Protein 9FIK (pdb70)

Organism: Homo sapiens (NCBI:txid9606)

Solvent-accessible surface area: 26782 Å² total; per-residue (Å²): 265,64,71,8,43,53,59,59,58,175,21,68,122,42,76,67,14,61,1,26,37,42,81,146,5,49,6,47,47,92,29,131,130,44,153,72,82,93,114,14,101,13,119,15,20,95,20,118,81,36,130,29,54,177,74,0,3,77,77,39,71,84,176,98,78,80,13,57,5,111,53,33,100,54,83,42,92,0,26,0,2,50,137,129,150,65,77,6,82,5,68,0,82,8,32,57,42,18,69,34,33,94,60,151,183,167,34,89,13,84,16,59,36,30,28,82,28,108,61,55,26,61,30,118,0,31,0,54,7,52,52,54,87,3,44,102,14,5,0,0,0,0,14,24,34,95,83,140,22,12,70,5,1,0,24,12,30,2,168,120,45,51,31,73,49,53,34,4,44,70,1,131,80,36,5,72,5,41,42,45,49,107,141,51,14,0,34,0,43,0,58,62,3,97,71,128,1,26,2,43,0,12,0,0,5,13,11,24,45,146,169,22,48,58,64,180,58,40,13,84,14,15,38,4,47,105,24,1,120,22,17,80,0,39,5,19,80,18,69,79,80,16,11,48,9,23,18,5,32,10,114,158,73,42,70,15,27,1,0,0,2,0,20,22,0,6,25,74,84,15,70,24,39,1,32,100,41,96,35,108,93,41,49,57,52,5,60,22,8,99,37,112,76,18,31,37,4,10,0,0,13,0,69,6,76,48,111,24,39,78,122,82,86,13,60,0,28,3,34,0,154,56,34,113,40,146,33,104,47,135,4,87,58,170,138,133,32,112,6,85,15,48,107,77,31,78,13,44,65,45,111,52,1,147,0,64,1,13,40,26,0,5,4,61,17,2,0,2,0,0,27,16,24,94,91,95,4,3,65,10,2,1,52,17,6,66,66,97,27,121,78,27,63,139,47,6,55,8,31,10,15,1,46,53,0,25,0,27,0,38,180,3,92,95,58,6,35,1,48,0,7,0,0,0,46,0,45,98,23,97,18,4,13,22,2,60,12,0,70,0,29,2,68,42,59,115,137,22,69,8,62,8,46,18,4,38,10,19,82,75,1,32,168,54,116,107,2,6,0,0,0,4,0,16,55,0,15,15,26,62,28,96,33,44,4,48,11,52,99,62,102,34,193,76,38,47,44,62,17,108,47,33,121,30,126,77,79,58,31,1,1,0,0,9,0,60,20,67,26,126,82,6,121,77,53,194,21,4,7,0,37,0,42,5,104,76,66,77,42,91,89,67,23,65,82

GO terms:
  GO:0042981 regulation of apoptotic process (P, IGI)
  GO:0005102 signaling receptor binding (F, TAS)
  GO:0007165 signal transduction (P, TAS)
  GO:0007267 cell-cell signaling (P, TAS)
  GO:0007399 nervous system development (P, TAS)
  GO:0005576 extracellular region (C, TAS)
  GO:0005515 protein binding (F, IPI)
  GO:0002092 positive regulation of receptor internalization (P, IDA)
  GO:0008083 growth factor activity (F, IDA)
  GO:0043410 positive regulation of MAPK cascade (P, IDA)
  GO:0042056 chemoattractant activity (F, IDA)
  GO:0030335 positive regulation of cell migration (P, IDA)
  GO:0050930 induction of positive chemotaxis (P, IDA)
  GO:0051897 positive regulation of phosphatidylinositol 3-kinase/protein kinase B signal transduction (P, IDA)
  GO:0007169 cell surface receptor protein tyrosine kinase signaling pathway (P, IDA)
  GO:0008284 positive regulation of cell population proliferation (P, IDA)

Structure (mmCIF, N/CA/C/O backbone):
data_9FIK
#
_entry.id   9FIK
#
_cell.length_a   69.746
_cell.length_b   108.549
_cell.length_c   208.217
_cell.angle_alpha   90.000
_cell.angle_beta   90.000
_cell.angle_gamma   90.000
#
_symmetry.space_group_name_H-M   'C 2 2 21'
#
loop_
_entity.id
_entity.type
_entity.pdbx_description
1 polymer Neurotrophin-3
2 polymer 'NTF30037 Heavy Chain'
3 polymer 'NTF30037 Light Chain'
4 non-polymer GLYCEROL
5 non-polymer DI(HYDROXYETHYL)ETHER
6 non-polymer 'SODIUM ION'
7 water water
#
loop_
_atom_site.group_PDB
_atom_site.id
_atom_site.type_symbol
_atom_site.label_atom_id
_atom_site.label_alt_id
_atom_site.label_comp_id
_atom_site.label_asym_id
_atom_site.label_entity_id
_atom_site.label_seq_id
_atom_site.pdbx_PDB_ins_code
_atom_site.Cartn_x
_atom_site.Cartn_y
_atom_site.Cartn_z
_atom_site.occupancy
_atom_site.B_iso_or_equiv
_atom_site.auth_seq_id
_atom_site.auth_comp_id
_atom_site.auth_asym_id
_atom_site.auth_atom_id
_atom_site.pdbx_PDB_model_num
ATOM 1 N N . TYR A 1 11 ? -59.58457 -65.56724 -2.02439 1.000 63.26967 11 TYR A N 1
ATOM 2 C CA . TYR A 1 11 ? -59.72983 -64.38040 -2.86358 1.000 59.01682 11 TYR A CA 1
ATOM 3 C C . TYR A 1 11 ? -59.22265 -63.10107 -2.18233 1.000 58.75635 11 TYR A C 1
ATOM 4 O O . TYR A 1 11 ? -59.03305 -63.05595 -0.96457 1.000 56.52672 11 TYR A O 1
ATOM 13 N N . SER A 1 12 ? -59.00343 -62.06093 -2.98410 1.000 51.69318 12 SER A N 1
ATOM 14 C CA . SER A 1 12 ? -58.61196 -60.75379 -2.48307 1.000 42.95393 12 SER A CA 1
ATOM 15 C C . SER A 1 12 ? -59.52781 -59.71535 -3.09373 1.000 39.02919 12 SER A C 1
ATOM 16 O O . SER A 1 12 ? -60.20460 -59.96745 -4.09407 1.000 40.16482 12 SER A O 1
ATOM 19 N N . VAL A 1 13 ? -59.52786 -58.52869 -2.49072 1.000 35.74234 13 VAL A N 1
ATOM 20 C CA . VAL A 1 13 ? -60.25395 -57.43537 -3.11544 1.000 38.68768 13 VAL A CA 1
ATOM 21 C C . VAL A 1 13 ? -59.52285 -56.97602 -4.36900 1.000 36.74969 13 VAL A C 1
ATOM 22 O O . VAL A 1 13 ? -60.15661 -56.56953 -5.34676 1.000 35.48003 13 VAL A O 1
ATOM 26 N N . CYS A 1 14 ? -58.19224 -57.08411 -4.38618 1.000 34.76450 14 CYS A N 1
ATOM 27 C CA . CYS A 1 14 ? -57.37790 -56.72337 -5.53952 1.000 36.58979 14 CYS A CA 1
ATOM 28 C C . CYS A 1 14 ? -56.43703 -57.86212 -5.90958 1.000 36.43639 14 CYS A C 1
ATOM 29 O O . CYS A 1 14 ? -55.91531 -58.56821 -5.03835 1.000 40.25856 14 CYS A O 1
ATOM 32 N N . ASP A 1 15 ? -56.21390 -58.02074 -7.20787 1.000 36.77591 15 ASP A N 1
ATOM 33 C CA . ASP A 1 15 ? -55.33991 -59.05531 -7.75002 1.000 38.33804 15 ASP A CA 1
ATOM 34 C C . ASP A 1 15 ? -53.97286 -58.45658 -8.05914 1.000 34.72252 15 ASP A C 1
ATOM 35 O O . ASP A 1 15 ? -53.87101 -57.47470 -8.80182 1.000 35.85955 15 ASP A O 1
ATOM 40 N N . SER A 1 16 ? -52.92942 -59.05007 -7.50867 1.000 31.14977 16 SER A N 1
ATOM 41 C CA . SER A 1 16 ? -51.58662 -58.54238 -7.70949 1.000 33.92850 16 SER A CA 1
ATOM 42 C C . SER A 1 16 ? -50.74473 -59.55479 -8.47902 1.000 32.82044 16 SER A C 1
ATOM 43 O O . SER A 1 16 ? -51.09718 -60.73001 -8.59913 1.000 33.08702 16 SER A O 1
ATOM 46 N N . GLU A 1 17 ? -49.62852 -59.07953 -9.02461 1.000 28.72890 17 GLU A N 1
ATOM 47 C CA . GLU A 1 17 ? -48.67992 -59.96019 -9.69024 1.000 30.52677 17 GLU A CA 1
ATOM 48 C C . GLU A 1 17 ? -47.25646 -59.51911 -9.36586 1.000 25.41534 17 GLU A C 1
ATOM 49 O O . GLU A 1 17 ? -46.98053 -58.32848 -9.18605 1.000 24.50904 17 GLU A O 1
ATOM 55 N N . SER A 1 18 ? -46.35976 -60.49697 -9.28047 1.000 22.60814 18 SER A N 1
ATOM 56 C CA . SER A 1 18 ? -44.98887 -60.27637 -8.85640 1.000 21.55963 18 SER A CA 1
ATOM 57 C C . SER A 1 18 ? -44.01306 -60.54308 -9.99431 1.000 22.66504 18 SER A C 1
ATOM 58 O O . SER A 1 18 ? -44.28273 -61.34000 -10.89881 1.000 23.71957 18 SER A O 1
ATOM 61 N N . LEU A 1 19 ? -42.86001 -59.88381 -9.92789 1.000 20.17168 19 LEU A N 1
ATOM 62 C CA . LEU A 1 19 ? -41.83679 -60.06184 -10.94816 1.000 21.40494 19 LEU A CA 1
ATOM 63 C C . LEU A 1 19 ? -40.48204 -59.63740 -10.39333 1.000 20.36797 19 LEU A C 1
ATOM 64 O O . LEU A 1 19 ? -40.39329 -58.81207 -9.47875 1.000 18.76394 19 LEU A O 1
ATOM 69 N N . TRP A 1 20 ? -39.43204 -60.21703 -10.96466 1.000 19.14756 20 TRP A N 1
ATOM 70 C CA . TRP A 1 20 ? -38.05990 -59.84493 -10.65718 1.000 18.33053 20 TRP A CA 1
ATOM 71 C C . TRP A 1 20 ? -37.63644 -58.75783 -11.64043 1.000 19.98662 20 TRP A C 1
ATOM 72 O O . TRP A 1 20 ? -37.60161 -58.99546 -12.85326 1.000 20.67485 20 TRP A O 1
ATOM 83 N N . VAL A 1 21 ? -37.34688 -57.56666 -11.13570 1.000 17.22516 21 VAL A N 1
ATOM 84 C CA . VAL A 1 21 ? -37.00407 -56.44110 -11.99028 1.000 19.73077 21 VAL A CA 1
ATOM 85 C C . VAL A 1 21 ? -35.49042 -56.33914 -12.08573 1.000 22.52920 21 VAL A C 1
ATOM 86 O O . VAL A 1 21 ? -34.80805 -56.11011 -11.07946 1.000 18.07730 21 VAL A O 1
ATOM 90 N N . THR A 1 22 ? -34.97062 -56.47190 -13.30359 1.000 19.30645 22 THR A N 1
ATOM 91 C CA . THR A 1 22 ? -33.54112 -56.57949 -13.53365 1.000 23.07687 22 THR A CA 1
ATOM 92 C C . THR A 1 22 ? -32.95347 -55.39324 -14.28674 1.000 26.77260 22 THR A C 1
ATOM 93 O O . THR A 1 22 ? -31.73224 -55.33563 -14.47014 1.000 26.92653 22 THR A O 1
ATOM 97 N N . ASP A 1 23 ? -33.77945 -54.44390 -14.72512 1.000 25.92504 23 ASP A N 1
ATOM 98 C CA . ASP A 1 23 ? -33.31738 -53.33917 -15.55375 1.000 25.57638 23 ASP A CA 1
ATOM 99 C C . ASP A 1 23 ? -33.69641 -51.99013 -14.96116 1.000 24.10811 23 ASP A C 1
ATOM 100 O O . ASP A 1 23 ? -33.86667 -51.01817 -15.70073 1.000 23.63467 23 ASP A O 1
ATOM 105 N N . LYS A 1 24 ? -33.85774 -51.91294 -13.63850 1.000 21.11138 24 LYS A N 1
ATOM 106 C CA . LYS A 1 24 ? -34.16224 -50.63130 -13.01127 1.000 22.27802 24 LYS A CA 1
ATOM 107 C C . LYS A 1 24 ? -32.94873 -49.72416 -13.10940 1.000 24.54041 24 LYS A C 1
ATOM 108 O O . LYS A 1 24 ? -31.87322 -50.06484 -12.60768 1.000 25.75357 24 LYS A O 1
ATOM 114 N N . SER A 1 25 ? -33.11491 -48.57359 -13.75539 1.000 22.79291 25 SER A N 1
ATOM 115 C CA . SER A 1 25 ? -32.03056 -47.61422 -13.89151 1.000 26.47775 25 SER A CA 1
ATOM 116 C C . SER A 1 25 ? -32.29669 -46.30799 -13.17053 1.000 24.79339 25 SER A C 1
ATOM 117 O O . SER A 1 25 ? -31.35694 -45.52443 -12.97909 1.000 22.12245 25 SER A O 1
ATOM 120 N N . SER A 1 26 ? -33.53725 -46.05454 -12.75952 1.000 23.19255 26 SER A N 1
ATOM 121 C CA . SER A 1 26 ? -33.89023 -44.80401 -12.11604 1.000 21.08193 26 SER A CA 1
ATOM 122 C C . SER A 1 26 ? -34.95968 -45.08421 -11.07215 1.000 21.28118 26 SER A C 1
ATOM 123 O O . SER A 1 26 ? -35.67033 -46.09323 -11.14616 1.000 18.56932 26 SER A O 1
ATOM 126 N N . ALA A 1 27 ? -35.06149 -44.19231 -10.08752 1.000 16.11121 27 ALA A N 1
ATOM 127 C CA . ALA A 1 27 ? -36.07230 -44.33989 -9.04042 1.000 18.09666 27 ALA A CA 1
ATOM 128 C C . ALA A 1 27 ? -36.18321 -43.03522 -8.27282 1.000 17.38451 27 ALA A C 1
ATOM 129 O O . ALA A 1 27 ? -35.29566 -42.18364 -8.34116 1.000 17.24905 27 ALA A O 1
ATOM 131 N N . ILE A 1 28 ? -37.30227 -42.88359 -7.56141 1.000 15.66380 28 ILE A N 1
ATOM 132 C CA . ILE A 1 28 ? -37.50844 -41.76855 -6.64362 1.000 16.36689 28 ILE A CA 1
ATOM 133 C C . ILE A 1 28 ? -37.03838 -42.23302 -5.27431 1.000 14.65940 28 ILE A C 1
ATOM 134 O O . ILE A 1 28 ? -37.42359 -43.31220 -4.81797 1.000 12.43543 28 ILE A O 1
ATOM 139 N N . ASP A 1 29 ? -36.21284 -41.43451 -4.61363 1.000 12.85715 29 ASP A N 1
ATOM 140 C CA . ASP A 1 29 ? -35.75789 -41.81488 -3.29272 1.000 12.14478 29 ASP A CA 1
ATOM 141 C C . ASP A 1 29 ? -36.60104 -41.15454 -2.19045 1.000 15.05510 29 ASP A C 1
ATOM 142 O O . ASP A 1 29 ? -37.55567 -40.40485 -2.44361 1.000 13.35439 29 ASP A O 1
ATOM 147 N N . ILE A 1 30 ? -36.22680 -41.45138 -0.94139 1.000 12.36999 30 ILE A N 1
ATOM 148 C CA . ILE A 1 30 ? -36.94528 -40.99493 0.24120 1.000 13.16502 30 ILE A CA 1
ATOM 149 C C . ILE A 1 30 ? -36.98483 -39.48367 0.32898 1.000 14.29977 30 ILE A C 1
ATOM 150 O O . ILE A 1 30 ? -37.83265 -38.92483 1.03767 1.000 14.13132 30 ILE A O 1
ATOM 155 N N . ARG A 1 31 ? -36.06747 -38.80156 -0.34329 1.000 12.36037 31 ARG A N 1
ATOM 156 C CA . ARG A 1 31 ? -36.11656 -37.35020 -0.38174 1.000 12.93202 31 ARG A CA 1
ATOM 157 C C . ARG A 1 31 ? -37.15981 -36.84415 -1.36227 1.000 14.14057 31 ARG A C 1
ATOM 158 O O . ARG A 1 31 ? -37.47385 -35.65200 -1.34155 1.000 14.07436 31 ARG A O 1
ATOM 166 N N . GLY A 1 32 ? -37.71657 -37.72423 -2.20000 1.000 13.94430 32 GLY A N 1
ATOM 167 C CA . GLY A 1 32 ? -38.54801 -37.31340 -3.30457 1.000 13.55948 32 GLY A CA 1
ATOM 168 C C . GLY A 1 32 ? -37.76739 -36.90650 -4.53097 1.000 14.14772 32 GLY A C 1
ATOM 169 O O . GLY A 1 32 ? -38.35020 -36.32135 -5.44796 1.000 15.30093 32 GLY A O 1
ATOM 170 N N . HIS A 1 33 ? -36.46684 -37.18105 -4.57440 1.000 14.02819 33 HIS A N 1
ATOM 171 C CA . HIS A 1 33 ? -35.61646 -36.85371 -5.70841 1.000 14.81453 33 HIS A CA 1
ATOM 172 C C . HIS A 1 33 ? -35.44443 -38.05153 -6.63406 1.000 15.07100 33 HIS A C 1
ATOM 173 O O . HIS A 1 33 ? -35.54091 -39.20654 -6.20729 1.000 14.10111 33 HIS A O 1
ATOM 180 N N . GLN A 1 34 ? -35.18489 -37.76307 -7.91077 1.000 15.96757 34 GLN A N 1
ATOM 181 C CA . GLN A 1 34 ? -34.85794 -38.79729 -8.89827 1.000 20.12786 34 GLN A CA 1
ATOM 182 C C . GLN A 1 34 ? -33.38657 -39.14737 -8.79548 1.000 17.12856 34 GLN A C 1
ATOM 183 O O . GLN A 1 34 ? -32.53779 -38.26560 -8.90430 1.000 17.15370 34 GLN A O 1
ATOM 189 N N . VAL A 1 35 ? -33.08050 -40.42852 -8.59818 1.000 15.89414 35 VAL A N 1
ATOM 190 C CA . VAL A 1 35 ? -31.69600 -40.88419 -8.56242 1.000 19.76291 35 VAL A CA 1
ATOM 191 C C . VAL A 1 35 ? -31.51588 -42.02536 -9.56185 1.000 24.63259 35 VAL A C 1
ATOM 192 O O . VAL A 1 35 ? -32.47883 -42.66258 -10.00376 1.000 19.16327 35 VAL A O 1
ATOM 196 N N . THR A 1 36 ? -30.25130 -42.27066 -9.91996 1.000 22.60844 36 THR A N 1
ATOM 197 C CA . THR A 1 36 ? -29.86051 -43.40529 -10.74882 1.000 21.29587 36 THR A CA 1
ATOM 198 C C . THR A 1 36 ? -29.65306 -44.63468 -9.88278 1.000 19.84945 36 THR A C 1
ATOM 199 O O . THR A 1 36 ? -29.06091 -44.56054 -8.80725 1.000 18.83816 36 THR A O 1
ATOM 203 N N . VAL A 1 37 ? -30.14790 -45.76798 -10.34808 1.000 21.36037 37 VAL A N 1
ATOM 204 C CA . VAL A 1 37 ? -29.95716 -47.03820 -9.65987 1.000 21.19919 37 VAL A CA 1
ATOM 205 C C . VAL A 1 37 ? -28.83504 -47.79008 -10.36943 1.000 24.42645 37 VAL A C 1
ATOM 206 O O . VAL A 1 37 ? -28.87777 -47.99089 -11.59084 1.000 26.07281 37 VAL A O 1
ATOM 210 N N . LEU A 1 38 ? -27.80721 -48.17693 -9.62455 1.000 24.77472 38 LEU A N 1
ATOM 211 C CA . LEU A 1 38 ? -26.67621 -48.83376 -10.25851 1.000 27.09075 38 LEU A CA 1
ATOM 212 C C . LEU A 1 38 ? -27.00563 -50.28334 -10.63517 1.000 28.79909 38 LEU A C 1
ATOM 213 O O . LEU A 1 38 ? -27.87820 -50.93385 -10.05273 1.000 27.73981 38 LEU A O 1
ATOM 218 N N . GLY A 1 39 ? -26.25200 -50.79389 -11.61282 1.000 33.84486 39 GLY A N 1
ATOM 219 C CA . GLY A 1 39 ? -26.48923 -52.13009 -12.11886 1.000 31.62182 39 GLY A CA 1
ATOM 220 C C . GLY A 1 39 ? -26.04775 -53.25765 -11.21248 1.000 34.46164 39 GLY A C 1
ATOM 221 O O . GLY A 1 39 ? -26.62911 -54.34802 -11.27288 1.000 39.29731 39 GLY A O 1
ATOM 222 N N . GLU A 1 40 ? -25.01795 -53.04737 -10.38271 1.000 34.01166 40 GLU A N 1
ATOM 223 C CA . GLU A 1 40 ? -24.49585 -54.15238 -9.57658 1.000 37.78491 40 GLU A CA 1
ATOM 224 C C . GLU A 1 40 ? -23.87538 -53.63416 -8.28322 1.000 41.29891 40 GLU A C 1
ATOM 225 O O . GLU A 1 40 ? -23.63235 -52.43661 -8.12230 1.000 42.70855 40 GLU A O 1
ATOM 231 N N . ILE A 1 41 ? -23.54455 -54.57840 -7.39352 1.000 39.71371 41 ILE A N 1
ATOM 232 C CA . ILE A 1 41 ? -23.09262 -54.32940 -6.02843 1.000 43.28397 41 ILE A CA 1
ATOM 233 C C . ILE A 1 41 ? -21.84489 -55.17907 -5.77631 1.000 53.39091 41 ILE A C 1
ATOM 234 O O . ILE A 1 41 ? -21.60997 -56.17513 -6.46058 1.000 58.71439 41 ILE A O 1
ATOM 239 N N . LYS A 1 42 ? -21.03654 -54.79694 -4.77939 1.000 57.97154 42 LYS A N 1
ATOM 240 C CA . LYS A 1 42 ? -19.94023 -55.67355 -4.34525 1.000 63.82426 42 LYS A CA 1
ATOM 241 C C . LYS A 1 42 ? -19.67043 -55.54008 -2.84838 1.000 69.35339 42 LYS A C 1
ATOM 242 O O . LYS A 1 42 ? -19.12691 -54.52143 -2.39649 1.000 63.67987 42 LYS A O 1
ATOM 248 N N A THR A 1 43 ? -20.04002 -56.57576 -2.08975 0.519 69.36867 43 THR A N 1
ATOM 249 N N B THR A 1 43 ? -20.01584 -56.58218 -2.08802 0.481 69.30600 43 THR A N 1
ATOM 250 C CA A THR A 1 43 ? -19.65992 -56.71987 -0.68600 0.519 68.21497 43 THR A CA 1
ATOM 251 C CA B THR A 1 43 ? -19.65201 -56.70925 -0.67689 0.481 68.17820 43 THR A CA 1
ATOM 252 C C A THR A 1 43 ? -18.55667 -57.74356 -0.48415 0.519 66.67145 43 THR A C 1
ATOM 253 C C B THR A 1 43 ? -18.58499 -57.76709 -0.44085 0.481 66.66425 43 THR A C 1
ATOM 254 O O A THR A 1 43 ? -17.61845 -57.49618 0.27780 0.519 65.80628 43 THR A O 1
ATOM 255 O O B THR A 1 43 ? -17.68204 -57.55866 0.37366 0.481 65.78869 43 THR A O 1
ATOM 262 N N . GLY A 1 44 ? -18.64652 -58.88045 -1.15686 1.000 69.08695 44 GLY A N 1
ATOM 263 C CA . GLY A 1 44 ? -17.68764 -59.96535 -1.03055 1.000 68.21000 44 GLY A CA 1
ATOM 264 C C . GLY A 1 44 ? -16.70019 -60.00712 -2.17953 1.000 69.83778 44 GLY A C 1
ATOM 265 O O . GLY A 1 44 ? -16.28498 -58.96681 -2.70637 1.000 72.46283 44 GLY A O 1
ATOM 266 N N . ASN A 1 45 ? -16.35070 -61.23272 -2.59168 1.000 67.58404 45 ASN A N 1
ATOM 267 C CA . ASN A 1 45 ? -15.26900 -61.46892 -3.54675 1.000 65.64745 45 ASN A CA 1
ATOM 268 C C . ASN A 1 45 ? -15.59690 -60.96819 -4.95167 1.000 65.45995 45 ASN A C 1
ATOM 269 O O . ASN A 1 45 ? -14.69119 -60.51616 -5.66898 1.000 64.69006 45 ASN A O 1
ATOM 274 N N . SER A 1 46 ? -16.86008 -61.04346 -5.36244 1.000 67.70953 46 SER A N 1
ATOM 275 C CA . SER A 1 46 ? -17.28238 -60.74609 -6.72378 1.000 65.70651 46 SER A CA 1
ATOM 276 C C . SER A 1 46 ? -18.58115 -59.95466 -6.69367 1.000 64.15130 46 SER A C 1
ATOM 277 O O . SER A 1 46 ? -19.28930 -59.96431 -5.68401 1.000 59.91103 46 SER A O 1
ATOM 280 N N . PRO A 1 47 ? -18.92287 -59.25759 -7.77450 1.000 69.15070 47 PRO A N 1
ATOM 281 C CA . PRO A 1 47 ? -20.12285 -58.41596 -7.74971 1.000 65.94086 47 PRO A CA 1
ATOM 282 C C . PRO A 1 47 ? -21.41503 -59.19207 -7.95688 1.000 60.21145 47 PRO A C 1
ATOM 283 O O . PRO A 1 47 ? -21.45176 -60.27750 -8.54005 1.000 60.44672 47 PRO A O 1
ATOM 287 N N . VAL A 1 48 ? -22.48217 -58.61612 -7.42037 1.000 51.50791 48 VAL A N 1
ATOM 288 C CA . VAL A 1 48 ? -23.82192 -59.18642 -7.44245 1.000 45.84044 48 VAL A CA 1
ATOM 289 C C . VAL A 1 48 ? -24.71052 -58.18736 -8.18787 1.000 48.44747 48 VAL A C 1
ATOM 290 O O . VAL A 1 48 ? -24.74860 -57.00415 -7.82850 1.000 44.14285 48 VAL A O 1
ATOM 294 N N . LYS A 1 49 ? -25.40129 -58.63705 -9.23593 1.000 43.22863 49 LYS A N 1
ATOM 295 C CA . LYS A 1 49 ? -26.24874 -57.69568 -9.95992 1.000 40.11498 49 LYS A CA 1
ATOM 296 C C . LYS A 1 49 ? -27.43463 -57.26281 -9.09818 1.000 35.05764 49 LYS A C 1
ATOM 297 O O . LYS A 1 49 ? -27.96715 -58.03905 -8.30216 1.000 35.16160 49 LYS A O 1
ATOM 303 N N . GLN A 1 50 ? -27.81647 -55.98521 -9.22919 1.000 33.16237 50 GLN A N 1
ATOM 304 C CA . GLN A 1 50 ? -28.80646 -55.38078 -8.34268 1.000 31.12323 50 GLN A CA 1
ATOM 305 C C . GLN A 1 50 ? -30.19552 -55.59625 -8.91569 1.000 30.05259 50 GLN A C 1
ATOM 306 O O . GLN A 1 50 ? -30.56050 -54.97656 -9.91421 1.000 29.24191 50 GLN A O 1
ATOM 312 N N . TYR A 1 51 ? -30.96244 -56.47735 -8.28441 1.000 30.18571 51 TYR A N 1
ATOM 313 C CA . TYR A 1 51 ? -32.30193 -56.83069 -8.71983 1.000 29.46415 51 TYR A CA 1
ATOM 314 C C . TYR A 1 51 ? -33.29068 -56.44783 -7.63286 1.000 27.96151 51 TYR A C 1
ATOM 315 O O . TYR A 1 51 ? -32.93343 -56.26717 -6.47092 1.000 27.89428 51 TYR A O 1
ATOM 324 N N . PHE A 1 52 ? -34.55013 -56.36624 -8.01218 1.000 15.76278 52 PHE A N 1
ATOM 325 C CA . PHE A 1 52 ? -35.59247 -56.00922 -7.06860 1.000 17.57693 52 PHE A CA 1
ATOM 326 C C . PHE A 1 52 ? -36.76739 -56.95749 -7.22522 1.000 17.77246 52 PHE A C 1
ATOM 327 O O . PHE A 1 52 ? -37.06057 -57.41655 -8.33072 1.000 15.82742 52 PHE A O 1
ATOM 335 N N . TYR A 1 53 ? -37.44252 -57.23996 -6.11397 1.000 14.13230 53 TYR A N 1
ATOM 336 C CA . TYR A 1 53 ? -38.66465 -58.02752 -6.14332 1.000 15.67234 53 TYR A CA 1
ATOM 337 C C . TYR A 1 53 ? -39.83600 -57.06181 -6.04648 1.000 16.82789 53 TYR A C 1
ATOM 338 O O . TYR A 1 53 ? -40.01301 -56.39896 -5.02571 1.000 15.54312 53 TYR A O 1
ATOM 347 N N . GLU A 1 54 ? -40.63223 -56.98186 -7.10719 1.000 16.95683 54 GLU A N 1
ATOM 348 C CA . GLU A 1 54 ? -41.77008 -56.07737 -7.17049 1.000 17.55705 54 GLU A CA 1
ATOM 349 C C . GLU A 1 54 ? -43.11310 -56.78089 -7.31422 1.000 20.86868 54 GLU A C 1
ATOM 350 O O . GLU A 1 54 ? -43.23572 -57.88961 -7.85596 1.000 20.00183 54 GLU A O 1
ATOM 356 N N . THR A 1 55 ? -44.11446 -56.12682 -6.74519 1.000 20.65246 55 THR A N 1
ATOM 357 C CA . THR A 1 55 ? -45.48942 -56.59141 -6.77875 1.000 23.44382 55 THR A CA 1
ATOM 358 C C . THR A 1 55 ? -46.35920 -55.39710 -7.13330 1.000 21.60782 55 THR A C 1
ATOM 359 O O . THR A 1 55 ? -46.18513 -54.30955 -6.56930 1.000 17.75864 55 THR A O 1
ATOM 363 N N . ARG A 1 56 ? -47.26772 -55.59586 -8.08797 1.000 21.63801 56 ARG A N 1
ATOM 364 C CA . ARG A 1 56 ? -48.10094 -54.52051 -8.59814 1.000 23.47849 56 ARG A CA 1
ATOM 365 C C . ARG A 1 56 ? -49.49191 -55.07600 -8.86640 1.000 25.15947 56 ARG A C 1
ATOM 366 O O . ARG A 1 56 ? -49.69995 -56.28963 -8.86479 1.000 23.11639 56 ARG A O 1
ATOM 374 N N . CYS A 1 57 ? -50.44382 -54.17511 -9.12098 1.000 24.67919 57 CYS A N 1
ATOM 375 C CA . CYS A 1 57 ? -51.80046 -54.58119 -9.48028 1.000 30.89191 57 CYS A CA 1
ATOM 376 C C . CYS A 1 57 ? -51.84703 -55.20149 -10.87458 1.000 32.68103 57 CYS A C 1
ATOM 377 O O . CYS A 1 57 ? -51.16960 -54.74296 -11.80002 1.000 31.39847 57 CYS A O 1
ATOM 380 N N . LYS A 1 58 ? -52.68309 -56.23174 -11.03505 1.000 35.83994 58 LYS A N 1
ATOM 381 C CA . LYS A 1 58 ? -52.98649 -56.72334 -12.37986 1.000 39.64485 58 LYS A CA 1
ATOM 382 C C . LYS A 1 58 ? -53.81885 -55.71654 -13.16627 1.000 41.91239 58 LYS A C 1
ATOM 383 O O . LYS A 1 58 ? -53.57848 -55.50445 -14.36016 1.000 43.12633 58 LYS A O 1
ATOM 389 N N . GLU A 1 59 ? -54.80744 -55.09699 -12.52172 1.000 49.26790 59 GLU A N 1
ATOM 390 C CA . GLU A 1 59 ? -55.59860 -54.04354 -13.14932 1.000 51.44985 59 GLU A CA 1
ATOM 391 C C . GLU A 1 59 ? -56.30436 -53.24948 -12.06036 1.000 50.89196 59 GLU A C 1
ATOM 392 O O . GLU A 1 59 ? -56.40340 -53.68561 -10.91034 1.000 48.42662 59 GLU A O 1
ATOM 398 N N . ALA A 1 60 ? -56.82226 -52.08272 -12.45236 1.000 48.09730 60 ALA A N 1
ATOM 399 C CA . ALA A 1 60 ? -57.45175 -51.18523 -11.49081 1.000 46.45415 60 ALA A CA 1
ATOM 400 C C . ALA A 1 60 ? -58.85337 -51.62956 -11.08519 1.000 46.61764 60 ALA A C 1
ATOM 401 O O . ALA A 1 60 ? -59.27876 -51.33455 -9.96325 1.000 42.70260 60 ALA A O 1
ATOM 403 N N . ARG A 1 61 ? -59.59147 -52.30940 -11.97013 1.000 46.81115 61 ARG A N 1
ATOM 404 C CA . ARG A 1 61 ? -60.96358 -52.75175 -11.69153 1.000 51.28223 61 ARG A CA 1
ATOM 405 C C . ARG A 1 61 ? -61.11260 -54.24203 -11.96645 1.000 52.00929 61 ARG A C 1
ATOM 406 O O . ARG A 1 61 ? -61.59198 -54.64582 -13.03762 1.000 51.32819 61 ARG A O 1
ATOM 414 N N . PRO A 1 62 ? -60.73460 -55.08933 -11.00113 1.000 50.02822 62 PRO A N 1
ATOM 415 C CA . PRO A 1 62 ? -60.92882 -56.53744 -11.16992 1.000 51.84974 62 PRO A CA 1
ATOM 416 C C . PRO A 1 62 ? -62.37959 -56.92051 -11.37939 1.000 50.64637 62 PRO A C 1
ATOM 417 O O . PRO A 1 62 ? -62.65910 -57.95639 -11.99146 1.000 54.22260 62 PRO A O 1
ATOM 421 N N . VAL A 1 63 ? -63.31472 -56.12243 -10.87732 1.000 50.23168 63 VAL A N 1
ATOM 422 C CA . VAL A 1 63 ? -64.71913 -56.23995 -11.23055 1.000 52.97007 63 VAL A CA 1
ATOM 423 C C . VAL A 1 63 ? -65.16672 -54.91315 -11.84463 1.000 53.60506 63 VAL A C 1
ATOM 424 O O . VAL A 1 63 ? -64.40884 -53.94186 -11.90180 1.000 52.14967 63 VAL A O 1
ATOM 428 N N . LYS A 1 64 ? -66.42001 -54.88788 -12.30937 1.000 53.34874 64 LYS A N 1
ATOM 429 C CA . LYS A 1 64 ? -66.90322 -53.75562 -13.09671 1.000 53.59240 64 LYS A CA 1
ATOM 430 C C . LYS A 1 64 ? -66.75205 -52.44297 -12.33612 1.000 57.92735 64 LYS A C 1
ATOM 431 O O . LYS A 1 64 ? -66.21760 -51.46224 -12.86726 1.000 59.14073 64 LYS A O 1
ATOM 437 N N . ASN A 1 65 ? -67.16439 -52.41848 -11.07202 1.000 58.17246 65 ASN A N 1
ATOM 438 C CA . ASN A 1 65 ? -67.19846 -51.18365 -10.29982 1.000 59.50863 65 ASN A CA 1
ATOM 439 C C . ASN A 1 65 ? -65.96223 -50.96493 -9.43030 1.000 58.44284 65 ASN A C 1
ATOM 440 O O . ASN A 1 65 ? -65.99366 -50.10627 -8.53982 1.000 59.31845 65 ASN A O 1
ATOM 445 N N . GLY A 1 66 ? -64.87605 -51.70095 -9.66730 1.000 53.40994 66 GLY A N 1
ATOM 446 C CA . GLY A 1 66 ? -63.65397 -51.47173 -8.92088 1.000 47.51385 66 GLY A CA 1
ATOM 447 C C . GLY A 1 66 ? -63.12194 -52.71910 -8.25407 1.000 43.19288 66 GLY A C 1
ATOM 448 O O . GLY A 1 66 ? -63.01171 -53.76611 -8.89729 1.000 44.95044 66 GLY A O 1
ATOM 449 N N . CYS A 1 67 ? -62.78934 -52.62593 -6.96849 1.000 39.68960 67 CYS A N 1
ATOM 450 C CA . CYS A 1 67 ? -62.28694 -53.78842 -6.24920 1.000 39.19765 67 CYS A CA 1
ATOM 451 C C . CYS A 1 67 ? -63.39406 -54.82080 -6.03907 1.000 39.99081 67 CYS A C 1
ATOM 452 O O . CYS A 1 67 ? -64.59031 -54.52253 -6.09018 1.000 42.15439 67 CYS A O 1
ATOM 455 N N . ARG A 1 68 ? -62.97699 -56.05141 -5.79501 1.000 39.40656 68 ARG A N 1
ATOM 456 C CA . ARG A 1 68 ? -63.91635 -57.13569 -5.56619 1.000 41.76487 68 ARG A CA 1
ATOM 457 C C . ARG A 1 68 ? -64.38874 -57.11425 -4.11728 1.000 41.93318 68 ARG A C 1
ATOM 458 O O . ARG A 1 68 ? -63.61689 -56.81432 -3.20400 1.000 39.73254 68 ARG A O 1
ATOM 466 N N . GLY A 1 69 ? -65.66881 -57.40120 -3.90826 1.000 44.73376 69 GLY A N 1
ATOM 467 C CA . GLY A 1 69 ? -66.20621 -57.44005 -2.56639 1.000 45.28329 69 GLY A CA 1
ATOM 468 C C . GLY A 1 69 ? -66.65576 -56.11126 -1.98983 1.000 45.28434 69 GLY A C 1
ATOM 469 O O . GLY A 1 69 ? -67.10503 -56.07941 -0.83769 1.000 45.81415 69 GLY A O 1
ATOM 470 N N . ILE A 1 70 ? -66.56180 -55.01940 -2.74588 1.000 44.85056 70 ILE A N 1
ATOM 471 C CA . ILE A 1 70 ? -66.92704 -53.70004 -2.24172 1.000 44.81587 70 ILE A CA 1
ATOM 472 C C . ILE A 1 70 ? -68.43412 -53.50851 -2.31060 1.000 50.34656 70 ILE A C 1
ATOM 473 O O . ILE A 1 70 ? -69.09574 -53.93541 -3.26550 1.000 51.94899 70 ILE A O 1
ATOM 478 N N . ASP A 1 71 ? -68.98061 -52.87605 -1.27140 1.000 50.21136 71 ASP A N 1
ATOM 479 C CA . ASP A 1 71 ? -70.36770 -52.44155 -1.23729 1.000 51.96057 71 ASP A CA 1
ATOM 480 C C . ASP A 1 71 ? -70.56718 -51.28933 -2.21327 1.000 53.10236 71 ASP A C 1
ATOM 481 O O . ASP A 1 71 ? -70.29466 -50.12548 -1.89965 1.000 51.18728 71 ASP A O 1
ATOM 486 N N . ASP A 1 72 ? -71.02986 -51.64484 -3.41483 1.000 62.03849 72 ASP A N 1
ATOM 487 C CA . ASP A 1 72 ? -71.20045 -50.70293 -4.51934 1.000 63.34832 72 ASP A CA 1
ATOM 488 C C . ASP A 1 72 ? -72.02545 -49.48713 -4.12645 1.000 64.00443 72 ASP A C 1
ATOM 489 O O . ASP A 1 72 ? -71.71758 -48.36041 -4.53244 1.000 64.36306 72 ASP A O 1
ATOM 494 N N . LYS A 1 73 ? -73.10214 -49.69994 -3.36407 1.000 66.07097 73 LYS A N 1
ATOM 495 C CA . LYS A 1 73 ? -74.04625 -48.61579 -3.12148 1.000 64.86262 73 LYS A CA 1
ATOM 496 C C . LYS A 1 73 ? -73.42981 -47.47452 -2.31920 1.000 64.30891 73 LYS A C 1
ATOM 497 O O . LYS A 1 73 ? -73.76022 -46.31052 -2.55533 1.000 69.92548 73 LYS A O 1
ATOM 503 N N . HIS A 1 74 ? -72.52182 -47.76301 -1.39388 1.000 61.10878 74 HIS A N 1
ATOM 504 C CA . HIS A 1 74 ? -71.99962 -46.71455 -0.53074 1.000 54.87039 74 HIS A CA 1
ATOM 505 C C . HIS A 1 74 ? -70.58071 -46.29411 -0.87230 1.000 53.46696 74 HIS A C 1
ATOM 506 O O . HIS A 1 74 ? -70.11948 -45.27684 -0.34737 1.000 54.79968 74 HIS A O 1
ATOM 513 N N . TRP A 1 75 ? -69.87187 -47.04372 -1.71877 1.000 55.56080 75 TRP A N 1
ATOM 514 C CA . TRP A 1 75 ? -68.45040 -46.80121 -1.92072 1.000 52.32795 75 TRP A CA 1
ATOM 515 C C . TRP A 1 75 ? -68.04191 -46.87199 -3.38142 1.000 50.84915 75 TRP A C 1
ATOM 516 O O . TRP A 1 75 ? -68.46299 -47.76444 -4.12166 1.000 53.46347 75 TRP A O 1
ATOM 527 N N . ASN A 1 76 ? -67.18180 -45.93824 -3.76306 1.000 47.38445 76 ASN A N 1
ATOM 528 C CA . ASN A 1 76 ? -66.35256 -46.04940 -4.94983 1.000 48.48805 76 ASN A CA 1
ATOM 529 C C . ASN A 1 76 ? -65.03790 -46.70881 -4.56200 1.000 45.95880 76 ASN A C 1
ATOM 530 O O . ASN A 1 76 ? -64.52510 -46.50249 -3.45777 1.000 44.97714 76 ASN A O 1
ATOM 535 N N . SER A 1 77 ? -64.48020 -47.49146 -5.48174 1.000 45.69565 77 SER A N 1
ATOM 536 C CA . SER A 1 77 ? -63.24842 -48.20033 -5.16860 1.000 40.71288 77 SER A CA 1
ATOM 537 C C . SER A 1 77 ? -62.38685 -48.33830 -6.40948 1.000 39.71546 77 SER A C 1
ATOM 538 O O . SER A 1 77 ? -62.84909 -48.18578 -7.54193 1.000 42.41183 77 SER A O 1
ATOM 541 N N . GLN A 1 78 ? -61.12271 -48.66342 -6.16908 1.000 39.43503 78 GLN A N 1
ATOM 542 C CA . GLN A 1 78 ? -60.14280 -48.81280 -7.23030 1.000 39.06639 78 GLN A CA 1
ATOM 543 C C . GLN A 1 78 ? -58.90758 -49.48809 -6.65542 1.000 32.84245 78 GLN A C 1
ATOM 544 O O . GLN A 1 78 ? -58.47092 -49.15160 -5.55556 1.000 32.89536 78 GLN A O 1
ATOM 550 N N . CYS A 1 79 ? -58.35493 -50.43843 -7.39835 1.000 36.51967 79 CYS A N 1
ATOM 551 C CA . CYS A 1 79 ? -57.11608 -51.09181 -6.99971 1.000 30.98476 79 CYS A CA 1
ATOM 552 C C . CYS A 1 79 ? -55.94506 -50.22037 -7.42358 1.000 31.49272 79 CYS A C 1
ATOM 553 O O . CYS A 1 79 ? -55.91399 -49.72575 -8.55550 1.000 34.16672 79 CYS A O 1
ATOM 556 N N . LYS A 1 80 ? -54.99284 -50.01259 -6.51834 1.000 25.91756 80 LYS A N 1
ATOM 557 C CA . LYS A 1 80 ? -53.83319 -49.17599 -6.80096 1.000 27.49673 80 LYS A CA 1
ATOM 558 C C . LYS A 1 80 ? -52.56313 -49.86742 -6.33465 1.000 24.59991 80 LYS A C 1
ATOM 559 O O . LYS A 1 80 ? -52.55332 -50.54479 -5.30126 1.000 23.94258 80 LYS A O 1
ATOM 565 N N . THR A 1 81 ? -51.50011 -49.69566 -7.11686 1.000 24.29845 81 THR A N 1
ATOM 566 C CA . THR A 1 81 ? -50.18916 -50.21363 -6.75634 1.000 22.05425 81 THR A CA 1
ATOM 567 C C . THR A 1 81 ? -49.59987 -49.33740 -5.66681 1.000 20.70108 81 THR A C 1
ATOM 568 O O . THR A 1 81 ? -49.53140 -48.12335 -5.83593 1.000 23.40414 81 THR A O 1
ATOM 572 N N . SER A 1 82 ? -49.21248 -49.92398 -4.53846 1.000 20.69576 82 SER A N 1
ATOM 573 C CA . SER A 1 82 ? -48.53744 -49.15190 -3.50698 1.000 21.92882 82 SER A CA 1
ATOM 574 C C . SER A 1 82 ? -47.04700 -49.48581 -3.49361 1.000 22.73983 82 SER A C 1
ATOM 575 O O . SER A 1 82 ? -46.61048 -50.56109 -3.92763 1.000 19.63118 82 SER A O 1
ATOM 578 N N . GLN A 1 83 ? -46.26984 -48.54545 -2.96465 1.000 22.62579 83 GLN A N 1
ATOM 579 C CA . GLN A 1 83 ? -44.81939 -48.60854 -2.98056 1.000 21.87146 83 GLN A CA 1
ATOM 580 C C . GLN A 1 83 ? -44.27628 -48.64760 -1.55911 1.000 25.25640 83 GLN A C 1
ATOM 581 O O . GLN A 1 83 ? -44.94485 -48.24451 -0.60360 1.000 26.66907 83 GLN A O 1
ATOM 587 N N . THR A 1 84 ? -43.07743 -49.19864 -1.42839 1.000 23.65918 84 THR A N 1
ATOM 588 C CA . THR A 1 84 ? -42.36236 -49.27001 -0.16882 1.000 23.75594 84 THR A CA 1
ATOM 589 C C . THR A 1 84 ? -40.92734 -48.82560 -0.42473 1.000 20.42792 84 THR A C 1
ATOM 590 O O . THR A 1 84 ? -40.50172 -48.65631 -1.57360 1.000 18.08833 84 THR A O 1
ATOM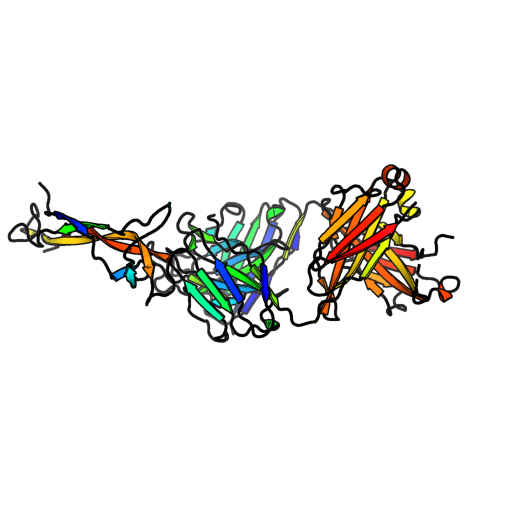 594 N N . TYR A 1 85 ? -40.17804 -48.64687 0.66188 1.000 20.52293 85 TYR A N 1
ATOM 595 C CA . TYR A 1 85 ? -38.76923 -48.29692 0.58451 1.000 18.64428 85 TYR A CA 1
ATOM 596 C C . TYR A 1 85 ? -37.90927 -49.53684 0.68845 1.000 15.95042 85 TYR A C 1
ATOM 597 O O . TYR A 1 85 ? -38.11563 -50.37274 1.56742 1.000 19.59057 85 TYR A O 1
ATOM 606 N N . VAL A 1 86 ? -36.91404 -49.63631 -0.18118 1.000 14.97115 86 VAL A N 1
ATOM 607 C CA . VAL A 1 86 ? -35.85119 -50.62124 -0.02054 1.000 16.30184 86 VAL A CA 1
ATOM 608 C C . VAL A 1 86 ? -34.53248 -49.91068 -0.25447 1.000 17.70221 86 VAL A C 1
ATOM 609 O O . VAL A 1 86 ? -34.47756 -48.90324 -0.96139 1.000 15.52886 86 VAL A O 1
ATOM 613 N N . ARG A 1 87 ? -33.46402 -50.41501 0.34799 1.000 18.37535 87 ARG A N 1
ATOM 614 C CA . ARG A 1 87 ? -32.18879 -49.73607 0.17678 1.000 18.92038 87 ARG A CA 1
ATOM 615 C C . ARG A 1 87 ? -31.53738 -50.17518 -1.12415 1.000 19.98095 87 ARG A C 1
ATOM 616 O O . ARG A 1 87 ? -31.56790 -51.35200 -1.48742 1.000 24.08620 87 ARG A O 1
ATOM 624 N N . ALA A 1 88 ? -30.96108 -49.22690 -1.84648 1.000 17.18872 88 ALA A N 1
ATOM 625 C CA . ALA A 1 88 ? -30.39311 -49.54747 -3.14886 1.000 19.09097 88 ALA A CA 1
ATOM 626 C C . ALA A 1 88 ? -29.12320 -48.73765 -3.36646 1.000 21.33262 88 ALA A C 1
ATOM 627 O O . ALA A 1 88 ? -29.00201 -47.60799 -2.89367 1.000 19.35799 88 ALA A O 1
ATOM 629 N N . LEU A 1 89 ? -28.17530 -49.32748 -4.08595 1.000 19.86140 89 LEU A N 1
ATOM 630 C CA . LEU A 1 89 ? -26.96754 -48.61496 -4.45343 1.000 22.78281 89 LEU A CA 1
ATOM 631 C C . LEU A 1 89 ? -27.28714 -47.69228 -5.61826 1.000 20.59223 89 LEU A C 1
ATOM 632 O 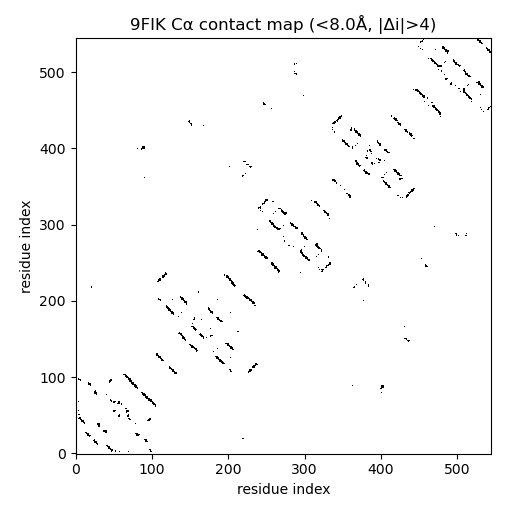O . LEU A 1 89 ? -27.78753 -48.14199 -6.65694 1.000 19.62912 89 LEU A O 1
ATOM 637 N N . THR A 1 90 ? -26.98208 -46.40476 -5.45515 1.000 20.80898 90 THR A N 1
ATOM 638 C CA . THR A 1 90 ? -27.54959 -45.36121 -6.29514 1.000 19.51314 90 THR A CA 1
ATOM 639 C C . THR A 1 90 ? -26.51794 -44.26442 -6.53489 1.000 20.53054 90 THR A C 1
ATOM 640 O O . THR A 1 90 ? -25.50366 -44.16889 -5.84132 1.000 21.26974 90 THR A O 1
ATOM 644 N N . SER A 1 91 ? -26.79890 -43.40379 -7.50664 1.000 20.70806 91 SER A N 1
ATOM 645 C CA . SER A 1 91 ? -25.94033 -42.25222 -7.75502 1.000 23.23816 91 SER A CA 1
ATOM 646 C C . SER A 1 91 ? -26.79037 -41.08153 -8.21772 1.000 21.61127 91 SER A C 1
ATOM 647 O O . SER A 1 91 ? -27.99847 -41.20529 -8.44140 1.000 20.75211 91 SER A O 1
ATOM 650 N N . GLU A 1 92 ? -26.13318 -39.93813 -8.38816 1.000 23.94047 92 GLU A N 1
ATOM 651 C CA . GLU A 1 92 ? -26.78855 -38.71921 -8.83822 1.000 24.54814 92 GLU A CA 1
ATOM 652 C C . GLU A 1 92 ? -25.90494 -38.21048 -9.96367 1.000 29.59888 92 GLU A C 1
ATOM 653 O O . GLU A 1 92 ? -24.82677 -37.67214 -9.70530 1.000 28.29537 92 GLU A O 1
ATOM 659 N N . ASN A 1 93 ? -26.35198 -38.40774 -11.20083 1.000 38.34480 93 ASN A N 1
ATOM 660 C CA . ASN A 1 93 ? -25.57203 -38.06299 -12.38793 1.000 36.14236 93 ASN A CA 1
ATOM 661 C C . ASN A 1 93 ? -24.14553 -38.60500 -12.26350 1.000 35.59108 93 ASN A C 1
ATOM 662 O O . ASN A 1 93 ? -23.15673 -37.90568 -12.49998 1.000 38.81007 93 ASN A O 1
ATOM 667 N N . ASN A 1 94 ? -24.06246 -39.86989 -11.83960 1.000 36.46330 94 ASN A N 1
ATOM 668 C CA . ASN A 1 94 ? -22.85443 -40.68653 -11.66592 1.000 36.62130 94 ASN A CA 1
ATOM 669 C C . ASN A 1 94 ? -21.91540 -40.17216 -10.58145 1.000 34.88023 94 ASN A C 1
ATOM 670 O O . ASN A 1 94 ? -20.75942 -40.60231 -10.53443 1.000 34.91129 94 ASN A O 1
ATOM 675 N N . LYS A 1 95 ? -22.38330 -39.29868 -9.68840 1.000 31.11879 95 LYS A N 1
ATOM 676 C CA . LYS A 1 95 ? -21.61905 -38.86156 -8.52949 1.000 31.88332 95 LYS A CA 1
ATOM 677 C C . LYS A 1 95 ? -22.39198 -39.21616 -7.25949 1.000 30.78466 95 LYS A C 1
ATOM 678 O O . LYS A 1 95 ? -23.55926 -39.61590 -7.31229 1.000 28.91853 95 LYS A O 1
ATOM 684 N N . LEU A 1 96 ? -21.72849 -39.08102 -6.10814 1.000 30.43391 96 LEU A N 1
ATOM 685 C CA . LEU A 1 96 ? -22.34267 -39.32820 -4.79461 1.000 28.39283 96 LEU A CA 1
ATOM 686 C C . LEU A 1 96 ? -22.97621 -40.71940 -4.71218 1.000 27.84065 96 LEU A C 1
ATOM 687 O O . LEU A 1 96 ? -24.13063 -40.89688 -4.29489 1.000 23.90350 96 LEU A O 1
ATOM 692 N N . VAL A 1 97 ? -22.18459 -41.72000 -5.09348 1.000 26.80742 97 VAL A N 1
ATOM 693 C CA . VAL A 1 97 ? -22.62966 -43.10464 -5.06290 1.000 24.15850 97 VAL A CA 1
ATOM 694 C C . VAL A 1 97 ? -22.80828 -43.54538 -3.61871 1.000 23.92302 97 VAL A C 1
ATOM 695 O O . VAL A 1 97 ? -21.96261 -43.26675 -2.75813 1.000 25.02227 97 VAL A O 1
ATOM 699 N N . GLY A 1 98 ? -23.90206 -44.24053 -3.34285 1.000 22.66611 98 GLY A N 1
ATOM 700 C CA . GLY A 1 98 ? -24.17649 -44.65558 -1.97973 1.000 22.46506 98 GLY A CA 1
ATOM 701 C C . GLY A 1 98 ? -25.50564 -45.37144 -1.90622 1.000 21.10227 98 GLY A C 1
ATOM 702 O O . GLY A 1 98 ? -26.26578 -45.42883 -2.88045 1.000 20.36292 98 GLY A O 1
ATOM 703 N N . TRP A 1 99 ? -25.78065 -45.91804 -0.72597 1.000 20.93398 99 TRP A N 1
ATOM 704 C CA . TRP A 1 99 ? -27.02768 -46.62915 -0.47950 1.000 22.88538 99 TRP A CA 1
ATOM 705 C C . TRP A 1 99 ? -28.11112 -45.64746 -0.07436 1.000 19.70261 99 TRP A C 1
ATOM 706 O O . TRP A 1 99 ? -27.96267 -44.92784 0.91482 1.000 19.84916 99 TRP A O 1
ATOM 717 N N . ARG A 1 100 ? -29.19422 -45.62010 -0.85131 1.000 18.86857 100 ARG A N 1
ATOM 718 C CA . ARG A 1 100 ? -30.33610 -44.74407 -0.61502 1.000 17.97921 100 ARG A CA 1
ATOM 719 C C . ARG A 1 100 ? -31.61020 -45.57328 -0.52493 1.000 17.10871 100 ARG A C 1
ATOM 720 O O . ARG A 1 100 ? -31.74043 -46.60258 -1.18587 1.000 16.80273 100 ARG A O 1
ATOM 728 N N . TRP A 1 101 ? -32.55418 -45.10279 0.28503 1.000 16.84274 101 TRP A N 1
ATOM 729 C CA . TRP A 1 101 ? -33.89020 -45.69055 0.34610 1.000 16.15583 101 TRP A CA 1
ATOM 730 C C . TRP A 1 101 ? -34.69005 -45.20038 -0.86173 1.000 15.74490 101 TRP A C 1
ATOM 731 O O . TRP A 1 101 ? -34.86790 -43.98466 -1.03873 1.000 15.86122 101 TRP A O 1
ATOM 742 N N . ILE A 1 102 ? -35.14174 -46.13550 -1.70550 1.000 15.40069 102 ILE A N 1
ATOM 743 C CA . ILE A 1 102 ? -35.87972 -45.82763 -2.92229 1.000 15.16553 102 ILE A CA 1
ATOM 744 C C . ILE A 1 102 ? -37.24462 -46.50531 -2.88189 1.000 14.76820 102 ILE A C 1
ATOM 745 O O . ILE A 1 102 ? -37.44885 -47.53388 -2.23160 1.000 14.69215 102 ILE A O 1
ATOM 750 N N . ARG A 1 103 ? -38.16797 -45.92909 -3.64546 1.000 14.64940 103 ARG A N 1
ATOM 751 C CA . ARG A 1 103 ? -39.54785 -46.37374 -3.72338 1.000 14.44719 103 ARG A CA 1
ATOM 752 C C . ARG A 1 103 ? -39.68180 -47.42032 -4.82556 1.000 15.74928 103 ARG A C 1
ATOM 753 O O . ARG A 1 103 ? -39.31823 -47.16359 -5.97575 1.000 14.70794 103 ARG A O 1
ATOM 761 N N . ILE A 1 104 ? -40.19180 -48.59605 -4.48197 1.000 17.15014 104 ILE A N 1
ATOM 762 C CA . ILE A 1 104 ? -40.46441 -49.62951 -5.47251 1.000 16.43237 104 ILE A CA 1
ATOM 763 C C . ILE A 1 104 ? -41.85140 -50.20038 -5.20725 1.000 18.98839 104 ILE A C 1
ATOM 764 O O . ILE A 1 104 ? -42.36841 -50.12470 -4.08859 1.000 17.29593 104 ILE A O 1
ATOM 769 N N . ASP A 1 105 ? -42.46964 -50.72776 -6.27001 1.000 18.24507 105 ASP A N 1
ATOM 770 C CA . ASP A 1 105 ? -43.78581 -51.35687 -6.20287 1.000 17.63364 105 ASP A CA 1
ATOM 771 C C . ASP A 1 105 ? -43.77890 -52.56701 -5.28808 1.000 19.60010 105 ASP A C 1
ATOM 772 O O . ASP A 1 105 ? -43.01893 -53.51935 -5.49882 1.000 18.48835 105 ASP A O 1
ATOM 777 N N . THR A 1 106 ? -44.68463 -52.57790 -4.32186 1.000 19.56967 106 THR A N 1
ATOM 778 C CA . THR A 1 106 ? -44.66057 -53.63538 -3.33082 1.000 22.45506 106 THR A CA 1
ATOM 779 C C . THR A 1 106 ? -45.97305 -54.36639 -3.10724 1.000 21.79154 106 THR A C 1
ATOM 780 O O . THR A 1 106 ? -45.93555 -55.46410 -2.54718 1.000 22.47687 106 THR A O 1
ATOM 784 N N A SER A 1 107 ? -47.11233 -53.82341 -3.52806 0.401 21.35542 107 SER A N 1
ATOM 785 N N B SER A 1 107 ? -47.11438 -53.82088 -3.51273 0.599 21.27144 107 SER A N 1
ATOM 786 C CA A SER A 1 107 ? -48.40280 -54.42084 -3.19942 0.401 24.10267 107 SER A CA 1
ATOM 787 C CA B SER A 1 107 ? -48.40221 -54.43688 -3.19621 0.599 24.15402 107 SER A CA 1
ATOM 788 C C A SER A 1 107 ? -49.49539 -53.77269 -4.03842 0.401 23.25695 107 SER A C 1
ATOM 789 C C B SER A 1 107 ? -49.49034 -53.79085 -4.04661 0.599 23.28588 107 SER A C 1
ATOM 790 O O A SER A 1 107 ? -49.26270 -52.80486 -4.76562 0.401 23.54876 107 SER A O 1
ATOM 791 O O B SER A 1 107 ? -49.24891 -52.83854 -4.79255 0.599 23.61778 107 SER A O 1
ATOM 796 N N . CYS A 1 108 ? -50.70125 -54.31658 -3.90820 1.000 24.02675 108 CYS A N 1
ATOM 797 C CA . CYS A 1 108 ? -51.88826 -53.78646 -4.55693 1.000 25.13820 108 CYS A CA 1
ATOM 798 C C . CYS A 1 108 ? -52.94128 -53.57903 -3.47633 1.000 27.20540 108 CYS A C 1
ATOM 799 O O . CYS A 1 108 ? -53.32088 -54.53283 -2.78923 1.000 28.83684 108 CYS A O 1
ATOM 802 N N . VAL A 1 109 ? -53.41109 -52.34434 -3.32617 1.000 25.69426 109 VAL A N 1
ATOM 803 C CA . VAL A 1 109 ? -54.32853 -51.97528 -2.25406 1.000 29.71919 109 VAL A CA 1
ATOM 804 C C . VAL A 1 109 ? -55.59529 -51.35623 -2.83930 1.000 30.64114 109 VAL A C 1
ATOM 805 O O . VAL A 1 109 ? -55.56396 -50.67665 -3.87198 1.000 25.97608 109 VAL A O 1
ATOM 809 N N . CYS A 1 110 ? -56.72145 -51.58893 -2.16619 1.000 28.41369 110 CYS A N 1
ATOM 810 C CA . CYS A 1 110 ? -58.00177 -51.06198 -2.62331 1.000 31.97746 110 CYS A CA 1
ATOM 811 C C . CYS A 1 110 ? -58.26418 -49.69002 -2.00926 1.000 32.65670 110 CYS A C 1
ATOM 812 O O . CYS A 1 110 ? -58.31747 -49.55142 -0.78129 1.000 33.71588 110 CYS A O 1
ATOM 815 N N . ALA A 1 111 ? -58.43807 -48.68527 -2.86541 1.000 33.40612 111 ALA A N 1
ATOM 816 C CA . ALA A 1 111 ? -58.68827 -47.31819 -2.43309 1.000 34.90364 111 ALA A CA 1
ATOM 817 C C . ALA A 1 111 ? -60.18442 -47.05838 -2.41207 1.000 39.53778 111 ALA A C 1
ATOM 818 O O . ALA A 1 111 ? -60.90270 -47.45724 -3.32857 1.000 38.91259 111 ALA A O 1
ATOM 820 N N . LEU A 1 112 ? -60.64921 -46.39882 -1.35447 1.000 42.36713 112 LEU A N 1
ATOM 821 C CA . LEU A 1 112 ? -62.06904 -46.21441 -1.08961 1.000 44.30634 112 LEU A CA 1
ATOM 822 C C . LEU A 1 112 ? -62.44682 -44.73566 -1.06817 1.000 47.75983 112 LEU A C 1
ATOM 823 O O . LEU A 1 112 ? -61.64308 -43.87814 -0.69462 1.000 46.47383 112 LEU A O 1
ATOM 828 N N . SER A 1 113 ? -63.69361 -44.45037 -1.45127 1.000 50.37644 113 SER A N 1
ATOM 829 C CA . SER A 1 113 ? -64.29307 -43.12967 -1.26864 1.000 53.99572 113 SER A CA 1
ATOM 830 C C . SER A 1 113 ? -65.80868 -43.28185 -1.24686 1.000 52.53244 113 SER A C 1
ATOM 831 O O . SER A 1 113 ? -66.36046 -44.00392 -2.08297 1.000 53.51867 113 SER A O 1
ATOM 834 N N . ARG A 1 114 ? -66.47265 -42.60101 -0.30256 1.000 61.60355 114 ARG A N 1
ATOM 835 C CA . ARG A 1 114 ? -67.93055 -42.66435 -0.16940 1.000 60.48377 114 ARG A CA 1
ATOM 836 C C . ARG A 1 114 ? -68.64286 -42.14677 -1.41894 1.000 61.48245 114 ARG A C 1
ATOM 837 O O . ARG A 1 114 ? -68.08964 -41.38634 -2.22019 1.000 64.40128 114 ARG A O 1
ATOM 845 N N . LYS A 1 115 ? -69.90486 -42.56615 -1.54392 1.000 65.34310 115 LYS A N 1
ATOM 846 C CA . LYS A 1 115 ? -70.79806 -42.35347 -2.69316 1.000 71.25196 115 LYS A CA 1
ATOM 847 C C . LYS A 1 115 ? -70.48307 -43.34559 -3.81580 1.000 65.25491 115 LYS A C 1
ATOM 848 O O . LYS A 1 115 ? -71.27983 -44.24073 -4.12356 1.000 61.96284 115 LYS A O 1
ATOM 854 N N . GLU B 2 1 ? -31.73611 -7.61687 14.53097 1.000 46.76357 -1 GLU B N 1
ATOM 855 C CA . GLU B 2 1 ? -31.19266 -8.96896 14.42789 1.000 48.96551 -1 GLU B CA 1
ATOM 856 C C . GLU B 2 1 ? -31.56161 -9.86263 15.63358 1.000 42.04423 -1 GLU B C 1
ATOM 857 O O . GLU B 2 1 ? -31.86807 -9.37401 16.72683 1.000 35.98962 -1 GLU B O 1
ATOM 863 N N . VAL B 2 2 ? -31.56341 -11.17692 15.39403 1.000 40.06091 0 VAL B N 1
ATOM 864 C CA . VAL B 2 2 ? -31.94151 -12.14534 16.42005 1.000 38.51790 0 VAL B CA 1
ATOM 865 C C . VAL B 2 2 ? -30.90047 -12.16116 17.52732 1.000 35.61100 0 VAL B C 1
ATOM 866 O O . VAL B 2 2 ? -29.69468 -12.22828 17.26404 1.000 39.13496 0 VAL B O 1
ATOM 870 N N . GLN B 2 3 ? -31.36256 -12.12691 18.77105 1.000 30.98243 1 GLN B N 1
ATOM 871 C CA . GLN B 2 3 ? -30.48790 -12.25001 19.92094 1.000 32.18051 1 GLN B CA 1
ATOM 872 C C . GLN B 2 3 ? -31.05701 -13.26283 20.89896 1.000 29.59830 1 GLN B C 1
ATOM 873 O O . GLN B 2 3 ? -32.26608 -13.30490 21.13651 1.000 32.33805 1 GLN B O 1
ATOM 879 N N . LEU B 2 4 ? -30.17724 -14.08470 21.45794 1.000 29.02430 2 LEU B N 1
ATOM 880 C CA . LEU B 2 4 ? -30.53769 -15.05106 22.48853 1.000 29.31221 2 LEU B CA 1
ATOM 881 C C . LEU B 2 4 ? -29.49848 -14.88900 23.58824 1.000 30.35507 2 LEU B C 1
ATOM 882 O O . LEU B 2 4 ? -28.29932 -15.01007 23.32388 1.000 30.83517 2 LEU B O 1
ATOM 887 N N . VAL B 2 5 ? -29.92941 -14.55691 24.79917 1.000 34.94239 3 VAL B N 1
ATOM 888 C CA . VAL B 2 5 ? -29.00229 -14.28132 25.89878 1.000 31.94718 3 VAL B CA 1
ATOM 889 C C . VAL B 2 5 ? -29.34932 -15.19705 27.06398 1.000 32.23930 3 VAL B C 1
ATOM 890 O O . VAL B 2 5 ? -30.38207 -15.01110 27.72677 1.000 30.66324 3 VAL B O 1
ATOM 894 N N . GLU B 2 6 ? -28.47900 -16.17032 27.32531 1.000 29.13435 4 GLU B N 1
ATOM 895 C CA . GLU B 2 6 ? -28.67196 -17.07254 28.44704 1.000 31.57531 4 GLU B CA 1
ATOM 896 C C . GLU B 2 6 ? -28.10942 -16.47596 29.73069 1.000 33.00720 4 GLU B C 1
ATOM 897 O O . GLU B 2 6 ? -27.11642 -15.74393 29.72118 1.000 32.09779 4 GLU B O 1
ATOM 903 N N . SER B 2 7 ? -28.75025 -16.80891 30.84672 1.000 32.33493 5 SER B N 1
ATOM 904 C CA . SER B 2 7 ? -28.25403 -16.40518 32.15307 1.000 34.89856 5 SER B CA 1
ATOM 905 C C . SER B 2 7 ? -28.61505 -17.49755 33.14990 1.000 37.81946 5 SER B C 1
ATOM 906 O O . SER B 2 7 ? -29.34693 -18.43863 32.82947 1.000 35.57444 5 SER B O 1
ATOM 909 N N . GLY B 2 8 ? -28.07319 -17.38050 34.36411 1.000 36.19027 6 GLY B N 1
ATOM 910 C CA . GLY B 2 8 ? -28.42502 -18.28130 35.44066 1.000 37.65686 6 GLY B CA 1
ATOM 911 C C . GLY B 2 8 ? -27.44337 -19.40451 35.70414 1.000 36.43064 6 GLY B C 1
ATOM 912 O O . GLY B 2 8 ? -27.64923 -20.16853 36.65459 1.000 36.31359 6 GLY B O 1
ATOM 913 N N . GLY B 2 9 ? -26.39658 -19.53971 34.89723 1.000 35.39466 7 GLY B N 1
ATOM 914 C CA . GLY B 2 9 ? -25.38227 -20.53665 35.17851 1.000 35.28008 7 GLY B CA 1
ATOM 915 C C . GLY B 2 9 ? -24.64695 -20.24270 36.47127 1.000 39.21191 7 GLY B C 1
ATOM 916 O O . GLY B 2 9 ? -24.65466 -19.11920 36.98350 1.000 39.82254 7 GLY B O 1
ATOM 917 N N . GLY B 2 10 ? -24.01422 -21.28064 37.01037 1.000 42.02711 8 GLY B N 1
ATOM 918 C CA . GLY B 2 10 ? -23.23343 -21.13875 38.22423 1.000 38.38071 8 GLY B CA 1
ATOM 919 C C . GLY B 2 10 ? -22.74833 -22.48349 38.72211 1.000 38.31572 8 GLY B C 1
ATOM 920 O O . GLY B 2 10 ? -22.99806 -23.52974 38.11853 1.000 38.71853 8 GLY B O 1
ATOM 921 N N . LEU B 2 11 ? -22.05292 -22.43285 39.85151 1.000 40.17518 9 LEU B N 1
ATOM 922 C CA . LEU B 2 11 ? -21.41875 -23.60075 40.44561 1.000 41.86026 9 LEU B CA 1
ATOM 923 C C . LEU B 2 11 ? -22.29639 -24.13697 41.56903 1.000 41.65080 9 LEU B C 1
ATOM 924 O O . LEU B 2 11 ? -22.70930 -23.37939 42.45131 1.000 43.80179 9 LEU B O 1
ATOM 929 N N . VAL B 2 12 ? -22.58464 -25.43881 41.53780 1.000 41.02642 10 VAL B N 1
ATOM 930 C CA . VAL B 2 12 ? -23.38092 -26.06800 42.58310 1.000 43.98723 10 VAL B CA 1
ATOM 931 C C . VAL B 2 12 ? -22.78556 -27.43305 42.89585 1.000 42.66873 10 VAL B C 1
ATOM 932 O O . VAL B 2 12 ? -22.02568 -28.00288 42.11116 1.000 41.59958 10 VAL B O 1
ATOM 936 N N . LYS B 2 13 ? -23.15879 -27.95786 44.03659 1.000 44.41877 11 LYS B N 1
ATOM 937 C CA . LYS B 2 13 ? -22.77132 -29.29848 44.43771 1.000 45.17536 11 LYS B CA 1
ATOM 938 C C . LYS B 2 13 ? -23.77936 -30.30659 43.91094 1.000 44.35816 11 LYS B C 1
ATOM 939 O O . LYS B 2 13 ? -24.93207 -29.95364 43.63414 1.000 43.77443 11 LYS B O 1
ATOM 945 N N . PRO B 2 14 ? -23.37227 -31.56967 43.74528 1.000 44.47946 12 PRO B N 1
ATOM 946 C CA . PRO B 2 14 ? -24.32120 -32.59759 43.28792 1.000 44.08201 12 PRO B CA 1
ATOM 947 C C . PRO B 2 14 ? -25.59031 -32.59305 44.13002 1.000 45.52473 12 PRO B C 1
ATOM 948 O O . PRO B 2 14 ? -25.54855 -32.40893 45.34984 1.000 47.60037 12 PRO B O 1
ATOM 952 N N . GLY B 2 15 ? -26.73175 -32.76619 43.46523 1.000 44.56427 13 GLY B N 1
ATOM 953 C CA . GLY B 2 15 ? -28.01731 -32.69788 44.12295 1.000 45.94228 13 GLY B CA 1
ATOM 954 C C . GLY B 2 15 ? -28.60264 -31.30398 44.26144 1.000 46.34602 13 GLY B C 1
ATOM 955 O O . GLY B 2 15 ? -29.76848 -31.17602 44.67336 1.000 46.86209 13 GLY B O 1
ATOM 956 N N . GLY B 2 16 ? -27.84090 -30.26048 43.94102 1.000 44.66589 14 GLY B N 1
ATOM 957 C CA . GLY B 2 16 ? -28.36385 -28.91023 43.92750 1.000 44.52718 14 GLY B CA 1
ATOM 958 C C . GLY B 2 16 ? -29.29106 -28.67315 42.73682 1.000 43.78678 14 GLY B C 1
ATOM 959 O O . GLY B 2 16 ? -29.65070 -29.57866 41.98145 1.000 43.18987 14 GLY B O 1
ATOM 960 N N . SER B 2 17 ? -29.68582 -27.40913 42.57899 1.000 44.06776 15 SER B N 1
ATOM 961 C CA . SER B 2 17 ? -30.57736 -27.01504 41.49793 1.000 44.12623 15 SER B CA 1
ATOM 962 C C . SER B 2 17 ? -30.20804 -25.61703 41.01723 1.000 42.49631 15 SER B C 1
ATOM 963 O O . SER B 2 17 ? -29.61790 -24.81737 41.74946 1.000 41.76342 15 SER B O 1
ATOM 966 N N . LEU B 2 18 ? -30.54884 -25.34958 39.75574 1.000 41.36226 16 LEU B N 1
ATOM 967 C CA . LEU B 2 18 ? -30.28510 -24.08613 39.08367 1.000 37.69533 16 LEU B CA 1
ATOM 968 C C . LEU B 2 18 ? -31.43895 -23.83075 38.13421 1.000 38.84549 16 LEU B C 1
ATOM 969 O O . LEU B 2 18 ? -32.11436 -24.76714 37.70788 1.000 42.66977 16 LEU B O 1
ATOM 974 N N . ARG B 2 19 ? -31.64324 -22.56884 37.77322 1.000 37.63653 17 ARG B N 1
ATOM 975 C CA . ARG B 2 19 ? -32.69123 -22.19134 36.82608 1.000 37.28726 17 ARG B CA 1
ATOM 976 C C . ARG B 2 19 ? -32.08048 -21.28499 35.77333 1.000 36.59974 17 ARG B C 1
ATOM 977 O O . ARG B 2 19 ? -31.69088 -20.15314 36.07967 1.000 35.36797 17 ARG B O 1
ATOM 985 N N . LEU B 2 20 ? -32.00446 -21.77085 34.53849 1.000 34.77612 18 LEU B N 1
ATOM 986 C CA . LEU B 2 20 ? -31.47278 -20.97182 33.44905 1.000 33.36565 18 LEU B CA 1
ATOM 987 C C . LEU B 2 20 ? -32.59718 -20.20874 32.75785 1.000 34.40228 18 LEU B C 1
ATOM 988 O O . LEU B 2 20 ? -33.70755 -20.72083 32.59491 1.000 31.70976 18 LEU B O 1
ATOM 993 N N . SER B 2 21 ? -32.29762 -18.97565 32.35946 1.000 35.76838 19 SER B N 1
ATOM 994 C CA . SER B 2 21 ? -33.16782 -18.16616 31.52531 1.000 31.31661 19 SER B CA 1
ATOM 995 C C . SER B 2 21 ? -32.48621 -17.89342 30.19608 1.000 33.99673 19 SER B C 1
ATOM 996 O O . SER B 2 21 ? -31.26108 -17.95321 30.06908 1.000 34.08049 19 SER B O 1
ATOM 999 N N . CYS B 2 22 ? -33.30240 -17.58310 29.20323 1.000 33.11717 20 CYS B N 1
ATOM 1000 C CA . CYS B 2 22 ? -32.80733 -17.20304 27.89150 1.000 30.23767 20 CYS B CA 1
ATOM 1001 C C . CYS B 2 22 ? -33.73541 -16.12192 27.35918 1.000 32.71223 20 CYS B C 1
ATOM 1002 O O . CYS B 2 22 ? -34.89130 -16.40153 27.03063 1.000 32.98055 20 CYS B O 1
ATOM 1005 N N . ALA B 2 23 ? -33.24671 -14.88618 27.31158 1.000 33.27296 21 ALA B N 1
ATOM 1006 C CA . ALA B 2 23 ? -34.03763 -13.75737 26.83381 1.000 34.25383 21 ALA B CA 1
ATOM 1007 C C . ALA B 2 23 ? -33.83083 -13.60402 25.32974 1.000 36.06824 21 ALA B C 1
ATOM 1008 O O . ALA B 2 23 ? -32.69699 -13.40333 24.86635 1.000 35.86408 21 ALA B O 1
ATOM 1010 N N . ALA B 2 24 ? -34.92339 -13.69309 24.57534 1.000 35.85045 22 ALA B N 1
ATOM 1011 C CA . ALA B 2 24 ? -34.91271 -13.66062 23.12251 1.000 31.59873 22 ALA B CA 1
ATOM 1012 C C . ALA B 2 24 ? -35.40466 -12.31250 22.61829 1.000 34.32723 22 ALA B C 1
ATOM 1013 O O . ALA B 2 24 ? -36.21296 -11.64696 23.26934 1.000 36.29224 22 ALA B O 1
ATOM 1015 N N . SER B 2 25 ? -34.90544 -11.91012 21.45215 1.000 32.28191 23 SER B N 1
ATOM 1016 C CA . SER B 2 25 ? -35.37666 -10.68442 20.82411 1.000 32.85409 23 SER B CA 1
ATOM 1017 C C . SER B 2 25 ? -35.01799 -10.71093 19.34943 1.000 33.58469 23 SER B C 1
ATOM 1018 O O . SER B 2 25 ? -34.13785 -11.45926 18.91717 1.000 33.31461 23 SER B O 1
ATOM 1021 N N . GLY B 2 26 ? -35.72283 -9.88739 18.58187 1.000 34.03107 24 GLY B N 1
ATOM 1022 C CA . GLY B 2 26 ? -35.44122 -9.75924 17.16799 1.000 33.99716 24 GLY B CA 1
ATOM 1023 C C . GLY B 2 26 ? -36.16555 -10.74357 16.29239 1.000 33.33807 24 GLY B C 1
ATOM 1024 O O . GLY B 2 26 ? -35.75618 -10.94207 15.13991 1.000 38.80152 24 GLY B O 1
ATOM 1025 N N . PHE B 2 27 ? -37.21875 -11.37469 16.80531 1.000 35.16118 25 PHE B N 1
ATOM 1026 C CA . PHE B 2 27 ? -38.04548 -12.31811 16.06344 1.000 36.69441 25 PHE B CA 1
ATOM 1027 C C . PHE B 2 27 ? -39.26835 -12.65546 16.90009 1.000 34.45839 25 PHE B C 1
ATOM 1028 O O . PHE B 2 27 ? -39.27889 -12.45465 18.11677 1.000 32.02803 25 PHE B O 1
ATOM 1036 N N . THR B 2 28 ? -40.30044 -13.17080 16.22615 1.000 33.61015 26 THR B N 1
ATOM 1037 C CA . THR B 2 28 ? -41.52315 -13.58125 16.90677 1.000 34.15696 26 THR B CA 1
ATOM 1038 C C . THR B 2 28 ? -41.28642 -14.82345 17.75003 1.000 32.95066 26 THR B C 1
ATOM 1039 O O . THR B 2 28 ? -41.46909 -15.95182 17.27622 1.000 34.20309 26 THR B O 1
ATOM 1043 N N . PHE B 2 29 ? -40.89122 -14.61320 19.00527 1.000 33.51338 27 PHE B N 1
ATOM 1044 C CA . PHE B 2 29 ? -40.55176 -15.72301 19.88734 1.000 33.66521 27 PHE B CA 1
ATOM 1045 C C . PHE B 2 29 ? -41.70651 -16.71291 20.01872 1.000 30.98824 27 PHE B C 1
ATOM 1046 O O . PHE B 2 29 ? -41.49160 -17.92774 20.08152 1.000 29.18415 27 PHE B O 1
ATOM 1054 N N . SER B 2 30 ? -42.94028 -16.22038 20.03587 1.000 32.54687 28 SER B N 1
ATOM 1055 C CA . SER B 2 30 ? -44.05723 -17.12883 20.24690 1.000 33.40729 28 SER B CA 1
ATOM 1056 C C . SER B 2 30 ? -44.23381 -18.11855 19.10749 1.000 31.97891 28 SER B C 1
ATOM 1057 O O . SER B 2 30 ? -44.95172 -19.11029 19.28262 1.000 31.93969 28 SER B O 1
ATOM 1060 N N . ASN B 2 31 ? -43.61302 -17.89341 17.95154 1.000 28.52231 29 ASN B N 1
ATOM 1061 C CA . ASN B 2 31 ? -43.80344 -18.83062 16.85368 1.000 32.26254 29 ASN B CA 1
ATOM 1062 C C . ASN B 2 31 ? -42.70361 -19.87013 16.77177 1.000 28.60116 29 ASN B C 1
ATOM 1063 O O . ASN B 2 31 ? -42.81836 -20.81788 15.98489 1.000 27.34438 29 ASN B O 1
ATOM 1068 N N . ALA B 2 32 ? -41.66068 -19.73189 17.57370 1.000 28.57850 30 ALA B N 1
ATOM 1069 C CA . ALA B 2 32 ? -40.46865 -20.55110 17.42993 1.000 27.75269 30 ALA B CA 1
ATOM 1070 C C . ALA B 2 32 ? -40.52048 -21.73671 18.38038 1.000 26.91197 30 ALA B C 1
ATOM 1071 O O . ALA B 2 32 ? -40.98527 -21.61617 19.51977 1.000 24.26533 30 ALA B O 1
ATOM 1073 N N . TRP B 2 33 ? -40.06817 -22.88769 17.88910 1.000 23.45651 31 TRP B N 1
ATOM 1074 C CA . TRP B 2 33 ? -39.69523 -23.97103 18.77834 1.000 21.07881 31 TRP B CA 1
ATOM 1075 C C . TRP B 2 33 ? -38.34057 -23.62229 19.36520 1.000 21.74769 31 TRP B C 1
ATOM 1076 O O . TRP B 2 33 ? -37.47440 -23.10488 18.66233 1.000 19.88985 31 TRP B O 1
ATOM 1087 N N . MET B 2 34 ? -38.17137 -23.87093 20.66654 1.000 23.03649 32 MET B N 1
ATOM 1088 C CA . MET B 2 34 ? -36.94993 -23.54346 21.39723 1.000 21.17191 32 MET B CA 1
ATOM 1089 C C . MET B 2 34 ? -36.31161 -24.80868 21.94543 1.000 22.92542 32 MET B C 1
ATOM 1090 O O . MET B 2 34 ? -37.00989 -25.74609 22.34682 1.000 21.53904 32 MET B O 1
ATOM 1095 N N . ASN B 2 35 ? -34.97387 -24.81901 21.98110 1.000 20.30815 33 ASN B N 1
ATOM 1096 C CA . ASN B 2 35 ? -34.20988 -25.94854 22.49773 1.000 19.50570 33 ASN B CA 1
ATOM 1097 C C . ASN B 2 35 ? -33.19354 -25.46709 23.51478 1.000 21.47968 33 ASN B C 1
ATOM 1098 O O . ASN B 2 35 ? -32.79767 -24.30265 23.51426 1.000 21.61500 33 ASN B O 1
ATOM 1103 N N . TRP B 2 36 ? -32.74826 -26.38930 24.36349 1.000 19.56240 34 TRP B N 1
ATOM 1104 C CA . TRP B 2 36 ? -31.52286 -26.22270 25.12596 1.000 19.76924 34 TRP B CA 1
ATOM 1105 C C . TRP B 2 36 ? -30.54955 -27.27828 24.62336 1.000 22.51044 34 TRP B C 1
ATOM 1106 O O . TRP B 2 36 ? -30.92036 -28.44943 24.49784 1.000 20.94529 34 TRP B O 1
ATOM 1117 N N . VAL B 2 37 ? -29.32552 -26.86529 24.30676 1.000 20.09956 35 VAL B N 1
ATOM 1118 C CA . VAL B 2 37 ? -28.26303 -27.77935 23.90907 1.000 19.70119 35 VAL B CA 1
ATOM 1119 C C . VAL B 2 37 ? -27.06886 -27.50478 24.80749 1.000 22.22705 35 VAL B C 1
ATOM 1120 O O . VAL B 2 37 ? -26.77039 -26.34220 25.10417 1.000 24.34073 35 VAL B O 1
ATOM 1124 N N . ARG B 2 38 ? -26.38791 -28.56094 25.25670 1.000 21.91718 36 ARG B N 1
ATOM 1125 C CA . ARG B 2 38 ? -25.25929 -28.38344 26.16597 1.000 23.02598 36 ARG B CA 1
ATOM 1126 C C . ARG B 2 38 ? -23.97393 -28.99300 25.61246 1.000 22.78535 36 ARG B C 1
ATOM 1127 O O . ARG B 2 38 ? -23.98085 -29.81443 24.68843 1.000 18.24057 36 ARG B O 1
ATOM 1135 N N . GLN B 2 39 ? -22.85706 -28.57565 26.20156 1.000 21.60318 37 GLN B N 1
ATOM 1136 C CA . GLN B 2 39 ? -21.53915 -29.00793 25.75285 1.000 22.53733 37 GLN B CA 1
ATOM 1137 C C . GLN B 2 39 ? -20.65522 -29.12260 26.98208 1.000 21.91678 37 GLN B C 1
ATOM 1138 O O . GLN B 2 39 ? -20.28911 -28.10836 27.58051 1.000 22.28373 37 GLN B O 1
ATOM 1144 N N . ALA B 2 40 ? -20.34834 -30.35061 27.37914 1.000 26.33480 38 ALA B N 1
ATOM 1145 C CA . ALA B 2 40 ? -19.42608 -30.56237 28.47981 1.000 25.82971 38 ALA B CA 1
ATOM 1146 C C . ALA B 2 40 ? -18.05401 -30.02392 28.08547 1.000 26.62041 38 ALA B C 1
ATOM 1147 O O . ALA B 2 40 ? -17.72073 -29.97498 26.89777 1.000 27.02021 38 ALA B O 1
ATOM 1149 N N . PRO B 2 41 ? -17.24275 -29.60090 29.05337 1.000 31.23260 39 PRO B N 1
ATOM 1150 C CA . PRO B 2 41 ? -15.93337 -29.01501 28.71383 1.000 29.86786 39 PRO B CA 1
ATOM 1151 C C . PRO B 2 41 ? -15.08438 -29.97559 27.88807 1.000 28.75746 39 PRO B C 1
ATOM 1152 O O . PRO B 2 41 ? -14.80649 -31.10540 28.29878 1.000 31.37180 39 PRO B O 1
ATOM 1156 N N . GLY B 2 42 ? -14.70668 -29.52843 26.69420 1.000 31.72593 40 GLY B N 1
ATOM 1157 C CA . GLY B 2 42 ? -13.85167 -30.30493 25.82195 1.000 27.73105 40 GLY B CA 1
ATOM 1158 C C . GLY B 2 42 ? -14.52973 -31.41256 25.05317 1.000 32.57322 40 GLY B C 1
ATOM 1159 O O . GLY B 2 42 ? -13.83046 -32.21032 24.41974 1.000 33.78155 40 GLY B O 1
ATOM 1160 N N . LYS B 2 43 ? -15.86240 -31.50384 25.09487 1.000 30.58437 41 LYS B N 1
ATOM 1161 C CA . LYS B 2 43 ? -16.61287 -32.55930 24.40871 1.000 32.61687 41 LYS B CA 1
ATOM 1162 C C . LYS B 2 43 ? -17.54088 -31.94511 23.35266 1.000 29.12866 41 LYS B C 1
ATOM 1163 O O . LYS B 2 43 ? -17.47001 -30.74939 23.05202 1.000 28.37231 41 LYS B O 1
ATOM 1169 N N . GLY B 2 44 ? -18.43488 -32.77513 22.80091 1.000 27.07777 42 GLY B N 1
ATOM 1170 C CA . GLY B 2 44 ? -19.31546 -32.35297 21.73592 1.000 21.10910 42 GLY B CA 1
ATOM 1171 C C . GLY B 2 44 ? -20.65912 -31.82692 22.22591 1.000 23.93354 42 GLY B C 1
ATOM 1172 O O . GLY B 2 44 ? -20.94124 -31.72401 23.41726 1.000 22.66624 42 GLY B O 1
ATOM 1173 N N . LEU B 2 45 ? -21.50476 -31.50052 21.25782 1.000 22.94517 43 LEU B N 1
ATOM 1174 C CA . LEU B 2 45 ? -22.82673 -30.94314 21.50676 1.000 19.72906 43 LEU B CA 1
ATOM 1175 C C . LEU B 2 45 ? -23.82186 -32.04090 21.88121 1.000 21.82242 43 LEU B C 1
ATOM 1176 O O . LEU B 2 45 ? -23.81950 -33.12940 21.29552 1.000 20.03169 43 LEU B O 1
ATOM 1181 N N . GLU B 2 46 ? -24.70161 -31.74616 22.83652 1.000 20.86105 44 GLU B N 1
ATOM 1182 C CA . GLU B 2 46 ? -25.69911 -32.72105 23.26494 1.000 21.87527 44 GLU B CA 1
ATOM 1183 C C . GLU B 2 46 ? -27.02548 -32.02255 23.49388 1.000 22.48000 44 GLU B C 1
ATOM 1184 O O . GLU B 2 46 ? -27.12817 -31.15849 24.36744 1.000 21.94913 44 GLU B O 1
ATOM 1190 N N . TRP B 2 47 ? -28.03401 -32.41083 22.71675 1.000 19.99718 45 TRP B N 1
ATOM 1191 C CA . TRP B 2 47 ? -29.36899 -31.85667 22.87808 1.000 22.43901 45 TRP B CA 1
ATOM 1192 C C . TRP B 2 47 ? -29.92307 -32.18222 24.26086 1.000 22.11715 45 TRP B C 1
ATOM 1193 O O . TRP B 2 47 ? -29.81927 -33.31610 24.73228 1.000 21.31240 45 TRP B O 1
ATOM 1204 N N . VAL B 2 48 ? -30.51291 -31.18406 24.91310 1.000 20.62710 46 VAL B N 1
ATOM 1205 C CA . VAL B 2 48 ? -31.06610 -31.34854 26.26480 1.000 22.48420 46 VAL B CA 1
ATOM 1206 C C . VAL B 2 48 ? -32.57935 -31.50700 26.23597 1.000 24.27403 46 VAL B C 1
ATOM 1207 O O . VAL B 2 48 ? -33.13442 -32.40406 26.87462 1.000 24.60767 46 VAL B O 1
ATOM 1211 N N . GLY B 2 49 ? -33.26515 -30.64679 25.49483 1.000 24.97733 47 GLY B N 1
ATOM 1212 C CA . GLY B 2 49 ? -34.70851 -30.76790 25.35362 1.000 24.45479 47 GLY B CA 1
ATOM 1213 C C . GLY B 2 49 ? -35.24265 -29.65022 24.48506 1.000 24.79149 47 GLY B C 1
ATOM 1214 O O . GLY B 2 49 ? -34.51060 -28.73421 24.09129 1.000 24.30923 47 GLY B O 1
ATOM 1215 N N . ARG B 2 50 ? -36.54726 -29.73056 24.20285 1.000 23.68499 48 ARG B N 1
ATOM 1216 C CA . ARG B 2 50 ? -37.22423 -28.76734 23.34610 1.000 22.51048 48 ARG B CA 1
ATOM 1217 C C . ARG B 2 50 ? -38.58193 -28.43102 23.93007 1.000 24.68369 48 ARG B C 1
ATOM 1218 O O . ARG B 2 50 ? -39.15916 -29.21386 24.68826 1.000 26.28176 48 ARG B O 1
ATOM 1226 N N . ILE B 2 51 ? -39.10449 -27.26299 23.55912 1.000 21.87390 49 ILE B N 1
ATOM 1227 C CA . ILE B 2 51 ? -40.49820 -26.92753 23.83479 1.000 24.44275 49 ILE B CA 1
ATOM 1228 C C . ILE B 2 51 ? -41.12151 -26.37388 22.55698 1.000 25.71626 49 ILE B C 1
ATOM 1229 O O . ILE B 2 51 ? -40.58102 -25.44637 21.94340 1.000 26.31104 49 ILE B O 1
ATOM 1234 N N . LYS B 2 52 ? -42.24790 -26.95413 22.14501 1.000 24.32241 50 LYS B N 1
ATOM 1235 C CA . LYS B 2 52 ? -42.87350 -26.50410 20.91154 1.000 26.57982 50 LYS B CA 1
ATOM 1236 C C . LYS B 2 52 ? -43.49173 -25.12226 21.10289 1.000 25.31900 50 LYS B C 1
ATOM 1237 O O . LYS B 2 52 ? -43.65732 -24.62749 22.22371 1.000 23.56621 50 LYS B O 1
ATOM 1243 N N . SER B 2 53 ? -43.84746 -24.50048 19.98184 1.000 25.91150 51 SER B N 1
ATOM 1244 C CA . SER B 2 53 ? -44.64644 -23.29051 20.05242 1.000 25.74606 51 SER B CA 1
ATOM 1245 C C . SER B 2 53 ? -46.04175 -23.62924 20.56032 1.000 27.32056 51 SER B C 1
ATOM 1246 O O . SER B 2 53 ? -46.51496 -24.76201 20.44709 1.000 26.60586 51 SER B O 1
ATOM 1249 N N . LYS B 2 54 ? -46.71610 -22.62666 21.11538 1.000 28.48397 52 LYS B N 1
ATOM 1250 C CA . LYS B 2 54 ? -48.06962 -22.86211 21.59456 1.000 28.43976 52 LYS B CA 1
ATOM 1251 C C . LYS B 2 54 ? -48.98612 -23.30153 20.45217 1.000 30.04384 52 LYS B C 1
ATOM 1252 O O . LYS B 2 54 ? -49.82620 -24.18840 20.63298 1.000 28.98778 52 LYS B O 1
ATOM 1258 N N . THR B 2 55 ? -48.80913 -22.72580 19.25985 1.000 27.63114 53 THR B N 1
ATOM 1259 C CA . THR B 2 55 ? -49.58945 -23.15228 18.10107 1.000 30.26120 53 THR B CA 1
ATOM 1260 C C . THR B 2 55 ? -49.48053 -24.64936 17.86948 1.000 31.40579 53 THR B C 1
ATOM 1261 O O . THR B 2 55 ? -50.47625 -25.30716 17.55078 1.000 35.13825 53 THR B O 1
ATOM 1265 N N . ASP B 2 56 ? -48.27372 -25.20188 17.98096 1.000 30.20350 54 ASP B N 1
ATOM 1266 C CA . ASP B 2 56 ? -48.04815 -26.61870 17.72043 1.000 29.33034 54 ASP B CA 1
ATOM 1267 C C . ASP B 2 56 ? -48.22391 -27.48047 18.96768 1.000 32.46032 54 ASP B C 1
ATOM 1268 O O . ASP B 2 56 ? -47.81537 -28.64959 18.97132 1.000 32.15008 54 ASP B O 1
ATOM 1273 N N . GLY B 2 57 ? -48.84716 -26.93698 20.01357 1.000 29.54463 55 GLY B N 1
ATOM 1274 C CA . GLY B 2 57 ? -49.19098 -27.70096 21.19508 1.000 29.56068 55 GLY B CA 1
ATOM 1275 C C . GLY B 2 57 ? -48.41652 -27.33044 22.43760 1.000 29.52059 55 GLY B C 1
ATOM 1276 O O . GLY B 2 57 ? -48.83049 -27.72976 23.53163 1.000 32.26798 55 GLY B O 1
ATOM 1277 N N . GLY B 2 58 ? -47.30882 -26.59303 22.31112 1.000 28.98557 56 GLY B N 1
ATOM 1278 C CA . GLY B 2 58 ? -46.56350 -26.12668 23.47211 1.000 27.00250 56 GLY B CA 1
ATOM 1279 C C . GLY B 2 58 ? -46.02408 -27.21588 24.37823 1.000 29.21803 56 GLY B C 1
ATOM 1280 O O . GLY B 2 58 ? -45.78042 -26.96527 25.56601 1.000 31.13559 56 GLY B O 1
ATOM 1281 N N . THR B 2 59 ? -45.79541 -28.41235 23.84857 1.000 30.40631 57 THR B N 1
ATOM 1282 C CA . THR B 2 59 ? -45.31921 -29.53426 24.64747 1.000 28.59864 57 THR B CA 1
ATOM 1283 C C . THR B 2 59 ? -43.78664 -29.61387 24.65579 1.000 29.25536 57 THR B C 1
ATOM 1284 O O . THR B 2 59 ? -43.09316 -28.98820 23.84609 1.000 23.76002 57 THR B O 1
ATOM 1288 N N . THR B 2 60 ? -43.26478 -30.40148 25.59425 1.000 29.88464 58 THR B N 1
ATOM 1289 C CA . THR B 2 60 ? -41.83019 -30.54704 25.80517 1.000 31.62690 58 THR B CA 1
ATOM 1290 C C . THR B 2 60 ? -41.38044 -31.97903 25.52364 1.000 32.80484 58 THR B C 1
ATOM 1291 O O . THR B 2 60 ? -42.17016 -32.92221 25.63502 1.000 33.63926 58 THR B O 1
ATOM 1295 N N . ASP B 2 61 ? -40.10435 -32.13591 25.14960 1.000 28.28939 59 ASP B N 1
ATOM 1296 C CA . ASP B 2 61 ? -39.46691 -33.44490 25.07104 1.000 28.44985 59 ASP B CA 1
ATOM 1297 C C . ASP B 2 61 ? -38.06883 -33.28175 25.64110 1.000 30.01789 59 ASP B C 1
ATOM 1298 O O . ASP B 2 61 ? -37.46910 -32.21257 25.50530 1.000 28.64337 59 ASP B O 1
ATOM 1303 N N . TYR B 2 62 ? -37.53185 -34.34831 26.23544 1.000 29.36261 60 TYR B N 1
ATOM 1304 C CA . TYR B 2 62 ? -36.23994 -34.30067 26.91060 1.000 29.52532 60 TYR B CA 1
ATOM 1305 C C . TYR B 2 62 ? -35.33110 -35.43630 26.46499 1.000 33.04240 60 TYR B C 1
ATOM 1306 O O . TYR B 2 62 ? -35.79322 -36.52618 26.11575 1.000 36.78674 60 TYR B O 1
ATOM 1315 N N . ALA B 2 63 ? -34.02240 -35.17543 26.50391 1.000 30.88596 61 ALA B N 1
ATOM 1316 C CA . ALA B 2 63 ? -33.04243 -36.23250 26.28511 1.000 30.90976 61 ALA B CA 1
ATOM 1317 C C . ALA B 2 63 ? -33.10429 -37.25135 27.41674 1.000 35.99450 61 ALA B C 1
ATOM 1318 O O . ALA B 2 63 ? -33.46965 -36.92816 28.55073 1.000 35.73889 61 ALA B O 1
ATOM 1320 N N . ALA B 2 64 ? -32.71987 -38.49124 27.10148 1.000 36.24062 62 ALA B N 1
ATOM 1321 C CA . ALA B 2 64 ? -32.75997 -39.58227 28.08001 1.000 38.70634 62 ALA B CA 1
ATOM 1322 C C . ALA B 2 64 ? -32.06984 -39.26681 29.41096 1.000 38.77620 62 ALA B C 1
ATOM 1323 O O . ALA B 2 64 ? -32.72704 -39.40160 30.45873 1.000 39.93605 62 ALA B O 1
ATOM 1325 N N . PRO B 2 65 ? -30.79327 -38.83779 29.45914 1.000 35.47366 63 PRO B N 1
ATOM 1326 C CA . PRO B 2 65 ? -30.12020 -38.68130 30.76635 1.000 38.06177 63 PRO B CA 1
ATOM 1327 C C . PRO B 2 65 ? -30.66915 -37.54476 31.60826 1.000 40.50470 63 PRO B C 1
ATOM 1328 O O . PRO B 2 65 ? -30.25949 -37.39209 32.76486 1.000 44.80226 63 PRO B O 1
ATOM 1332 N N . VAL B 2 66 ? -31.59378 -36.75998 31.07406 1.000 40.12918 64 VAL B N 1
ATOM 1333 C CA . VAL B 2 66 ? -32.09315 -35.56841 31.73916 1.000 36.18587 64 VAL B CA 1
ATOM 1334 C C . VAL B 2 66 ? -33.56553 -35.69541 32.10071 1.000 40.51358 64 VAL B C 1
ATOM 1335 O O . VAL B 2 66 ? -34.04079 -34.95616 32.98010 1.000 40.11864 64 VAL B O 1
ATOM 1339 N N . LYS B 2 67 ? -34.27220 -36.66746 31.51871 1.000 40.45431 65 LYS B N 1
ATOM 1340 C CA . LYS B 2 67 ? -35.70030 -36.86132 31.75170 1.000 41.14931 65 LYS B CA 1
ATOM 1341 C C . LYS B 2 67 ? -36.00795 -37.06451 33.22459 1.000 40.50028 65 LYS B C 1
ATOM 1342 O O . LYS B 2 67 ? -35.36517 -37.87193 33.90342 1.000 43.61558 65 LYS B O 1
ATOM 1348 N N . GLY B 2 68 ? -36.99771 -36.32259 33.71669 1.000 41.83063 66 GLY B N 1
ATOM 13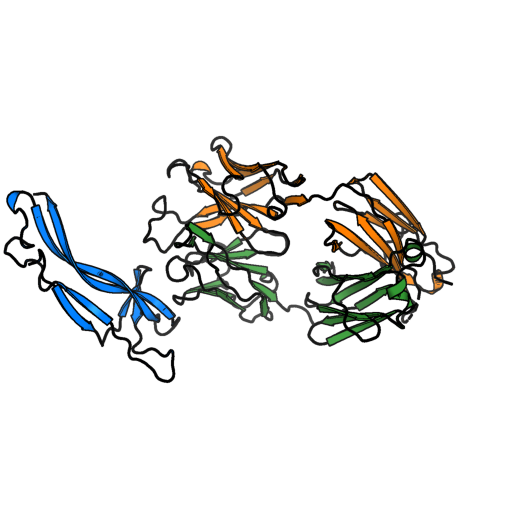49 C CA . GLY B 2 68 ? -37.40850 -36.40411 35.10044 1.000 41.55537 66 GLY B CA 1
ATOM 1350 C C . GLY B 2 68 ? -36.66207 -35.48948 36.04953 1.000 43.89889 66 GLY B C 1
ATOM 1351 O O . GLY B 2 68 ? -37.09178 -35.33111 37.19746 1.000 44.64679 66 GLY B O 1
ATOM 1352 N N . ARG B 2 69 ? -35.55789 -34.88631 35.62006 1.000 40.35519 67 ARG B N 1
ATOM 1353 C CA . ARG B 2 69 ? -34.82946 -33.95845 36.46301 1.000 40.88716 67 ARG B CA 1
ATOM 1354 C C . ARG B 2 69 ? -34.88197 -32.52037 35.97101 1.000 41.05644 67 ARG B C 1
ATOM 1355 O O . ARG B 2 69 ? -34.85007 -31.60706 36.79657 1.000 42.15615 67 ARG B O 1
ATOM 1363 N N . PHE B 2 70 ? -34.95618 -32.29731 34.65415 1.000 37.20315 68 PHE B N 1
ATOM 1364 C CA . PHE B 2 70 ? -35.00487 -30.96268 34.06187 1.000 37.61603 68 PHE B CA 1
ATOM 1365 C C . PHE B 2 70 ? -36.41258 -30.66611 33.53903 1.000 37.41937 68 PHE B C 1
ATOM 1366 O O . PHE B 2 70 ? -37.10598 -31.55932 33.03936 1.000 35.43071 68 PHE B O 1
ATOM 1374 N N . THR B 2 71 ? -36.82182 -29.39312 33.63376 1.000 37.43531 69 THR B N 1
ATOM 1375 C CA . THR B 2 71 ? -38.11012 -28.91950 33.11466 1.000 37.15143 69 THR B CA 1
ATOM 1376 C C . THR B 2 71 ? -37.89108 -27.69910 32.23319 1.000 36.51425 69 THR B C 1
ATOM 1377 O O . THR B 2 71 ? -37.32274 -26.69933 32.68735 1.000 36.32612 69 THR B O 1
ATOM 1381 N N . ILE B 2 72 ? -38.37040 -27.75987 31.00213 1.000 32.51721 70 ILE B N 1
ATOM 1382 C CA . ILE B 2 72 ? -38.35340 -26.60898 30.11048 1.000 31.36830 70 ILE B CA 1
ATOM 1383 C C . ILE B 2 72 ? -39.69275 -25.90400 30.17580 1.000 32.28624 70 ILE B C 1
ATOM 1384 O O . ILE B 2 72 ? -40.74618 -26.54781 30.23322 1.000 32.92275 70 ILE B O 1
ATOM 1389 N N . SER B 2 73 ? -39.65950 -24.57886 30.16574 1.000 32.56647 71 SER B N 1
ATOM 1390 C CA . SER B 2 73 ? -40.88527 -23.80685 30.06419 1.000 33.42844 71 SER B CA 1
ATOM 1391 C C . SER B 2 73 ? -40.58880 -22.51695 29.32155 1.000 33.29491 71 SER B C 1
ATOM 1392 O O . SER B 2 73 ? -39.43528 -22.15765 29.07787 1.000 32.00033 71 SER B O 1
ATOM 1395 N N . ARG B 2 74 ? -41.65210 -21.81604 28.96544 1.000 33.35349 72 ARG B N 1
ATOM 1396 C CA . ARG B 2 74 ? -41.50486 -20.56025 28.26248 1.000 35.04020 72 ARG B CA 1
ATOM 1397 C C . ARG B 2 74 ? -42.56674 -19.57687 28.72246 1.000 39.14653 72 ARG B C 1
ATOM 1398 O O . ARG B 2 74 ? -43.66231 -19.95691 29.15017 1.000 40.68473 72 ARG B O 1
ATOM 1406 N N . ASP B 2 75 ? -42.21953 -18.30065 28.62077 1.000 38.53485 73 ASP B N 1
ATOM 1407 C CA . ASP B 2 75 ? -43.12215 -17.19917 28.92786 1.000 43.79631 73 ASP B CA 1
ATOM 1408 C C . ASP B 2 75 ? -43.14095 -16.31254 27.68398 1.000 43.92293 73 ASP B C 1
ATOM 1409 O O . ASP B 2 75 ? -42.26116 -15.46110 27.51209 1.000 40.66030 73 ASP B O 1
ATOM 1414 N N . ASP B 2 76 ? -44.13698 -16.52345 26.81494 1.000 45.41109 74 ASP B N 1
ATOM 1415 C CA . ASP B 2 76 ? -44.24050 -15.72684 25.59295 1.000 43.49553 74 ASP B CA 1
ATOM 1416 C C . ASP B 2 76 ? -44.41501 -14.23846 25.86072 1.000 43.70616 74 ASP B C 1
ATOM 1417 O O . ASP B 2 76 ? -43.99225 -13.41551 25.04383 1.000 45.21916 74 ASP B O 1
ATOM 1422 N N . SER B 2 77 ? -45.01888 -13.86246 26.98198 1.000 47.06028 75 SER B N 1
ATOM 1423 C CA . SER B 2 77 ? -45.17639 -12.44089 27.24292 1.000 44.58645 75 SER B CA 1
ATOM 1424 C C . SER B 2 77 ? -43.87136 -11.76413 27.65316 1.000 43.28678 75 SER B C 1
ATOM 1425 O O . SER B 2 77 ? -43.81678 -10.53389 27.67618 1.000 45.84177 75 SER B O 1
ATOM 1428 N N . LYS B 2 78 ? -42.82259 -12.51778 27.97053 1.000 44.01169 76 LYS B N 1
ATOM 1429 C CA . LYS B 2 78 ? -41.51304 -11.93383 28.23066 1.000 43.34398 76 LYS B CA 1
ATOM 1430 C C . LYS B 2 78 ? -40.45334 -12.38643 27.23347 1.000 44.73587 76 LYS B C 1
ATOM 1431 O O . LYS B 2 78 ? -39.27963 -12.02803 27.39065 1.000 40.44899 76 LYS B O 1
ATOM 1437 N N . ASN B 2 79 ? -40.83259 -13.15792 26.21478 1.000 41.09530 77 ASN B N 1
ATOM 1438 C CA . ASN B 2 79 ? -39.88945 -13.71345 25.24853 1.000 38.92282 77 ASN B CA 1
ATOM 1439 C C . ASN B 2 79 ? -38.74933 -14.44449 25.95424 1.000 38.20341 77 ASN B C 1
ATOM 1440 O O . ASN B 2 79 ? -37.57298 -14.25763 25.64031 1.000 37.30395 77 ASN B O 1
ATOM 1445 N N . THR B 2 80 ? -39.09344 -15.28910 26.92234 1.000 35.99304 78 THR B N 1
ATOM 1446 C CA . THR B 2 80 ? -38.05785 -15.96964 27.68488 1.000 36.45769 78 THR B CA 1
ATOM 1447 C C . THR B 2 80 ? -38.27145 -17.47677 27.70068 1.000 33.23986 78 THR B C 1
ATOM 1448 O O . THR B 2 80 ? -39.39110 -17.96724 27.87093 1.000 33.48405 78 THR B O 1
ATOM 1452 N N . LEU B 2 81 ? -37.17897 -18.19710 27.50890 1.000 31.93359 79 LEU B N 1
ATOM 1453 C CA . LEU B 2 81 ? -37.12571 -19.63760 27.66663 1.000 30.89402 79 LEU B CA 1
ATOM 1454 C C . LEU B 2 81 ? -36.48680 -19.95401 29.00877 1.000 32.02697 79 LEU B C 1
ATOM 1455 O O . LEU B 2 81 ? -35.57330 -19.24971 29.44182 1.000 33.36602 79 LEU B O 1
ATOM 1460 N N . TYR B 2 82 ? -36.96877 -21.00419 29.66984 1.000 32.30328 80 TYR B N 1
ATOM 1461 C CA . TYR B 2 82 ? -36.44799 -21.40014 30.97147 1.000 33.57538 80 TYR B CA 1
ATOM 1462 C C . TYR B 2 82 ? -35.99316 -22.85318 30.97423 1.000 32.94305 80 TYR B C 1
ATOM 1463 O O . TYR B 2 82 ? -36.55006 -23.70035 30.26867 1.000 31.94707 80 TYR B O 1
ATOM 1472 N N . LEU B 2 83 ? -34.96707 -23.12691 31.78188 1.000 33.25433 81 LEU B N 1
ATOM 1473 C CA . LEU B 2 83 ? -34.52580 -24.48680 32.08080 1.000 33.09753 81 LEU B CA 1
ATOM 1474 C C . LEU B 2 83 ? -34.37830 -24.62669 33.59430 1.000 37.27556 81 LEU B C 1
ATOM 1475 O O . LEU B 2 83 ? -33.46263 -24.04808 34.19389 1.000 35.94691 81 LEU B O 1
ATOM 1480 N N . GLN B 2 84 ? -35.28643 -25.38714 34.20726 1.000 36.14322 82 GLN B N 1
ATOM 1481 C CA . GLN B 2 84 ? -35.21677 -25.70091 35.62710 1.000 39.34821 82 GLN B CA 1
ATOM 1482 C C . GLN B 2 84 ? -34.45808 -27.01821 35.77522 1.000 40.70933 82 GLN B C 1
ATOM 1483 O O . GLN B 2 84 ? -34.92195 -28.06189 35.29741 1.000 37.99093 82 GLN B O 1
ATOM 1489 N N . MET B 2 85 ? -33.28924 -26.96536 36.41771 1.000 38.73342 83 MET B N 1
ATOM 1490 C CA 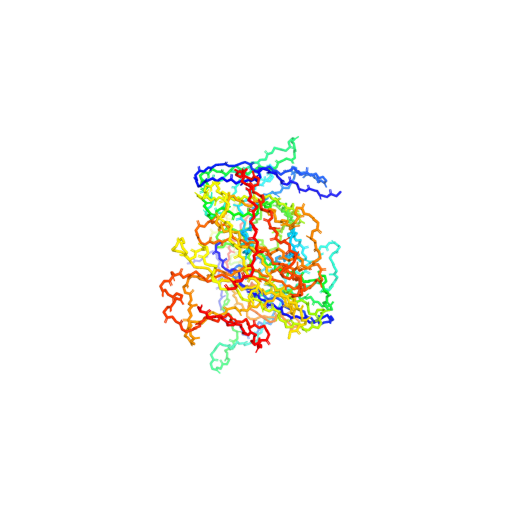. MET B 2 85 ? -32.41151 -28.12130 36.59849 1.000 39.10388 83 MET B CA 1
ATOM 1491 C C . MET B 2 85 ? -32.39204 -28.50062 38.07489 1.000 42.73624 83 MET B C 1
ATOM 1492 O O . MET B 2 85 ? -31.82477 -27.77451 38.89502 1.000 42.56877 83 MET B O 1
ATOM 1497 N N . ASN B 2 86 ? -32.99416 -29.63539 38.41084 1.000 40.73561 84 ASN B N 1
ATOM 1498 C CA . ASN B 2 86 ? -33.01694 -30.13165 39.77640 1.000 43.89388 84 ASN B CA 1
ATOM 1499 C C . ASN B 2 86 ? -32.19692 -31.41371 39.84833 1.000 44.64741 84 ASN B C 1
ATOM 1500 O O . ASN B 2 86 ? -31.93425 -32.05763 38.82662 1.000 40.70618 84 ASN B O 1
ATOM 1505 N N . SER B 2 87 ? -31.77902 -31.77153 41.06586 1.000 45.54795 85 SER B N 1
ATOM 1506 C CA . SER B 2 87 ? -31.05367 -33.01732 41.30982 1.000 42.26369 85 SER B CA 1
ATOM 1507 C C . SER B 2 87 ? -29.85524 -33.14222 40.37487 1.000 40.52122 85 SER B C 1
ATOM 1508 O O . SER B 2 87 ? -29.66054 -34.15563 39.70002 1.000 43.09662 85 SER B O 1
ATOM 1511 N N . LEU B 2 88 ? -29.06187 -32.07710 40.31998 1.000 39.56234 86 LEU B N 1
ATOM 1512 C CA . LEU B 2 88 ? -27.95550 -32.00364 39.37492 1.000 38.76607 86 LEU B CA 1
ATOM 1513 C C . LEU B 2 88 ? -26.89842 -33.07025 39.65767 1.000 39.38062 86 LEU B C 1
ATOM 1514 O O . LEU B 2 88 ? -26.66587 -33.47018 40.80224 1.000 42.86202 86 LEU B O 1
ATOM 1519 N N . LYS B 2 89 ? -26.25157 -33.51959 38.58819 1.000 37.29180 87 LYS B N 1
ATOM 1520 C CA . LYS B 2 89 ? -25.20159 -34.52309 38.61121 1.000 37.78944 87 LYS B CA 1
ATOM 1521 C C . LYS B 2 89 ? -23.93312 -33.89562 38.04655 1.000 40.50451 87 LYS B C 1
ATOM 1522 O O . LYS B 2 89 ? -23.99584 -32.92605 37.28421 1.000 36.99106 87 LYS B O 1
ATOM 1528 N N . THR B 2 90 ? -22.77361 -34.46028 38.40619 1.000 37.21251 88 THR B N 1
ATOM 1529 C CA . THR B 2 90 ? -21.52159 -33.93845 37.86244 1.000 38.77925 88 THR B CA 1
ATOM 1530 C C . THR B 2 90 ? -21.49682 -34.02657 36.33445 1.000 36.64269 88 THR B C 1
ATOM 1531 O O . THR B 2 90 ? -20.95065 -33.14012 35.66948 1.000 37.12442 88 THR B O 1
ATOM 1535 N N . GLU B 2 91 ? -22.12108 -35.06164 35.76288 1.000 37.96947 89 GLU B N 1
ATOM 1536 C CA . GLU B 2 91 ? -22.25446 -35.20049 34.31224 1.000 37.81018 89 GLU B CA 1
ATOM 1537 C C . GLU B 2 91 ? -23.03713 -34.05737 33.67178 1.000 33.76473 89 GLU B C 1
ATOM 1538 O O . GLU B 2 91 ? -23.00873 -33.91707 32.44686 1.000 31.64293 89 GLU B O 1
ATOM 1544 N N . ASP B 2 92 ? -23.77602 -33.27804 34.45474 1.000 33.28541 90 ASP B N 1
ATOM 1545 C CA . ASP B 2 92 ? -24.51668 -32.13528 33.93809 1.000 32.74017 90 ASP B CA 1
ATOM 1546 C C . ASP B 2 92 ? -23.64323 -30.89426 33.77796 1.000 30.62391 90 ASP B C 1
ATOM 1547 O O . ASP B 2 92 ? -24.13878 -29.86645 33.30256 1.000 30.35530 90 ASP B O 1
ATOM 1552 N N . THR B 2 93 ? -22.37434 -30.95865 34.17609 1.000 30.81934 91 THR B N 1
ATOM 1553 C CA . THR B 2 93 ? -21.45555 -29.84220 33.97984 1.000 30.25797 91 THR B CA 1
ATOM 1554 C C . THR B 2 93 ? -21.28947 -29.57406 32.48535 1.000 29.28382 91 THR B C 1
ATOM 1555 O O . THR B 2 93 ? -20.92040 -30.47733 31.72856 1.000 28.18542 91 THR B O 1
ATOM 1559 N N . ALA B 2 94 ? -21.56078 -28.33997 32.05946 1.000 26.88206 92 ALA B N 1
ATOM 1560 C CA . ALA B 2 94 ? -21.53424 -28.00253 30.64091 1.000 25.32711 92 ALA B CA 1
ATOM 1561 C C . ALA B 2 94 ? -21.80606 -26.51539 30.45738 1.000 25.20712 92 ALA B C 1
ATOM 1562 O O . ALA B 2 94 ? -22.30018 -25.83460 31.36115 1.000 25.54989 92 ALA B O 1
ATOM 1564 N N . VAL B 2 95 ? -21.48582 -26.02303 29.26907 1.000 23.52665 93 VAL B N 1
ATOM 1565 C CA . VAL B 2 95 ? -22.07550 -24.77772 28.80641 1.000 24.82301 93 VAL B CA 1
ATOM 1566 C C . VAL B 2 95 ? -23.43681 -25.11524 28.21493 1.000 24.56411 93 VAL B C 1
ATOM 1567 O O . VAL B 2 95 ? -23.57798 -26.08969 27.46747 1.000 21.87057 93 VAL B O 1
ATOM 1571 N N . TYR B 2 96 ? -24.44703 -24.33396 28.57322 1.000 25.23023 94 TYR B N 1
ATOM 1572 C CA . TYR B 2 96 ? -25.81219 -24.56128 28.13493 1.000 23.23791 94 TYR B CA 1
ATOM 1573 C C . TYR B 2 96 ? -26.21450 -23.47475 27.14772 1.000 23.28628 94 TYR B C 1
ATOM 1574 O O . TYR B 2 96 ? -26.19470 -22.28427 27.47815 1.000 26.39749 94 TYR B O 1
ATOM 1583 N N . TYR B 2 97 ? -26.58973 -23.89468 25.94388 1.000 22.80675 95 TYR B N 1
ATOM 1584 C CA . TYR B 2 97 ? -26.99089 -23.00293 24.86598 1.000 22.78620 95 TYR B CA 1
ATOM 1585 C C . TYR B 2 97 ? -28.49649 -23.03830 24.64322 1.000 25.45515 95 TYR B C 1
ATOM 1586 O O . TYR B 2 97 ? -29.11899 -24.10720 24.61240 1.000 21.27783 95 TYR B O 1
ATOM 1595 N N . CYS B 2 98 ? -29.05145 -21.85778 24.44494 1.000 23.76106 96 CYS B N 1
ATOM 1596 C CA . CYS B 2 98 ? -30.41356 -21.66479 23.98903 1.000 23.72690 96 CYS B CA 1
ATOM 1597 C C . CYS B 2 98 ? -30.43419 -21.60063 22.46258 1.000 21.58761 96 CYS B C 1
ATOM 1598 O O . CYS B 2 98 ? -29.54422 -21.01886 21.84554 1.000 22.21043 96 CYS B O 1
ATOM 1601 N N . THR B 2 99 ? -31.45972 -22.19104 21.85859 1.000 19.49227 97 THR B N 1
ATOM 1602 C CA . THR B 2 99 ? -31.49253 -22.45749 20.42760 1.000 19.96283 97 THR B CA 1
ATOM 1603 C C . THR B 2 99 ? -32.91205 -22.34697 19.86814 1.000 21.47436 97 THR B C 1
ATOM 1604 O O . THR B 2 99 ? -33.86103 -22.83295 20.48926 1.000 19.26374 97 THR B O 1
ATOM 1608 N N . THR B 2 100 ? -33.05545 -21.73005 18.68806 1.000 20.50307 98 THR B N 1
ATOM 1609 C CA . THR B 2 100 ? -34.30369 -21.78638 17.92908 1.000 20.43123 98 THR B CA 1
ATOM 1610 C C . THR B 2 100 ? -34.22778 -22.89684 16.89295 1.000 20.73413 98 THR B C 1
ATOM 1611 O O . THR B 2 100 ? -33.16073 -23.16444 16.33716 1.000 21.06173 98 THR B O 1
ATOM 1615 N N . SER B 2 101 ? -35.37087 -23.52897 16.61981 1.000 19.77433 99 SER B N 1
ATOM 1616 C CA . SER B 2 101 ? -35.49525 -24.47029 15.51244 1.000 18.95461 99 SER B CA 1
ATOM 1617 C C . SER B 2 101 ? -36.08814 -23.74625 14.30823 1.000 22.42957 99 SER B C 1
ATOM 1618 O O . SER B 2 101 ? -36.99085 -22.91825 14.45951 1.000 26.25874 99 SER B O 1
ATOM 1621 N N . GLY B 2 102 ? -35.57671 -24.05312 13.11446 1.000 18.20004 100 GLY B N 1
ATOM 1622 C CA . GLY B 2 102 ? -36.11679 -23.54294 11.87627 1.000 17.19403 100 GLY B CA 1
ATOM 1623 C C . GLY B 2 102 ? -36.51504 -24.67326 10.93950 1.000 18.94031 100 GLY B C 1
ATOM 1624 O O . GLY B 2 102 ? -36.31057 -25.85514 11.22083 1.000 15.58915 100 GLY B O 1
ATOM 1625 N N . GLY B 2 103 ? -37.09014 -24.28474 9.80891 1.000 20.94883 101 GLY B N 1
ATOM 1626 C CA . GLY B 2 103 ? -37.49362 -25.28261 8.83169 1.000 19.29110 101 GLY B CA 1
ATOM 1627 C C . GLY B 2 103 ? -38.63439 -26.18381 9.25276 1.000 19.52168 101 GLY B C 1
ATOM 1628 O O . GLY B 2 103 ? -38.60694 -27.38944 8.96943 1.000 19.45736 101 GLY B O 1
ATOM 1629 N N . LEU B 2 104 ? -39.64539 -25.63290 9.90302 1.000 19.41790 102 LEU B N 1
ATOM 1630 C CA . LEU B 2 104 ? -40.86643 -26.36518 10.21410 1.000 19.90027 102 LEU B CA 1
ATOM 1631 C C . LEU B 2 104 ? -41.97072 -25.73408 9.36970 1.000 22.87756 102 LEU B C 1
ATOM 1632 O O . LEU B 2 104 ? -42.53568 -24.70855 9.74022 1.000 25.95733 102 LEU B O 1
ATOM 1637 N N . LEU B 2 105 ? -42.25932 -26.33729 8.21472 1.000 22.45672 103 LEU B N 1
ATOM 1638 C CA . LEU B 2 105 ? -43.30899 -25.83460 7.33219 1.000 20.23401 103 LEU B CA 1
ATOM 1639 C C . LEU B 2 105 ? -44.68923 -26.35500 7.69094 1.000 23.00525 103 LEU B C 1
ATOM 1640 O O . LEU B 2 105 ? -45.68439 -25.75034 7.28154 1.000 24.86921 103 LEU B O 1
ATOM 1645 N N . TYR B 2 106 ? -44.77689 -27.47685 8.40366 1.000 20.05626 104 TYR B N 1
ATOM 1646 C CA . TYR B 2 106 ? -46.02975 -28.21018 8.52771 1.000 20.45193 104 TYR B CA 1
ATOM 1647 C C . TYR B 2 106 ? -46.34888 -28.45536 9.99381 1.000 21.37937 104 TYR B C 1
ATOM 1648 O O . TYR B 2 106 ? -47.01089 -29.43697 10.33721 1.000 21.93504 104 TYR B O 1
ATOM 1657 N N . GLY B 2 107 ? -45.88704 -27.56341 10.86560 1.000 21.78325 105 GLY B N 1
ATOM 1658 C CA . GLY B 2 107 ? -46.00550 -27.80568 12.30050 1.000 25.39913 105 GLY B CA 1
ATOM 1659 C C . GLY B 2 107 ? -45.06092 -28.91509 12.73508 1.000 23.50331 105 GLY B C 1
ATOM 1660 O O . GLY B 2 107 ? -43.89431 -28.95522 12.33908 1.000 22.61467 105 GLY B O 1
ATOM 1661 N N . SER B 2 108 ? -45.56858 -29.84181 13.53690 1.000 23.41239 106 SER B N 1
ATOM 1662 C CA . SER B 2 108 ? -44.74635 -30.95071 14.01326 1.000 24.47152 106 SER B CA 1
ATOM 1663 C C . SER B 2 108 ? -44.34875 -31.84944 12.84796 1.000 23.35956 106 SER B C 1
ATOM 1664 O O . SER B 2 108 ? -45.22674 -32.31718 12.12543 1.000 21.79975 106 SER B O 1
ATOM 1667 N N . PRO B 2 109 ? -43.05508 -32.13314 12.64648 1.000 25.24143 107 PRO B N 1
ATOM 1668 C CA . PRO B 2 109 ? -42.65477 -33.01236 11.53282 1.000 26.86684 107 PRO B CA 1
ATOM 1669 C C . PRO B 2 109 ? -43.37455 -34.34785 11.57612 1.000 24.49535 107 PRO B C 1
ATOM 1670 O O . PRO B 2 109 ? -43.64181 -34.90303 12.64726 1.000 24.07053 107 PRO B O 1
ATOM 1674 N N . SER B 2 110 ? -43.71853 -34.84169 10.39130 1.000 23.94951 108 SER B N 1
ATOM 1675 C CA . SER B 2 110 ? -44.34589 -36.14307 10.26145 1.000 23.43823 108 SER B CA 1
ATOM 1676 C C . SER B 2 110 ? -43.28615 -37.24764 10.13721 1.000 23.36654 108 SER B C 1
ATOM 1677 O O . SER B 2 110 ? -42.08935 -36.99734 9.93842 1.000 21.15510 108 SER B O 1
ATOM 1680 N N . PHE B 2 111 ? -43.75831 -38.49160 10.26287 1.000 22.86865 109 PHE B N 1
ATOM 1681 C CA . PHE B 2 111 ? -42.88550 -39.65890 10.18153 1.000 24.10763 109 PHE B CA 1
ATOM 1682 C C . PHE B 2 111 ? -42.08625 -39.66215 8.88333 1.000 23.23676 109 PHE B C 1
ATOM 1683 O O . PHE B 2 111 ? -40.87297 -39.91343 8.89533 1.000 21.84755 109 PHE B O 1
ATOM 1691 N N . GLY B 2 112 ? -42.74192 -39.36841 7.76231 1.000 19.45999 110 GLY B N 1
ATOM 1692 C CA . GLY B 2 112 ? -42.11822 -39.44349 6.45939 1.000 22.70892 110 GLY B CA 1
ATOM 1693 C C . GLY B 2 112 ? -41.35591 -38.21658 6.00314 1.000 23.15592 110 GLY B C 1
ATOM 1694 O O . GLY B 2 112 ? -40.82801 -38.20161 4.88436 1.000 21.50240 110 GLY B O 1
ATOM 1695 N N . ASP B 2 113 ? -41.31069 -37.17069 6.81423 1.000 18.81517 111 ASP B N 1
ATOM 1696 C CA . ASP B 2 113 ? -40.61045 -35.95162 6.42636 1.000 20.01174 111 ASP B CA 1
ATOM 1697 C C . ASP B 2 113 ? -39.10673 -36.20319 6.41302 1.000 20.26742 111 ASP B C 1
ATOM 1698 O O . ASP B 2 113 ? -38.55574 -36.73806 7.37713 1.000 20.48513 111 ASP B O 1
ATOM 1703 N N . TYR B 2 114 ? -38.43918 -35.84067 5.31990 1.000 14.06904 112 TYR B N 1
ATOM 1704 C CA . TYR B 2 114 ? -36.98737 -35.96261 5.26505 1.000 12.92062 112 TYR B CA 1
ATOM 1705 C C . TYR B 2 114 ? -36.29252 -34.65737 5.63583 1.000 11.30574 112 TYR B C 1
ATOM 1706 O O . TYR B 2 114 ? -35.39482 -34.64680 6.48442 1.000 11.73604 112 TYR B O 1
ATOM 1715 N N . TYR B 2 115 ? -36.70770 -33.54956 5.03880 1.000 11.97689 113 TYR B N 1
ATOM 1716 C CA . TYR B 2 115 ? -36.08996 -32.25157 5.25424 1.000 12.73219 113 TYR B CA 1
ATOM 1717 C C . TYR B 2 115 ? -36.71603 -31.51519 6.43991 1.000 15.89118 113 TYR B C 1
ATOM 1718 O O . TYR B 2 115 ? -37.81245 -31.84238 6.90806 1.000 15.56795 113 TYR B O 1
ATOM 1727 N N . GLY B 2 116 ? -35.99126 -30.50560 6.91644 1.000 16.30147 114 GLY B N 1
ATOM 1728 C CA . GLY B 2 116 ? -36.46215 -29.55136 7.90494 1.000 15.48785 114 GLY B CA 1
ATOM 1729 C C . GLY B 2 116 ? -35.74353 -29.71690 9.23632 1.000 16.55831 114 GLY B C 1
ATOM 1730 O O . GLY B 2 116 ? -34.89519 -30.59666 9.42361 1.000 13.43314 114 GLY B O 1
ATOM 1731 N N . TYR B 2 117 ? -36.10408 -28.82166 10.16283 1.000 15.28079 115 TYR B N 1
ATOM 1732 C CA . TYR B 2 117 ? -35.78549 -28.98274 11.57661 1.000 16.40853 115 TYR B CA 1
ATOM 1733 C C . TYR B 2 117 ? -34.30222 -28.82919 11.88439 1.000 17.27768 115 TYR B C 1
ATOM 1734 O O . TYR B 2 117 ? -33.65006 -29.76989 12.35913 1.000 14.63807 115 TYR B O 1
ATOM 1743 N N . TRP B 2 118 ? -33.77903 -27.63495 11.64167 1.000 15.79459 116 TRP B N 1
ATOM 1744 C CA . TRP B 2 118 ? -32.41338 -27.28207 11.96358 1.000 14.98630 116 TRP B CA 1
ATOM 1745 C C . TRP B 2 118 ? -32.43511 -26.23516 13.07118 1.000 18.72426 116 TRP B C 1
ATOM 1746 O O . TRP B 2 118 ? -33.49003 -25.73352 13.47029 1.000 17.27625 116 TRP B O 1
ATOM 1757 N N . MET B 2 119 ? -31.24939 -25.90557 13.57283 1.000 16.37564 117 MET B N 1
ATOM 1758 C CA . MET B 2 119 ? -31.07355 -24.91547 14.63446 1.000 16.25618 117 MET B CA 1
ATOM 1759 C C . MET B 2 119 ? -30.44483 -23.66925 14.04061 1.000 18.04293 117 MET B C 1
ATOM 1760 O O . MET B 2 119 ? -29.23445 -23.62334 13.82212 1.000 16.75635 117 MET B O 1
ATOM 1765 N N . ASP B 2 120 ? -31.26974 -22.65648 13.75045 1.000 20.01877 118 ASP B N 1
ATOM 1766 C CA . ASP B 2 120 ? -30.73636 -21.54748 12.97393 1.000 23.12292 118 ASP B CA 1
ATOM 1767 C C . ASP B 2 120 ? -30.15051 -20.43143 13.83443 1.000 21.71280 118 ASP B C 1
ATOM 1768 O O . ASP B 2 120 ? -29.30480 -19.68455 13.32801 1.000 22.45610 118 ASP B O 1
ATOM 1773 N N . TYR B 2 121 ? -30.51527 -20.32122 15.11758 1.000 19.16113 119 TYR B N 1
ATOM 1774 C CA . TYR B 2 121 ? -29.88411 -19.32689 15.99035 1.000 24.17167 119 TYR B CA 1
ATOM 1775 C C . TYR B 2 121 ? -29.51187 -19.93879 17.32672 1.000 21.68114 119 TYR B C 1
ATOM 1776 O O . TYR B 2 121 ? -30.28947 -20.69669 17.90953 1.000 21.15599 119 TYR B O 1
ATOM 1785 N N . TRP B 2 122 ? -28.32331 -19.58108 17.80908 1.000 18.20551 120 TRP B N 1
ATOM 1786 C CA . TRP B 2 122 ? -27.78613 -20.05707 19.06900 1.000 19.74926 120 TRP B CA 1
ATOM 1787 C C . TRP B 2 122 ? -27.37730 -18.85167 19.90538 1.000 24.88346 120 TRP B C 1
ATOM 1788 O O . TRP B 2 122 ? -26.80289 -17.89690 19.37202 1.000 26.90179 120 TRP B O 1
ATOM 1799 N N . GLY B 2 123 ? -27.64754 -18.89323 21.21198 1.000 22.65034 121 GLY B N 1
ATOM 1800 C CA . GLY B 2 123 ? -27.10818 -17.90526 22.12672 1.000 24.56860 121 GLY B CA 1
ATOM 1801 C C . GLY B 2 123 ? -25.67493 -18.24446 22.48069 1.000 28.36707 121 GLY B C 1
ATOM 1802 O O . GLY B 2 123 ? -25.15495 -19.29136 22.10237 1.000 29.43193 121 GLY B O 1
ATOM 1803 N N . GLN B 2 124 ? -25.02134 -17.35989 23.24525 1.000 28.89056 122 GLN B N 1
ATOM 1804 C CA . GLN B 2 124 ? -23.61626 -17.61642 23.53809 1.000 32.39652 122 GLN B CA 1
ATOM 1805 C C . GLN B 2 124 ? -23.39061 -18.48127 24.76976 1.000 27.13171 122 GLN B C 1
ATOM 1806 O O . GLN B 2 124 ? -22.23939 -18.86427 25.02053 1.000 27.71045 122 GLN B O 1
ATOM 1812 N N . GLY B 2 125 ? -24.43822 -18.82731 25.50769 1.000 25.67408 123 GLY B N 1
ATOM 1813 C CA . GLY B 2 125 ? -24.36379 -19.89602 26.48105 1.000 27.12968 123 GLY B CA 1
ATOM 1814 C C . GLY B 2 125 ? -24.15836 -19.40683 27.90980 1.000 30.54811 123 GLY B C 1
ATOM 1815 O O . GLY B 2 125 ? -23.70717 -18.29132 28.16517 1.000 32.10544 123 GLY B O 1
ATOM 1816 N N A THR B 2 126 ? -24.49677 -20.27246 28.86541 0.737 28.05421 124 THR B N 1
ATOM 1817 N N B THR B 2 126 ? -24.52499 -20.27133 28.84906 0.263 28.14455 124 THR B N 1
ATOM 1818 C CA A THR B 2 126 ? -24.19429 -20.02334 30.26746 0.737 30.54707 124 THR B CA 1
ATOM 1819 C CA B THR B 2 126 ? -24.23811 -20.09953 30.26178 0.263 30.72992 124 THR B CA 1
ATOM 1820 C C A THR B 2 126 ? -23.60111 -21.28719 30.88576 0.737 29.72874 124 THR B C 1
ATOM 1821 C C B THR B 2 126 ? -23.46689 -21.31101 30.75552 0.263 29.64354 124 THR B C 1
ATOM 1822 O O A THR B 2 126 ? -24.02941 -22.40407 30.58553 0.737 28.28822 124 THR B O 1
ATOM 1823 O O B THR B 2 126 ? -23.65655 -22.42433 30.26231 0.263 28.45867 124 THR B O 1
ATOM 1830 N N . THR B 2 127 ? -22.59647 -21.09976 31.73403 1.000 30.59449 125 THR B N 1
ATOM 1831 C CA . THR B 2 127 ? -21.78089 -22.18712 32.24773 1.000 30.56925 125 THR B CA 1
ATOM 1832 C C . THR B 2 127 ? -22.34006 -22.73418 33.55096 1.000 30.47461 125 THR B C 1
ATOM 1833 O O . THR B 2 127 ? -22.63697 -21.98247 34.48125 1.000 31.39775 125 THR B O 1
ATOM 1837 N N . VAL B 2 128 ? -22.47711 -24.05136 33.60098 1.000 30.62074 126 VAL B N 1
ATOM 1838 C CA . VAL B 2 128 ? -22.98128 -24.76653 34.75890 1.000 31.60302 126 VAL B CA 1
ATOM 1839 C C . VAL B 2 128 ? -21.88231 -25.71667 35.18949 1.000 31.12600 126 VAL B C 1
ATOM 1840 O O . VAL B 2 128 ? -21.42659 -26.54864 34.39619 1.000 28.24613 126 VAL B O 1
ATOM 1844 N N . THR B 2 129 ? -21.42989 -25.57502 36.42457 1.000 32.79550 127 THR B N 1
ATOM 1845 C CA . THR B 2 129 ? -20.44470 -26.48720 36.98548 1.000 34.13993 127 THR B CA 1
ATOM 1846 C C . THR B 2 129 ? -21.09636 -27.20232 38.16002 1.000 33.35734 127 THR B C 1
ATOM 1847 O O . THR B 2 129 ? -21.61731 -26.55343 39.07245 1.000 35.34459 127 THR B O 1
ATOM 1851 N N . VAL B 2 130 ? -21.09096 -28.52902 38.12546 1.000 31.62065 128 VAL B N 1
ATOM 1852 C CA . VAL B 2 130 ? -21.51515 -29.33737 39.25673 1.000 33.34166 128 VAL B CA 1
ATOM 1853 C C . VAL B 2 130 ? -20.30174 -30.10390 39.76588 1.000 37.70595 128 VAL B C 1
ATOM 1854 O O . VAL B 2 130 ? -19.73814 -30.94147 39.04927 1.000 38.88349 128 VAL B O 1
ATOM 1858 N N . SER B 2 131 ? -19.88996 -29.81195 40.99809 1.000 39.38755 129 SER B N 1
ATOM 1859 C CA . SER B 2 131 ? -18.71074 -30.44432 41.57863 1.000 40.67130 129 SER B CA 1
ATOM 1860 C C . SER B 2 131 ? -18.86718 -30.60439 43.08096 1.000 41.72650 129 SER B C 1
ATOM 1861 O O . SER B 2 131 ? -19.34358 -29.69466 43.76979 1.000 44.68386 129 SER B O 1
ATOM 1864 N N . SER B 2 132 ? -18.42031 -31.74953 43.58250 1.000 42.09638 130 SER B N 1
ATOM 1865 C CA . SER B 2 132 ? -18.43879 -32.01747 45.01382 1.000 45.00333 130 SER B CA 1
ATOM 1866 C C . SER B 2 132 ? -17.28555 -31.35998 45.76188 1.000 46.35992 130 SER B C 1
ATOM 1867 O O . SER B 2 132 ? -17.22741 -31.47763 46.99195 1.000 47.74231 130 SER B O 1
ATOM 1870 N N . ALA B 2 133 ? -16.36908 -30.68250 45.06981 1.000 46.76261 131 ALA B N 1
ATOM 1871 C CA . ALA B 2 133 ? -15.25157 -30.04402 45.75664 1.000 48.80311 131 ALA B CA 1
ATOM 1872 C C . ALA B 2 133 ? -15.72338 -28.81101 46.52897 1.000 46.78946 131 ALA B C 1
ATOM 1873 O O . ALA B 2 133 ? -16.69885 -28.15244 46.16408 1.000 49.77114 131 ALA B O 1
ATOM 1875 N N . SER B 2 134 ? -15.01580 -28.50074 47.60833 1.000 49.51920 132 SER B N 1
ATOM 1876 C CA . SER B 2 134 ? -15.30592 -27.34796 48.44702 1.000 46.47409 132 SER B CA 1
ATOM 1877 C C . SER B 2 134 ? -14.26450 -26.25513 48.23292 1.000 47.60020 132 SER B C 1
ATOM 1878 O O . SER B 2 134 ? -13.10854 -26.53390 47.89654 1.000 45.99881 132 SER B O 1
ATOM 1881 N N . THR B 2 135 ? -14.68334 -25.00806 48.44138 1.000 45.49520 133 THR B N 1
ATOM 1882 C CA . THR B 2 135 ? -13.77926 -23.87377 48.29931 1.000 45.24856 133 THR B CA 1
ATOM 1883 C C . THR B 2 135 ? -12.51124 -24.11234 49.11905 1.000 47.87425 133 THR B C 1
ATOM 1884 O O . THR B 2 135 ? -12.57953 -24.48430 50.29497 1.000 48.36659 133 THR B O 1
ATOM 1888 N N . LYS B 2 136 ? -11.35167 -23.92124 48.48892 1.000 47.12497 134 LYS B N 1
ATOM 1889 C CA . LYS B 2 136 ? -10.07588 -24.22961 49.12916 1.000 46.62079 134 LYS B CA 1
ATOM 1890 C C . LYS B 2 136 ? -8.96821 -23.38001 48.52612 1.000 45.91063 134 LYS B C 1
ATOM 1891 O O . LYS B 2 136 ? -8.73722 -23.43128 47.31233 1.000 45.45901 134 LYS B O 1
ATOM 1897 N N . GLY B 2 137 ? -8.27601 -22.61972 49.37435 1.000 47.36205 135 GLY B N 1
ATOM 1898 C CA . GLY B 2 137 ? -7.12379 -21.85033 48.96421 1.000 47.11160 135 GLY B CA 1
ATOM 1899 C C . GLY B 2 137 ? -5.97399 -22.74338 48.54623 1.000 46.67435 135 GLY B C 1
ATOM 1900 O O . GLY B 2 137 ? -5.93904 -23.93439 48.86491 1.000 47.04120 135 GLY B O 1
ATOM 1901 N N . PRO B 2 138 ? -5.01837 -22.19231 47.80560 1.000 46.03449 136 PRO B N 1
ATOM 1902 C CA . PRO B 2 138 ? -3.91565 -23.00970 47.29364 1.000 45.65598 136 PRO B CA 1
ATOM 1903 C C . PRO B 2 138 ? -2.74985 -23.15588 48.26812 1.000 47.41395 136 PRO B C 1
ATOM 1904 O O . PRO B 2 138 ? -2.49328 -22.29313 49.10840 1.000 48.74748 136 PRO B O 1
ATOM 1908 N N . SER B 2 139 ? -2.05244 -24.28846 48.13125 1.000 39.23920 137 SER B N 1
ATOM 1909 C CA . SER B 2 139 ? -0.68947 -24.46992 48.62116 1.000 37.44787 137 SER B CA 1
ATOM 1910 C C . SER B 2 139 ? 0.27557 -23.87755 47.60415 1.000 38.22140 137 SER B C 1
ATOM 1911 O O . SER B 2 139 ? 0.20345 -24.21615 46.41905 1.000 39.35896 137 SER B O 1
ATOM 1914 N N . VAL B 2 140 ? 1.19278 -23.02026 48.03827 1.000 37.79559 138 VAL B N 1
ATOM 1915 C CA . VAL B 2 140 ? 2.14246 -22.39909 47.10905 1.000 45.29975 138 VAL B CA 1
ATOM 1916 C C . VAL B 2 140 ? 3.55317 -22.92387 47.36861 1.000 42.26382 138 VAL B C 1
ATOM 1917 O O . VAL B 2 140 ? 4.05979 -22.84537 48.49456 1.000 40.16189 138 VAL B O 1
ATOM 1921 N N . PHE B 2 141 ? 4.19582 -23.44278 46.31988 1.000 40.14410 139 PHE B N 1
ATOM 1922 C CA . PHE B 2 141 ? 5.55853 -23.93754 46.46352 1.000 41.42020 139 PHE B CA 1
ATOM 1923 C C . PHE B 2 141 ? 6.49307 -23.21853 45.50027 1.000 44.56680 139 PHE B C 1
ATOM 1924 O O . PHE B 2 141 ? 6.12053 -22.96074 44.35179 1.000 42.27711 139 PHE B O 1
ATOM 1932 N N . PRO B 2 142 ? 7.70942 -22.88712 45.92850 1.000 49.02960 140 PRO B N 1
ATOM 1933 C CA . PRO B 2 142 ? 8.63982 -22.20113 45.02395 1.000 47.33055 140 PRO B CA 1
ATOM 1934 C C . PRO B 2 142 ? 9.23375 -23.19036 44.03998 1.000 47.00349 140 PRO B C 1
ATOM 1935 O O . PRO B 2 142 ? 9.51112 -24.33986 44.38666 1.000 47.12536 140 PRO B O 1
ATOM 1939 N N . LEU B 2 143 ? 9.40944 -22.74036 42.80003 1.000 47.27173 141 LEU B N 1
ATOM 1940 C CA . LEU B 2 143 ? 10.08514 -23.51638 41.76125 1.000 47.63690 141 LEU B CA 1
ATOM 1941 C C . LEU B 2 143 ? 11.45130 -22.85377 41.56021 1.000 49.75540 141 LEU B C 1
ATOM 1942 O O . LEU B 2 143 ? 11.57058 -21.86093 40.83782 1.000 50.36714 141 LEU B O 1
ATOM 1947 N N . ALA B 2 144 ? 12.47498 -23.40631 42.21424 1.000 51.00134 142 ALA B N 1
ATOM 1948 C CA . ALA B 2 144 ? 13.76373 -22.73566 42.33551 1.000 58.45942 142 ALA B CA 1
ATOM 1949 C C . ALA B 2 144 ? 14.53258 -22.75484 41.01527 1.000 58.48988 142 ALA B C 1
ATOM 1950 O O . ALA B 2 144 ? 14.47351 -23.73986 40.27720 1.000 54.86603 142 ALA B O 1
ATOM 1952 N N . PRO B 2 145 ? 15.31320 -21.69713 40.73819 1.000 60.89193 143 PRO B N 1
ATOM 1953 C CA . PRO B 2 145 ? 15.89344 -21.52072 39.39732 1.000 62.24621 143 PRO B CA 1
ATOM 1954 C C . PRO B 2 145 ? 16.76889 -22.66543 38.92074 1.000 72.76672 143 PRO B C 1
ATOM 1955 O O . PRO B 2 145 ? 16.78737 -22.92823 37.70943 1.000 81.01009 143 PRO B O 1
ATOM 1959 N N . SER B 2 146 ? 17.49510 -23.34133 39.81373 1.000 72.12081 144 SER B N 1
ATOM 1960 C CA . SER B 2 146 ? 18.35768 -24.48348 39.44633 1.000 79.79068 144 SER B CA 1
ATOM 1961 C C . SER B 2 146 ? 19.18514 -24.26594 38.17692 1.000 71.69692 144 SER B C 1
ATOM 1962 O O . SER B 2 146 ? 20.39228 -24.47699 38.17821 1.000 74.15146 144 SER B O 1
ATOM 1965 N N . SER B 2 151 ? 23.50069 -21.97936 27.52782 1.000 84.13185 149 SER B N 1
ATOM 1966 C CA . SER B 2 151 ? 22.43942 -21.15241 28.10032 1.000 86.89290 149 SER B CA 1
ATOM 1967 C C . SER B 2 151 ? 22.58295 -19.71696 27.60116 1.000 84.48370 149 SER B C 1
ATOM 1968 O O . SER B 2 151 ? 23.68935 -19.26603 27.28477 1.000 85.80930 149 SER B O 1
ATOM 1971 N N . GLY B 2 152 ? 21.45489 -19.00739 27.51542 1.000 90.86733 150 GLY B N 1
ATOM 1972 C CA . GLY B 2 152 ? 21.47458 -17.60266 27.14836 1.000 91.89318 150 GLY B CA 1
ATOM 1973 C C . GLY B 2 152 ? 21.75053 -16.67959 28.32295 1.000 91.72612 150 GLY B C 1
ATOM 1974 O O . GLY B 2 152 ? 21.41677 -15.49035 28.27075 1.000 91.57898 150 GLY B O 1
ATOM 1975 N N . GLY B 2 153 ? 22.37088 -17.20872 29.38099 1.000 81.57889 151 GLY B N 1
ATOM 1976 C CA . GLY B 2 153 ? 22.53941 -16.45083 30.60690 1.000 80.38937 151 GLY B CA 1
ATOM 1977 C C . GLY B 2 153 ? 21.23474 -16.13747 31.29552 1.000 77.47066 151 GLY B C 1
ATOM 1978 O O . GLY B 2 153 ? 21.13160 -15.11374 31.97787 1.000 78.13883 151 GLY B O 1
ATOM 1979 N N . THR B 2 154 ? 20.22520 -16.99004 31.11558 1.000 77.98450 152 THR B N 1
ATOM 1980 C CA . THR B 2 154 ? 18.91541 -16.83718 31.72891 1.000 76.13297 152 THR B CA 1
ATOM 1981 C C . THR B 2 154 ? 18.59163 -18.05711 32.58283 1.000 73.35669 152 THR B C 1
ATOM 1982 O O . THR B 2 154 ? 19.08729 -19.16173 32.33472 1.000 75.22575 152 THR B O 1
ATOM 1986 N N . ALA B 2 155 ? 17.75887 -17.84003 33.60040 1.000 71.86217 153 ALA B N 1
ATOM 1987 C CA . ALA B 2 155 ? 17.28757 -18.89610 34.47995 1.000 64.58053 153 ALA B CA 1
ATOM 1988 C C . ALA B 2 155 ? 15.76966 -18.83230 34.57555 1.000 63.73544 153 ALA B C 1
ATOM 1989 O O . ALA B 2 155 ? 15.17408 -17.75232 34.54232 1.000 63.86954 153 ALA B O 1
ATOM 1991 N N . ALA B 2 156 ? 15.13982 -19.99415 34.69340 1.000 59.95558 154 ALA B N 1
ATOM 1992 C CA . ALA B 2 156 ? 13.69728 -20.06732 34.86925 1.000 57.23977 154 ALA B CA 1
ATOM 1993 C C . ALA B 2 156 ? 13.39940 -20.40651 36.32081 1.000 59.37935 154 ALA B C 1
ATOM 1994 O O . ALA B 2 156 ? 13.87506 -21.42770 36.83200 1.000 59.58451 154 ALA B O 1
ATOM 1996 N N . LEU B 2 157 ? 12.63065 -19.54413 36.98135 1.000 54.34581 155 LEU B N 1
ATOM 1997 C CA . LEU B 2 157 ? 12.09156 -19.81280 38.30365 1.000 52.72917 155 LEU B CA 1
ATOM 1998 C C . LEU B 2 157 ? 10.59854 -19.51441 38.29202 1.000 50.52192 155 LEU B C 1
ATOM 1999 O O . LEU B 2 157 ? 10.07167 -18.91199 37.35367 1.000 55.27225 155 LEU B O 1
ATOM 2004 N N . GLY B 2 158 ? 9.90369 -19.94988 39.33098 1.000 48.94548 156 GLY B N 1
ATOM 2005 C CA . GLY B 2 158 ? 8.47390 -19.72058 39.38533 1.000 48.35618 156 GLY B CA 1
ATOM 2006 C C . GLY B 2 158 ? 7.87533 -20.29668 40.64157 1.000 48.55894 156 GLY B C 1
ATOM 2007 O O . GLY B 2 158 ? 8.59380 -20.63299 41.58571 1.000 47.98131 156 GLY B O 1
ATOM 2008 N N . CYS B 2 159 ? 6.54792 -20.39597 40.66772 1.000 45.29361 157 CYS B N 1
ATOM 2009 C CA . CYS B 2 159 ? 5.92279 -21.05398 41.80735 1.000 46.70390 157 CYS B CA 1
ATOM 2010 C C . CYS B 2 159 ? 4.73112 -21.89025 41.36846 1.000 41.49496 157 CYS B C 1
ATOM 2011 O O . CYS B 2 159 ? 4.04996 -21.58886 40.38267 1.000 41.09604 157 CYS B O 1
ATOM 2014 N N . LEU B 2 160 ? 4.54708 -22.98449 42.09580 1.000 40.99553 158 LEU B N 1
ATOM 2015 C CA . LEU B 2 160 ? 3.51797 -23.97858 41.84816 1.000 39.94978 158 LEU B CA 1
ATOM 2016 C C . LEU B 2 160 ? 2.33898 -23.68236 42.76354 1.000 38.75529 158 LEU B C 1
ATOM 2017 O O . LEU B 2 160 ? 2.49525 -23.65288 43.98600 1.000 38.74241 158 LEU B O 1
ATOM 2022 N N . VAL B 2 161 ? 1.17616 -23.44644 42.17806 1.000 37.91091 159 VAL B N 1
ATOM 2023 C CA . VAL B 2 161 ? -0.02474 -23.06610 42.91104 1.000 36.95244 159 VAL B CA 1
ATOM 2024 C C . VAL B 2 161 ? -0.93705 -24.28784 42.89536 1.000 36.28853 159 VAL B C 1
ATOM 2025 O O . VAL B 2 161 ? -1.58251 -24.57439 41.88712 1.000 36.00692 159 VAL B O 1
ATOM 2029 N N . LYS B 2 162 ? -0.98405 -25.02380 43.99921 1.000 36.17043 160 LYS B N 1
ATOM 2030 C CA . LYS B 2 162 ? -1.51482 -26.38122 44.02763 1.000 36.95900 160 LYS B CA 1
ATOM 2031 C C . LYS B 2 162 ? -2.83104 -26.47635 44.77832 1.000 39.13297 160 LYS B C 1
ATOM 2032 O O . LYS B 2 162 ? -2.99842 -25.86052 45.83271 1.000 39.57885 160 LYS B O 1
ATOM 2038 N N . ASP B 2 163 ? -3.74651 -27.28374 44.23499 1.000 42.45327 161 ASP B N 1
ATOM 2039 C CA . ASP B 2 163 ? -4.91541 -27.80540 44.95456 1.000 42.38984 161 ASP B CA 1
ATOM 2040 C C . ASP B 2 163 ? -5.82190 -26.68318 45.45827 1.000 42.63060 161 ASP B C 1
ATOM 2041 O O . ASP B 2 163 ? -6.06594 -26.52490 46.66007 1.000 43.18995 161 ASP B O 1
ATOM 2046 N N . TYR B 2 164 ? -6.32545 -25.90289 44.51956 1.000 42.37875 162 TYR B N 1
ATOM 2047 C CA . TYR B 2 164 ? -7.22960 -24.82803 44.86760 1.000 42.79508 162 TYR B CA 1
ATOM 2048 C C . TYR B 2 164 ? -8.56761 -25.01888 44.17057 1.000 42.45238 162 TYR B C 1
ATOM 2049 O O . TYR B 2 164 ? -8.67309 -25.70501 43.14673 1.000 42.26566 162 TYR B O 1
ATOM 2058 N N . PHE B 2 165 ? -9.60358 -24.41901 44.75735 1.000 42.98145 163 PHE B N 1
ATOM 2059 C CA . PHE B 2 165 ? -10.91381 -24.52404 44.14789 1.000 43.65309 163 PHE B CA 1
ATOM 2060 C C . PHE B 2 165 ? -11.83025 -23.42583 44.64660 1.000 45.10445 163 PHE B C 1
ATOM 2061 O O . PHE B 2 165 ? -11.77736 -23.08226 45.83641 1.000 44.45917 163 PHE B O 1
ATOM 2069 N N . PRO B 2 166 ? -12.65868 -22.83876 43.77081 1.000 47.33922 164 PRO B N 1
ATOM 2070 C CA . PRO B 2 166 ? -12.67029 -23.00914 42.31714 1.000 45.06923 164 PRO B CA 1
ATOM 2071 C C . PRO B 2 166 ? -11.78321 -21.94850 41.66017 1.000 46.77676 164 PRO B C 1
ATOM 2072 O O . PRO B 2 166 ? -11.05692 -21.23042 42.36171 1.000 45.42955 164 PRO B O 1
ATOM 2076 N N . GLU B 2 167 ? -11.79070 -21.83498 40.33214 1.000 43.29591 165 GLU B N 1
ATOM 2077 C CA . GLU B 2 167 ? -11.03792 -20.78686 39.66490 1.000 43.65916 165 GLU B CA 1
ATOM 2078 C C . GLU B 2 167 ? -11.65372 -19.42235 39.98823 1.000 45.72472 165 GLU B C 1
ATOM 2079 O O . GLU B 2 167 ? -12.79640 -19.34136 40.44512 1.000 46.04700 165 GLU B O 1
ATOM 2085 N N . PRO B 2 168 ? -10.90469 -18.32514 39.79512 1.000 47.68106 166 PRO B N 1
ATOM 2086 C CA . PRO B 2 168 ? -9.52078 -18.19305 39.35399 1.000 48.72992 166 PRO B CA 1
ATOM 2087 C C . PRO B 2 168 ? -8.53919 -17.84336 40.45875 1.000 49.69999 166 PRO B C 1
ATOM 2088 O O . PRO B 2 168 ? -8.87922 -17.51502 41.59573 1.000 48.55538 166 PRO B O 1
ATOM 2092 N N . VAL B 2 169 ? -7.27173 -17.87172 40.08608 1.000 50.50812 167 VAL B N 1
ATOM 2093 C CA . VAL B 2 169 ? -6.17813 -17.45252 40.94180 1.000 47.93938 167 VAL B CA 1
ATOM 2094 C C . VAL B 2 169 ? -5.37287 -16.42585 40.16100 1.000 49.76897 167 VAL B C 1
ATOM 2095 O O . VAL B 2 169 ? -5.20276 -16.56201 38.94658 1.000 50.14780 167 VAL B O 1
ATOM 2099 N N . THR B 2 170 ? -4.91515 -15.37788 40.83675 1.000 50.27243 168 THR B N 1
ATOM 2100 C CA . THR B 2 170 ? -4.11811 -14.33653 40.19943 1.000 50.98202 168 THR B CA 1
ATOM 2101 C C . THR B 2 170 ? -2.70147 -14.37603 40.75739 1.000 53.84442 168 THR B C 1
ATOM 2102 O O . THR B 2 170 ? -2.49195 -14.17390 41.96160 1.000 57.92214 168 THR B O 1
ATOM 2106 N N . VAL B 2 171 ? -1.73124 -14.63886 39.88997 1.000 50.76330 169 VAL B N 1
ATOM 2107 C CA . VAL B 2 171 ? -0.32581 -14.66398 40.27604 1.000 55.11952 169 VAL B CA 1
ATOM 2108 C C . VAL B 2 171 ? 0.33075 -13.39736 39.75731 1.000 54.83959 169 VAL B C 1
ATOM 2109 O O . VAL B 2 171 ? 0.15457 -13.03666 38.58918 1.000 61.94104 169 VAL B O 1
ATOM 2113 N N . SER B 2 172 ? 1.06906 -12.71565 40.62474 1.000 57.25926 170 SER B N 1
ATOM 2114 C CA . SER B 2 172 ? 1.88811 -11.58082 40.22941 1.000 59.12503 170 SER B CA 1
ATOM 2115 C C . SER B 2 172 ? 3.30616 -11.79532 40.74726 1.000 59.23036 170 SER B C 1
ATOM 2116 O O . SER B 2 172 ? 3.59485 -12.76291 41.45691 1.000 58.70033 170 SER B O 1
ATOM 2119 N N . TRP B 2 173 ? 4.21066 -10.89707 40.37541 1.000 62.08679 171 TRP B N 1
ATOM 2120 C CA . TRP B 2 173 ? 5.60082 -11.01564 40.79407 1.000 61.30622 171 TRP B CA 1
ATOM 2121 C C . TRP B 2 173 ? 6.12340 -9.65584 41.21975 1.000 65.36964 171 TRP B C 1
ATOM 2122 O O . TRP B 2 173 ? 5.92171 -8.66464 40.51136 1.000 68.79296 171 TRP B O 1
ATOM 2133 N N . ASN B 2 174 ? 6.80277 -9.62183 42.37070 1.000 65.48128 172 ASN B N 1
ATOM 2134 C CA . ASN B 2 174 ? 7.27228 -8.37617 42.97396 1.000 68.53755 172 ASN B CA 1
ATOM 2135 C C . ASN B 2 174 ? 6.15046 -7.34543 43.01882 1.000 70.51976 172 ASN B C 1
ATOM 2136 O O . ASN B 2 174 ? 6.33150 -6.17312 42.68501 1.000 73.66704 172 ASN B O 1
ATOM 2141 N N . SER B 2 175 ? 4.96573 -7.81437 43.41489 1.000 69.65656 173 SER B N 1
ATOM 2142 C CA . SER B 2 175 ? 3.75120 -7.04626 43.65831 1.000 71.37350 173 SER B CA 1
ATOM 2143 C C . SER B 2 175 ? 3.21436 -6.39183 42.39555 1.000 72.93330 173 SER B C 1
ATOM 2144 O O . SER B 2 175 ? 2.20063 -5.67972 42.46401 1.000 76.64518 173 SER B O 1
ATOM 2147 N N . GLY B 2 176 ? 3.83073 -6.63522 41.24130 1.000 70.70395 174 GLY B N 1
ATOM 2148 C CA . GLY B 2 176 ? 3.40146 -6.03251 39.99888 1.000 68.28671 174 GLY B CA 1
ATOM 2149 C C . GLY B 2 176 ? 4.55170 -5.41076 39.23683 1.000 70.30024 174 GLY B C 1
ATOM 2150 O O . GLY B 2 176 ? 4.44485 -5.16248 38.03419 1.000 70.38216 174 GLY B O 1
ATOM 2151 N N . ALA B 2 177 ? 5.66845 -5.16889 39.92667 1.000 68.68373 175 ALA B N 1
ATOM 2152 C CA . ALA B 2 177 ? 6.81011 -4.51046 39.30444 1.000 70.40738 175 ALA B CA 1
ATOM 2153 C C . ALA B 2 177 ? 7.56235 -5.41420 38.33935 1.000 68.80466 175 ALA B C 1
ATOM 2154 O O . ALA B 2 177 ? 8.49502 -4.94077 37.68061 1.000 72.57478 175 ALA B O 1
ATOM 2156 N N . LEU B 2 178 ? 7.18783 -6.68795 38.23578 1.000 66.90001 176 LEU B N 1
ATOM 2157 C CA . LEU B 2 178 ? 7.85001 -7.64120 37.34944 1.000 66.23302 176 LEU B CA 1
ATOM 2158 C C . LEU B 2 178 ? 6.80908 -8.24086 36.41882 1.000 66.71763 176 LEU B C 1
ATOM 2159 O O . LEU B 2 178 ? 5.92025 -8.97329 36.86957 1.000 63.41075 176 LEU B O 1
ATOM 2164 N N . THR B 2 179 ? 6.91396 -7.91732 35.12627 1.000 64.56631 177 THR B N 1
ATOM 2165 C CA . THR B 2 179 ? 5.98019 -8.41180 34.11819 1.000 64.16275 177 THR B CA 1
ATOM 2166 C C . THR B 2 179 ? 6.72485 -8.99468 32.92148 1.000 63.54174 177 THR B C 1
ATOM 2167 O O . THR B 2 179 ? 6.20070 -9.85980 32.21307 1.000 57.53466 177 THR B O 1
ATOM 2171 N N . SER B 2 180 ? 7.94332 -8.51881 32.68247 1.000 62.59562 178 SER B N 1
ATOM 2172 C CA . SER B 2 180 ? 8.72089 -9.00157 31.54960 1.000 63.05119 178 SER B CA 1
ATOM 2173 C C . SER B 2 180 ? 9.24151 -10.40785 31.82827 1.000 63.11222 178 SER B C 1
ATOM 2174 O O . SER B 2 180 ? 10.00645 -10.62140 32.77839 1.000 63.90282 178 SER B O 1
ATOM 2177 N N . GLY B 2 181 ? 8.83347 -11.36426 30.99077 1.000 59.48400 179 GLY B N 1
ATOM 2178 C CA . GLY B 2 181 ? 9.26969 -12.74222 31.10579 1.000 55.54974 179 GLY B CA 1
ATOM 2179 C C . GLY B 2 181 ? 8.33606 -13.64006 31.88725 1.000 54.01975 179 GLY B C 1
ATOM 2180 O O . GLY B 2 181 ? 8.66941 -14.81236 32.11367 1.000 55.19463 179 GLY B O 1
ATOM 2181 N N . VAL B 2 182 ? 7.17699 -13.13423 32.28970 1.000 54.08889 180 VAL B N 1
ATOM 2182 C CA . VAL B 2 182 ? 6.23894 -13.87547 33.12233 1.000 50.62973 180 VAL B CA 1
ATOM 2183 C C . VAL B 2 182 ? 5.30024 -14.67951 32.23283 1.000 48.78989 180 VAL B C 1
ATOM 2184 O O . VAL B 2 182 ? 4.67008 -14.13320 31.31823 1.000 48.22688 180 VAL B O 1
ATOM 2188 N N . HIS B 2 183 ? 5.20583 -15.98101 32.49951 1.000 45.89980 181 HIS B N 1
ATOM 2189 C CA . HIS B 2 183 ? 4.27978 -16.87478 31.80200 1.000 46.07611 181 HIS B CA 1
ATOM 2190 C C . HIS B 2 183 ? 3.51892 -17.64743 32.88285 1.000 45.13050 181 HIS B C 1
ATOM 2191 O O . HIS B 2 183 ? 4.06375 -18.57570 33.49246 1.000 42.19586 181 HIS B O 1
ATOM 2198 N N . THR B 2 184 ? 2.27427 -17.23153 33.15946 1.000 43.90269 182 THR B N 1
ATOM 2199 C CA . THR B 2 184 ? 1.39900 -17.93633 34.09297 1.000 41.10168 182 THR B CA 1
ATOM 2200 C C . THR B 2 184 ? 0.55941 -18.89226 33.25932 1.000 39.15422 182 THR B C 1
ATOM 2201 O O . THR B 2 184 ? -0.21722 -18.45623 32.40580 1.000 42.53136 182 THR B O 1
ATOM 2205 N N . PHE B 2 185 ? 0.72608 -20.18218 33.48986 1.000 37.89790 183 PHE B N 1
ATOM 2206 C CA . PHE B 2 185 ? 0.12146 -21.17439 32.61581 1.000 36.58873 183 PHE B CA 1
ATOM 2207 C C . PHE B 2 185 ? -1.30528 -21.50223 33.05271 1.000 35.72673 183 PHE B C 1
ATOM 2208 O O . PHE B 2 185 ? -1.59776 -21.52449 34.24871 1.000 36.93700 183 PHE B O 1
ATOM 2216 N N . PRO B 2 186 ? -2.19965 -21.78904 32.09474 1.000 35.40766 184 PRO B N 1
ATOM 2217 C CA . PRO B 2 186 ? -3.55972 -22.22590 32.44232 1.000 34.28750 184 PRO B CA 1
ATOM 2218 C C . PRO B 2 186 ? -3.55771 -23.39838 33.40694 1.000 33.80648 184 PRO B C 1
ATOM 2219 O O . PRO B 2 186 ? -2.68350 -24.26377 33.36419 1.000 33.57708 184 PRO B O 1
ATOM 2223 N N . ALA B 2 187 ? -4.56467 -23.42796 34.27201 1.000 33.88177 185 ALA B N 1
ATOM 2224 C CA . ALA B 2 187 ? -4.59980 -24.43247 35.31741 1.000 35.22641 185 ALA B CA 1
ATOM 2225 C C . ALA B 2 187 ? -4.94122 -25.80611 34.74447 1.000 33.01887 185 ALA B C 1
ATOM 2226 O O . ALA B 2 187 ? -5.56104 -25.93236 33.68869 1.000 33.21876 185 ALA B O 1
ATOM 2228 N N . VAL B 2 188 ? -4.52287 -26.84760 35.46144 1.000 33.12602 186 VAL B N 1
ATOM 2229 C CA . VAL B 2 188 ? -4.99761 -28.20592 35.22252 1.000 35.20616 186 VAL B CA 1
ATOM 2230 C C . VAL B 2 188 ? -6.07923 -28.54122 36.24219 1.000 39.92466 186 VAL B C 1
ATOM 2231 O O . VAL B 2 188 ? -5.92914 -28.27352 37.44518 1.000 37.95338 186 VAL B O 1
ATOM 2235 N N . LEU B 2 189 ? -7.18365 -29.11434 35.75808 1.000 40.71538 187 LEU B N 1
ATOM 2236 C CA . LEU B 2 189 ? -8.23837 -29.64806 36.61509 1.000 38.92720 187 LEU B CA 1
ATOM 2237 C C . LEU B 2 189 ? -7.89636 -31.10167 36.93611 1.000 41.59719 187 LEU B C 1
ATOM 2238 O O . LEU B 2 189 ? -7.99234 -31.97670 36.06839 1.000 46.58957 187 LEU B O 1
ATOM 2243 N N . GLN B 2 190 ? -7.48762 -31.35829 38.17617 1.000 43.04342 188 GLN B N 1
ATOM 2244 C CA . GLN B 2 190 ? -7.04780 -32.68649 38.57248 1.000 45.54666 188 GLN B CA 1
ATOM 2245 C C . GLN B 2 190 ? -8.24150 -33.61277 38.74861 1.000 50.44332 188 GLN B C 1
ATOM 2246 O O . GLN B 2 190 ? -9.40069 -33.18120 38.80414 1.000 47.62647 188 GLN B O 1
ATOM 2252 N N . SER B 2 191 ? -7.94408 -34.91197 38.84763 1.000 52.86178 189 SER B N 1
ATOM 2253 C CA . SER B 2 191 ? -9.00905 -35.88774 39.05729 1.000 53.95130 189 SER B CA 1
ATOM 2254 C C . SER B 2 191 ? -9.66383 -35.73570 40.42463 1.000 53.41296 189 SER B C 1
ATOM 2255 O O . SER B 2 191 ? -10.81693 -36.13827 40.58900 1.000 58.45209 189 SER B O 1
ATOM 2258 N N . SER B 2 192 ? -8.96667 -35.13603 41.39341 1.000 52.58068 190 SER B N 1
ATOM 2259 C CA . SER B 2 192 ? -9.52537 -34.84644 42.70694 1.000 50.00926 190 SER B CA 1
ATOM 2260 C C . SER B 2 192 ? -10.56204 -33.73284 42.69037 1.000 51.12940 190 SER B C 1
ATOM 2261 O O . SER B 2 192 ? -11.21656 -33.50456 43.71456 1.000 51.93929 190 SER B O 1
ATOM 2264 N N . GLY B 2 193 ? -10.70391 -33.01274 41.58293 1.000 49.18321 191 GLY B N 1
ATOM 2265 C CA . GLY B 2 193 ? -11.62797 -31.90214 41.51239 1.000 45.63676 191 GLY B CA 1
ATOM 2266 C C . GLY B 2 193 ? -11.01761 -30.54228 41.76980 1.000 44.90805 191 GLY B C 1
ATOM 2267 O O . GLY B 2 193 ? -11.73676 -29.53498 41.66656 1.000 40.51582 191 GLY B O 1
ATOM 2268 N N . LEU B 2 194 ? -9.72131 -30.48195 42.09648 1.000 46.03903 192 LEU B N 1
ATOM 2269 C CA . LEU B 2 194 ? -9.01674 -29.25344 42.43728 1.000 39.39636 192 LEU B CA 1
ATOM 2270 C C . LEU B 2 194 ? -8.08671 -28.82069 41.31181 1.000 39.85777 192 LEU B C 1
ATOM 2271 O O . LEU B 2 194 ? -7.56563 -29.64726 40.55618 1.000 42.52199 192 LEU B O 1
ATOM 2276 N N . TYR B 2 195 ? -7.86231 -27.51368 41.22294 1.000 37.66518 193 TYR B N 1
ATOM 2277 C CA . TYR B 2 195 ? -6.99496 -26.95224 40.19816 1.000 38.03170 193 TYR B CA 1
ATOM 2278 C C . TYR B 2 195 ? -5.56598 -26.77240 40.72001 1.000 39.75185 193 TYR B C 1
ATOM 2279 O O . TYR B 2 195 ? -5.33194 -26.60328 41.92242 1.000 37.94977 193 TYR B O 1
ATOM 2288 N N . SER B 2 196 ? -4.60987 -26.80436 39.79187 1.000 36.73270 194 SER B N 1
ATOM 2289 C CA . SER B 2 196 ? -3.22811 -26.40263 40.04968 1.000 36.90240 194 SER B CA 1
ATOM 2290 C C . SER B 2 196 ? -2.72301 -25.64640 38.83249 1.000 35.61119 194 SER B C 1
ATOM 2291 O O . SER B 2 196 ? -3.05473 -26.00030 37.69900 1.000 34.72932 194 SER B O 1
ATOM 2294 N N . LEU B 2 197 ? -1.92752 -24.60831 39.05145 1.000 36.27202 195 LEU B N 1
ATOM 2295 C CA . LEU B 2 197 ? -1.25580 -23.97464 37.92338 1.000 37.82479 195 LEU B CA 1
ATOM 2296 C C . LEU B 2 197 ? 0.16567 -23.60213 38.32296 1.000 36.87291 195 LEU B C 1
ATOM 2297 O O . LEU B 2 197 ? 0.54550 -23.64896 39.49575 1.000 37.66978 195 LEU B O 1
ATOM 2302 N N . SER B 2 198 ? 0.95660 -23.22959 37.32891 1.000 36.89200 196 SER B N 1
ATOM 2303 C CA . SER B 2 198 ? 2.30223 -22.73622 37.56892 1.000 40.42328 196 SER B CA 1
ATOM 2304 C C . SER B 2 198 ? 2.46839 -21.38554 36.90011 1.000 38.74523 196 SER B C 1
ATOM 2305 O O . SER B 2 198 ? 1.91076 -21.14011 35.82613 1.000 38.26976 196 SER B O 1
ATOM 2308 N N . SER B 2 199 ? 3.22207 -20.50892 37.55290 1.000 40.16661 197 SER B N 1
ATOM 2309 C CA . SER B 2 199 ? 3.72179 -19.29454 36.93152 1.000 42.67809 197 SER B CA 1
ATOM 2310 C C . SER B 2 199 ? 5.23839 -19.34486 36.95399 1.000 45.37397 197 SER B C 1
ATOM 2311 O O . SER B 2 199 ? 5.83600 -19.56298 38.00941 1.000 44.18457 197 SER B O 1
ATOM 2314 N N . VAL B 2 200 ? 5.85915 -19.15635 35.79790 1.000 42.83350 198 VAL B N 1
ATOM 2315 C CA . VAL B 2 200 ? 7.30802 -19.16056 35.70289 1.000 44.56693 198 VAL B CA 1
ATOM 2316 C C . VAL B 2 200 ? 7.72882 -17.84936 35.06672 1.000 45.89298 198 VAL B C 1
ATOM 2317 O O . VAL B 2 200 ? 7.07368 -17.35649 34.14578 1.000 49.49263 198 VAL B O 1
ATOM 2321 N N . VAL B 2 201 ? 8.79731 -17.26620 35.57737 1.000 47.72730 199 VAL B N 1
ATOM 2322 C CA . VAL B 2 201 ? 9.35256 -16.05673 35.00135 1.000 51.10999 199 VAL B CA 1
ATOM 2323 C C . VAL B 2 201 ? 10.79092 -16.34197 34.58152 1.000 54.81934 199 VAL B C 1
ATOM 2324 O O . VAL B 2 201 ? 11.53756 -17.02896 35.28971 1.000 55.33684 199 VAL B O 1
ATOM 2328 N N . THR B 2 202 ? 11.15823 -15.86882 33.39487 1.000 54.25497 200 THR B N 1
ATOM 2329 C CA . THR B 2 202 ? 12.54062 -15.93824 32.95143 1.000 58.43792 200 THR B CA 1
ATOM 2330 C C . THR B 2 202 ? 13.25532 -14.65222 33.34587 1.000 59.03867 200 THR B C 1
ATOM 2331 O O . THR B 2 202 ? 12.72378 -13.54953 33.16637 1.000 58.21969 200 THR B O 1
ATOM 2335 N N . VAL B 2 203 ? 14.44756 -14.80914 33.90946 1.000 58.73056 201 VAL B N 1
ATOM 2336 C CA . VAL B 2 203 ? 15.22190 -13.71253 34.48532 1.000 65.65198 201 VAL B CA 1
ATOM 2337 C C . VAL B 2 203 ? 16.68316 -13.92393 34.12162 1.000 69.89605 201 VAL B C 1
ATOM 2338 O O . VAL B 2 203 ? 17.09834 -15.04598 33.79887 1.000 71.49235 201 VAL B O 1
ATOM 2342 N N . PRO B 2 204 ? 17.49215 -12.86204 34.15483 1.000 74.06611 202 PRO B N 1
ATOM 2343 C CA . PRO B 2 204 ? 18.93416 -13.05035 33.94219 1.000 72.44390 202 PRO B CA 1
ATOM 2344 C C . PRO B 2 204 ? 19.58467 -13.76796 35.11710 1.000 73.77785 202 PRO B C 1
ATOM 2345 O O . PRO B 2 204 ? 19.27617 -13.50204 36.28169 1.000 79.96003 202 PRO B O 1
ATOM 2349 N N . SER B 2 205 ? 20.48644 -14.70242 34.79713 1.000 75.56242 203 SER B N 1
ATOM 2350 C CA . SER B 2 205 ? 21.18851 -15.46326 35.83113 1.000 83.28207 203 SER B CA 1
ATOM 2351 C C . SER B 2 205 ? 22.07110 -14.58283 36.70841 1.000 87.81539 203 SER B C 1
ATOM 2352 O O . SER B 2 205 ? 22.37190 -14.96103 37.84913 1.000 83.05917 203 SER B O 1
ATOM 2355 N N . SER B 2 206 ? 22.48398 -13.41818 36.20043 1.000 90.66176 204 SER B N 1
ATOM 2356 C CA . SER B 2 206 ? 23.41672 -12.56207 36.92536 1.000 93.09432 204 SER B CA 1
ATOM 2357 C C . SER B 2 206 ? 22.77833 -11.92450 38.15393 1.000 95.06116 204 SER B C 1
ATOM 2358 O O . SER B 2 206 ? 23.48417 -11.58039 39.10965 1.000 97.90275 204 SER B O 1
ATOM 2361 N N . SER B 2 207 ? 21.45820 -11.76546 38.15147 1.000 95.51761 205 SER B N 1
ATOM 2362 C CA . SER B 2 207 ? 20.73449 -11.10907 39.23345 1.000 101.40986 205 SER B CA 1
ATOM 2363 C C . SER B 2 207 ? 20.26144 -12.07234 40.32371 1.000 101.30355 205 SER B C 1
ATOM 2364 O O . SER B 2 207 ? 19.65188 -11.62027 41.30407 1.000 98.62410 205 SER B O 1
ATOM 2367 N N . LEU B 2 208 ? 20.53881 -13.37784 40.18974 1.000 96.50390 206 LEU B N 1
ATOM 2368 C CA . LEU B 2 208 ? 19.95559 -14.35616 41.10518 1.000 92.19805 206 LEU B CA 1
ATOM 2369 C C . LEU B 2 208 ? 20.40665 -14.13526 42.54053 1.000 90.18344 206 LEU B C 1
ATOM 2370 O O . LEU B 2 208 ? 19.66423 -14.45968 43.47264 1.000 96.63668 206 LEU B O 1
ATOM 2375 N N . GLY B 2 209 ? 21.59620 -13.57443 42.74276 1.000 86.99191 207 GLY B N 1
ATOM 2376 C CA . GLY B 2 209 ? 22.09304 -13.31105 44.07626 1.000 81.66541 207 GLY B CA 1
ATOM 2377 C C . GLY B 2 209 ? 21.83658 -11.92224 44.61716 1.000 85.00813 207 GLY B C 1
ATOM 2378 O O . GLY B 2 209 ? 22.15880 -11.65649 45.78172 1.000 86.26046 207 GLY B O 1
ATOM 2379 N N . THR B 2 210 ? 21.25989 -11.02042 43.81218 1.000 88.98247 208 THR B N 1
ATOM 2380 C CA . THR B 2 210 ? 21.03909 -9.63763 44.22688 1.000 90.11903 208 THR B CA 1
ATOM 2381 C C . THR B 2 210 ? 19.60640 -9.14244 44.05746 1.000 87.51333 208 THR B C 1
ATOM 2382 O O . THR B 2 210 ? 19.27601 -8.07799 44.59662 1.000 84.02374 208 THR B O 1
ATOM 2386 N N . GLN B 2 211 ? 18.75092 -9.85971 43.33869 1.000 84.81110 209 GLN B N 1
ATOM 2387 C CA . GLN B 2 211 ? 17.36433 -9.45716 43.16651 1.000 78.05437 209 GLN B CA 1
ATOM 2388 C C . GLN B 2 211 ? 16.44635 -10.44259 43.87263 1.000 75.42204 209 GLN B C 1
ATOM 2389 O O . GLN B 2 211 ? 16.56810 -11.66005 43.68492 1.000 72.63057 209 GLN B O 1
ATOM 2395 N N . THR B 2 212 ? 15.53474 -9.90797 44.68340 1.000 74.48929 210 THR B N 1
ATOM 2396 C CA A THR B 2 212 ? 14.58117 -10.71423 45.43531 0.409 75.04634 210 THR B CA 1
ATOM 2397 C CA B THR B 2 212 ? 14.58388 -10.72021 45.43320 0.591 75.06130 210 THR B CA 1
ATOM 2398 C C . THR B 2 212 ? 13.33101 -10.93866 44.59239 1.000 73.22281 210 THR B C 1
ATOM 2399 O O . THR B 2 212 ? 12.65453 -9.97613 44.20931 1.000 72.48971 210 THR B O 1
ATOM 2406 N N . TYR B 2 213 ? 13.02182 -12.20354 44.31209 1.000 71.78105 211 TYR B N 1
ATOM 2407 C CA . TYR B 2 213 ? 11.86345 -12.57626 43.50476 1.000 67.30686 211 TYR B CA 1
ATOM 2408 C C . TYR B 2 213 ? 10.79836 -13.17482 44.41084 1.000 64.78201 211 TYR B C 1
ATOM 2409 O O . TYR B 2 213 ? 10.99673 -14.24929 44.98614 1.000 65.25294 211 TYR B O 1
ATOM 2418 N N . ILE B 2 214 ? 9.67219 -12.47903 44.52864 1.000 60.98386 212 ILE B N 1
ATOM 2419 C CA . ILE B 2 214 ? 8.52491 -12.91755 45.31495 1.000 61.24383 212 ILE B CA 1
ATOM 2420 C C . ILE B 2 214 ? 7.33088 -13.05713 44.38581 1.000 58.46331 212 ILE B C 1
ATOM 2421 O O . ILE B 2 214 ? 7.09021 -12.18352 43.54654 1.000 61.87207 212 ILE B O 1
ATOM 2426 N N . CYS B 2 215 ? 6.58340 -14.14686 44.53055 1.000 59.17418 213 CYS B N 1
ATOM 2427 C CA . CYS B 2 215 ? 5.36264 -14.34682 43.76070 1.000 56.12694 213 CYS B CA 1
ATOM 2428 C C . CYS B 2 215 ? 4.15856 -14.19140 44.67210 1.000 53.76140 213 CYS B C 1
ATOM 2429 O O . CYS B 2 215 ? 4.08924 -14.80943 45.73649 1.000 53.56302 213 CYS B O 1
ATOM 2432 N N . ASN B 2 216 ? 3.22562 -13.34820 44.25430 1.000 56.58542 214 ASN B N 1
ATOM 2433 C CA . ASN B 2 216 ? 2.06281 -12.99189 45.05301 1.000 54.61756 214 ASN B CA 1
ATOM 2434 C C . ASN B 2 216 ? 0.85265 -13.72924 44.50687 1.000 54.89905 214 ASN B C 1
ATOM 2435 O O . ASN B 2 216 ? 0.41969 -13.47033 43.37895 1.000 57.30714 214 ASN B O 1
ATOM 2440 N N . VAL B 2 217 ? 0.31205 -14.64513 45.29538 1.000 50.13229 215 VAL B N 1
ATOM 2441 C CA . VAL B 2 217 ? -0.82757 -15.44765 44.88270 1.000 51.53238 215 VAL B CA 1
ATOM 2442 C C . VAL B 2 217 ? -2.05152 -14.94463 45.63019 1.000 52.91959 215 VAL B C 1
ATOM 2443 O O . VAL B 2 217 ? -2.03711 -14.85234 46.86324 1.000 57.96175 215 VAL B O 1
ATOM 2447 N N . ASN B 2 218 ? -3.09878 -14.59189 44.88925 1.000 51.16362 216 ASN B N 1
ATOM 2448 C CA . ASN B 2 218 ? -4.37589 -14.22882 45.48566 1.000 55.06916 216 ASN B CA 1
ATOM 2449 C C . ASN B 2 218 ? -5.46988 -15.14674 44.94650 1.000 55.00010 216 ASN B C 1
ATOM 2450 O O . ASN B 2 218 ? -5.62220 -15.30433 43.73032 1.000 54.20080 216 ASN B O 1
ATOM 2455 N N . HIS B 2 219 ? -6.21449 -15.75725 45.86180 1.000 53.37441 217 HIS B N 1
ATOM 2456 C CA . HIS B 2 219 ? -7.35672 -16.60689 45.55431 1.000 51.91657 217 HIS B CA 1
ATOM 2457 C C . HIS B 2 219 ? -8.57047 -15.96625 46.21278 1.000 53.83344 217 HIS B C 1
ATOM 2458 O O . HIS B 2 219 ? -8.82589 -16.17295 47.40373 1.000 54.07915 217 HIS B O 1
ATOM 2465 N N . LYS B 2 220 ? -9.30281 -15.17750 45.43827 1.000 53.12269 218 LYS B N 1
ATOM 2466 C CA . LYS B 2 220 ? -10.44255 -14.42600 45.94830 1.000 53.09015 218 LYS B CA 1
ATOM 2467 C C . LYS B 2 220 ? -11.60283 -15.31338 46.39534 1.000 52.74026 218 LYS B C 1
ATOM 2468 O O . LYS B 2 220 ? -12.23743 -14.98933 47.40768 1.000 52.68987 218 LYS B O 1
ATOM 2474 N N . PRO B 2 221 ? -11.92538 -16.42195 45.70097 1.000 51.81938 219 PRO B N 1
ATOM 2475 C CA . PRO B 2 221 ? -12.98102 -17.31044 46.22650 1.000 51.87650 219 PRO B CA 1
ATOM 2476 C C . PRO B 2 221 ? -12.79429 -17.73002 47.68242 1.000 52.51200 219 PRO B C 1
ATOM 2477 O O . PRO B 2 221 ? -13.77832 -17.82155 48.41996 1.000 56.54565 219 PRO B O 1
ATOM 2481 N N . SER B 2 222 ? -11.57156 -17.97788 48.12943 1.000 52.72736 220 SER B N 1
ATOM 2482 C CA . SER B 2 222 ? -11.35040 -18.36621 49.51177 1.000 53.52542 220 SER B CA 1
ATOM 2483 C C . SER B 2 222 ? -10.75963 -17.24641 50.34536 1.000 55.49514 220 SER B C 1
ATOM 2484 O O . SER B 2 222 ? -10.55346 -17.43995 51.54362 1.000 61.67673 220 SER B O 1
ATOM 2487 N N . ASN B 2 223 ? -10.45983 -16.09577 49.74073 1.000 57.92564 221 ASN B N 1
ATOM 2488 C CA . ASN B 2 223 ? -9.79729 -14.99149 50.43841 1.000 62.67401 221 ASN B CA 1
ATOM 2489 C C . ASN B 2 223 ? -8.45513 -15.44317 51.02015 1.000 61.42475 221 ASN B C 1
ATOM 2490 O O . ASN B 2 223 ? -8.13074 -15.16891 52.17900 1.000 62.80134 221 ASN B O 1
ATOM 2495 N N . THR B 2 224 ? -7.67751 -16.16655 50.22035 1.000 55.96029 222 THR B N 1
ATOM 2496 C CA . THR B 2 224 ? -6.33681 -16.58584 50.60392 1.000 55.97671 222 THR B CA 1
ATOM 2497 C C . THR B 2 224 ? -5.32369 -15.77594 49.80695 1.000 59.25430 222 THR B C 1
ATOM 2498 O O . THR B 2 224 ? -5.44235 -15.66869 48.58186 1.000 59.04829 222 THR B O 1
ATOM 2502 N N . LYS B 2 225 ? -4.34487 -15.19241 50.49708 1.000 56.42571 223 LYS B N 1
ATOM 2503 C CA . LYS B 2 225 ? -3.25679 -14.46707 49.85569 1.000 56.84949 223 LYS B CA 1
ATOM 2504 C C . LYS B 2 225 ? -1.93868 -15.03564 50.34724 1.000 57.28872 223 LYS B C 1
ATOM 2505 O O . LYS B 2 225 ? -1.75121 -15.20740 51.55525 1.000 57.94952 223 LYS B O 1
ATOM 2511 N N . VAL B 2 226 ? -1.02836 -15.32805 49.42028 1.000 57.10423 224 VAL B N 1
ATOM 2512 C CA . VAL B 2 226 ? 0.26664 -15.91131 49.75581 1.000 57.48413 224 VAL B CA 1
ATOM 2513 C C . VAL B 2 226 ? 1.35753 -15.11871 49.04646 1.000 58.56635 224 VAL B C 1
ATOM 2514 O O . VAL B 2 226 ? 1.25699 -14.85811 47.84306 1.000 58.48063 224 VAL B O 1
ATOM 2518 N N . ASP B 2 227 ? 2.37662 -14.70896 49.80052 1.000 59.86029 225 ASP B N 1
ATOM 2519 C CA . ASP B 2 227 ? 3.62768 -14.17444 49.26841 1.000 61.18297 225 ASP B CA 1
ATOM 2520 C C . ASP B 2 227 ? 4.70725 -15.20869 49.53388 1.000 60.99652 225 ASP B C 1
ATOM 2521 O O . ASP B 2 227 ? 4.95053 -15.56673 50.68800 1.000 63.56815 225 ASP B O 1
ATOM 2526 N N . LYS B 2 228 ? 5.36486 -15.67754 48.48874 1.000 60.89578 226 LYS B N 1
ATOM 2527 C CA . LYS B 2 228 ? 6.33195 -16.75248 48.64102 1.000 60.65597 226 LYS B CA 1
ATOM 2528 C C . LYS B 2 228 ? 7.61628 -16.36933 47.91449 1.000 64.34008 226 LYS B C 1
ATOM 2529 O O . LYS B 2 228 ? 7.61908 -16.20740 46.68857 1.000 62.48669 226 LYS B O 1
ATOM 2535 N N . ARG B 2 229 ? 8.69765 -16.20555 48.67447 1.000 63.26325 227 ARG B N 1
ATOM 2536 C CA . ARG B 2 229 ? 9.99274 -15.86295 48.10162 1.000 64.95513 227 ARG B CA 1
ATOM 2537 C C . ARG B 2 229 ? 10.63594 -17.07239 47.42551 1.000 64.95845 227 ARG B C 1
ATOM 2538 O O . ARG B 2 229 ? 10.75147 -18.14479 48.02846 1.000 65.68281 227 ARG B O 1
ATOM 2546 N N . VAL B 2 230 ? 11.07418 -16.88943 46.17688 1.000 65.43312 228 VAL B N 1
ATOM 2547 C CA . VAL B 2 230 ? 11.74196 -17.92741 45.39328 1.000 65.44548 228 VAL B CA 1
ATOM 2548 C C . VAL B 2 230 ? 13.23185 -17.60246 45.32027 1.000 70.53597 228 VAL B C 1
ATOM 2549 O O . VAL B 2 230 ? 13.61419 -16.49105 44.92921 1.000 69.48164 228 VAL B O 1
ATOM 2553 N N . GLU B 2 231 ? 14.06494 -18.57138 45.68396 1.000 67.22865 229 GLU B N 1
ATOM 2554 C CA . GLU B 2 231 ? 15.50007 -18.39654 45.83759 1.000 69.01928 229 GLU B CA 1
ATOM 2555 C C . GLU B 2 231 ? 16.20587 -19.63466 45.31506 1.000 70.93808 229 GLU B C 1
ATOM 2556 O O . GLU B 2 231 ? 15.61074 -20.71676 45.26701 1.000 70.75691 229 GLU B O 1
ATOM 2562 N N . PRO B 2 232 ? 17.47709 -19.51445 44.92482 1.000 71.06735 230 PRO B N 1
ATOM 2563 C CA . PRO B 2 232 ? 18.19027 -20.66192 44.34417 1.000 73.15003 230 PRO B CA 1
ATOM 2564 C C . PRO B 2 232 ? 18.53120 -21.73443 45.37360 1.000 81.14076 230 PRO B C 1
ATOM 2565 O O . PRO B 2 232 ? 18.60538 -21.48287 46.57773 1.000 81.53287 230 PRO B O 1
ATOM 2569 N N . LYS B 2 233 ? 18.76986 -22.94986 44.85937 1.000 93.31550 231 LYS B N 1
ATOM 2570 C CA . LYS B 2 233 ? 18.95211 -24.13009 45.71037 1.000 104.60040 231 LYS B CA 1
ATOM 2571 C C . LYS B 2 233 ? 20.13498 -23.97502 46.66835 1.000 113.78735 231 LYS B C 1
ATOM 2572 O O . LYS B 2 233 ? 19.98167 -24.12328 47.88747 1.000 118.77390 231 LYS B O 1
ATOM 2578 N N . SER B 2 234 ? 21.32465 -23.69810 46.13492 1.000 118.26699 232 SER B N 1
ATOM 2579 C CA . SER B 2 234 ? 22.55345 -23.56406 46.93435 1.000 122.52799 232 SER B CA 1
ATOM 2580 C C . SER B 2 234 ? 22.80209 -24.78939 47.81240 1.000 123.41340 232 SER B C 1
ATOM 2581 O O . SER B 2 234 ? 22.45261 -24.80287 48.99360 1.000 122.47089 232 SER B O 1
ATOM 2584 N N . GLN C 3 1 ? -29.95247 -41.02857 20.68776 1.000 64.23084 3 GLN C N 1
ATOM 2585 C CA . GLN C 3 1 ? -29.14519 -42.10040 21.25563 1.000 73.13628 3 GLN C CA 1
ATOM 2586 C C . GLN C 3 1 ? -28.33580 -42.91278 20.21104 1.000 75.08346 3 GLN C C 1
ATOM 2587 O O . GLN C 3 1 ? -27.46246 -43.71519 20.59259 1.000 78.50156 3 GLN C O 1
ATOM 2593 N N . SER C 3 2 ? -28.62526 -42.73431 18.91569 1.000 60.21422 4 SER C N 1
ATOM 2594 C CA . SER C 3 2 ? -27.87269 -43.41085 17.85988 1.000 57.99866 4 SER C CA 1
ATOM 2595 C C . SER C 3 2 ? -26.62348 -42.60580 17.52428 1.000 59.09711 4 SER C C 1
ATOM 2596 O O . SER C 3 2 ? -26.59107 -41.38086 17.68784 1.000 56.27161 4 SER C O 1
ATOM 2599 N N . VAL C 3 3 ? -25.58701 -43.29896 17.05476 1.000 44.05148 5 VAL C N 1
ATOM 2600 C CA . VAL C 3 3 ? -24.26829 -42.68683 16.96815 1.000 33.86775 5 VAL C CA 1
ATOM 2601 C C . VAL C 3 3 ? -24.05447 -42.09874 15.58339 1.000 29.98353 5 VAL C C 1
ATOM 2602 O O . VAL C 3 3 ? -23.99437 -42.81084 14.57971 1.000 26.49287 5 VAL C O 1
ATOM 2606 N N . LEU C 3 4 ? -23.91766 -40.79228 15.54527 1.000 25.87563 6 LEU C N 1
ATOM 2607 C CA . LEU C 3 4 ? -23.51125 -40.08239 14.36147 1.000 22.29129 6 LEU C CA 1
ATOM 2608 C C . LEU C 3 4 ? -21.99177 -39.96373 14.45219 1.000 24.70806 6 LEU C C 1
ATOM 2609 O O . LEU C 3 4 ? -21.47227 -39.46789 15.45879 1.000 23.86506 6 LEU C O 1
ATOM 2614 N N . THR C 3 5 ? -21.27378 -40.47570 13.44852 1.000 21.62802 7 THR C N 1
ATOM 2615 C CA . THR C 3 5 ? -19.82013 -40.62363 13.51124 1.000 21.21554 7 THR C CA 1
ATOM 2616 C C . THR C 3 5 ? -19.11312 -39.69864 12.53461 1.000 21.35718 7 THR C C 1
ATOM 2617 O O . THR C 3 5 ? -19.41405 -39.71811 11.33773 1.000 21.62360 7 THR C O 1
ATOM 2621 N N . GLN C 3 6 ? -18.14469 -38.93437 13.04275 1.000 18.91475 8 GLN C N 1
ATOM 2622 C CA . GLN C 3 6 ? -17.26392 -38.04674 12.29754 1.000 17.86101 8 GLN C CA 1
ATOM 2623 C C . GLN C 3 6 ? -15.81570 -38.36042 12.63074 1.000 20.21222 8 GLN C C 1
ATOM 2624 O O . GLN C 3 6 ? -15.52251 -38.74377 13.76207 1.000 20.25410 8 GLN C O 1
ATOM 2630 N N . PRO C 3 7 ? -14.88147 -38.14471 11.70539 1.000 20.97221 9 PRO C N 1
ATOM 2631 C CA . PRO C 3 7 ? -13.46752 -38.25975 12.06183 1.000 20.61678 9 PRO C CA 1
ATOM 2632 C C . PRO C 3 7 ? -13.13443 -37.19100 13.08208 1.000 22.98633 9 PRO C C 1
ATOM 2633 O O . PRO C 3 7 ? -13.67015 -36.07527 13.00071 1.000 21.92081 9 PRO C O 1
ATOM 2637 N N . PRO C 3 8 ? -12.30104 -37.49323 14.08092 1.000 21.46776 10 PRO C N 1
ATOM 2638 C CA . PRO C 3 8 ? -12.03499 -36.47912 15.11179 1.000 21.68621 10 PRO C CA 1
ATOM 2639 C C . PRO C 3 8 ? -11.27439 -35.26829 14.59875 1.000 18.59236 10 PRO C C 1
ATOM 2640 O O . PRO C 3 8 ? -11.44406 -34.18035 15.15759 1.000 16.41257 10 PRO C O 1
ATOM 2644 N N . SER C 3 9 ? -10.44813 -35.40117 13.56419 1.000 17.53714 11 SER C N 1
ATOM 2645 C CA . SER C 3 9 ? -9.60626 -34.27306 13.19347 1.000 20.14898 11 SER C CA 1
ATOM 2646 C C . SER C 3 9 ? -9.23791 -34.29881 11.71333 1.000 19.78057 11 SER C C 1
ATOM 2647 O O . SER C 3 9 ? -9.17003 -35.35697 11.07842 1.000 20.79301 11 SER C O 1
ATOM 2650 N N . VAL C 3 10 ? -9.01270 -33.10246 11.18150 1.000 15.27752 12 VAL C N 1
ATOM 2651 C CA . VAL C 3 10 ? -8.58353 -32.86008 9.81107 1.000 18.94144 12 VAL C CA 1
ATOM 2652 C C . VAL C 3 10 ? -7.59794 -31.69233 9.84137 1.000 19.05070 12 VAL C C 1
ATOM 2653 O O . VAL C 3 10 ? -7.86614 -30.66946 10.48412 1.000 18.37294 12 VAL C O 1
ATOM 2657 N N . SER C 3 11 ? -6.45409 -31.84491 9.17275 1.000 17.98502 13 SER C N 1
ATOM 2658 C CA . SER C 3 11 ? -5.49534 -30.75961 8.99529 1.000 19.15322 13 SER C CA 1
ATOM 2659 C C . SER C 3 11 ? -5.42908 -30.39322 7.52840 1.000 18.05176 13 SER C C 1
ATOM 2660 O O . SER C 3 11 ? -5.44124 -31.26937 6.66504 1.000 17.58735 13 SER C O 1
ATOM 2663 N N . VAL C 3 12 ? -5.35205 -29.09889 7.24697 1.000 15.57455 14 VAL C N 1
ATOM 2664 C CA . VAL C 3 12 ? -5.43455 -28.62423 5.87471 1.000 14.61909 14 VAL C CA 1
ATOM 2665 C C . VAL C 3 12 ? -4.62966 -27.33885 5.79587 1.000 17.64016 14 VAL C C 1
ATOM 2666 O O . VAL C 3 12 ? -4.52741 -26.59513 6.77488 1.000 14.55132 14 VAL C O 1
ATOM 2670 N N . ALA C 3 13 ? -4.00690 -27.09035 4.61222 1.000 17.28133 15 ALA C N 1
ATOM 2671 C CA . ALA C 3 13 ? -3.26148 -25.84998 4.44195 1.000 15.54358 15 ALA C CA 1
ATOM 2672 C C . ALA C 3 13 ? -4.13278 -24.79202 3.77196 1.000 14.65905 15 ALA C C 1
ATOM 2673 O O . ALA C 3 13 ? -5.03595 -25.12787 3.00609 1.000 12.91212 15 ALA C O 1
ATOM 2675 N N . PRO C 3 14 ? -3.90167 -23.50371 4.04284 1.000 14.98495 16 PRO C N 1
ATOM 2676 C CA . PRO C 3 14 ? -4.67852 -22.45255 3.36590 1.000 14.17692 16 PRO C CA 1
ATOM 2677 C C . PRO C 3 14 ? -4.73100 -22.65528 1.85677 1.000 14.53131 16 PRO C C 1
ATOM 2678 O O . PRO C 3 14 ? -3.73382 -22.97586 1.21395 1.000 14.16501 16 PRO C O 1
ATOM 2682 N N . GLY C 3 15 ? -5.91332 -22.48105 1.28192 1.000 15.13241 17 GLY C N 1
ATOM 2683 C CA . GLY C 3 15 ? -6.10572 -22.68926 -0.13664 1.000 15.23671 17 GLY C CA 1
ATOM 2684 C C . GLY C 3 15 ? -6.55320 -24.08130 -0.53464 1.000 16.46163 17 GLY C C 1
ATOM 2685 O O . GLY C 3 15 ? -7.15277 -24.23497 -1.59955 1.000 18.30171 17 GLY C O 1
ATOM 2686 N N A GLN C 3 16 ? -6.28495 -25.09571 0.27983 0.398 16.88249 18 GLN C N 1
ATOM 2687 N N B GLN C 3 16 ? -6.26246 -25.09626 0.28331 0.602 15.64805 18 GLN C N 1
ATOM 2688 C CA A GLN C 3 16 ? -6.67201 -26.45628 -0.05545 0.398 17.59356 18 GLN C CA 1
ATOM 2689 C CA B GLN C 3 16 ? -6.62725 -26.48245 0.01687 0.602 17.42369 18 GLN C CA 1
ATOM 2690 C C A GLN C 3 16 ? -8.10957 -26.72428 0.38713 0.398 16.23338 18 GLN C C 1
ATOM 2691 C C B GLN C 3 16 ? -8.11247 -26.70869 0.32124 0.602 16.97385 18 GLN C C 1
ATOM 2692 O O A GLN C 3 16 ? -8.79498 -25.85644 0.93102 0.398 14.19499 18 GLN C O 1
ATOM 2693 O O B GLN C 3 16 ? -8.83269 -25.80010 0.73301 0.602 14.79548 18 GLN C O 1
ATOM 2704 N N . THR C 3 17 ? -8.57308 -27.94669 0.15635 1.000 14.89804 19 THR C N 1
ATOM 2705 C CA . THR C 3 17 ? -9.95001 -28.33523 0.44420 1.000 14.77712 19 THR C CA 1
ATOM 2706 C C . THR C 3 17 ? -10.00268 -29.26933 1.64418 1.000 14.00675 19 THR C C 1
ATOM 2707 O O . THR C 3 17 ? -9.28464 -30.26740 1.68415 1.000 14.98422 19 THR C O 1
ATOM 2711 N N . ALA C 3 18 ? -10.85640 -28.94872 2.61036 1.000 13.18614 20 ALA C N 1
ATOM 2712 C CA . ALA C 3 18 ? -11.14133 -29.80772 3.76077 1.000 16.07498 20 ALA C CA 1
ATOM 2713 C C . ALA C 3 18 ? -12.43490 -30.57618 3.53568 1.000 14.38885 20 ALA C C 1
ATOM 2714 O O . ALA C 3 18 ? -13.42629 -30.00345 3.07975 1.000 11.97415 20 ALA C O 1
ATOM 2716 N N . ARG C 3 19 ? -12.43544 -31.86354 3.87697 1.000 15.36592 21 ARG C N 1
ATOM 2717 C CA . ARG C 3 19 ? -13.62576 -32.69729 3.76182 1.000 16.41708 21 ARG C CA 1
ATOM 2718 C C . ARG C 3 19 ? -13.91320 -33.40425 5.07723 1.000 17.83032 21 ARG C C 1
ATOM 2719 O O . ARG C 3 19 ? -13.03218 -34.06879 5.63363 1.000 18.89593 21 ARG C O 1
ATOM 2727 N N . ILE C 3 20 ? -15.15080 -33.27566 5.56003 1.000 14.96799 22 ILE C N 1
ATOM 2728 C CA . ILE C 3 20 ? -15.56912 -33.85027 6.83971 1.000 16.24331 22 ILE C CA 1
ATOM 2729 C C . ILE C 3 20 ? -16.76364 -34.74625 6.56065 1.000 17.54217 22 ILE C C 1
ATOM 2730 O O . ILE C 3 20 ? -17.80158 -34.26902 6.09007 1.000 13.71787 22 ILE C O 1
ATOM 2735 N N . THR C 3 21 ? -16.62737 -36.03141 6.84302 1.000 17.03159 23 THR C N 1
ATOM 2736 C CA . THR C 3 21 ? -17.73371 -36.94718 6.62576 1.000 17.68615 23 THR C CA 1
ATOM 2737 C C . THR C 3 21 ? -18.44729 -37.24437 7.93303 1.000 18.73919 23 THR C C 1
ATOM 2738 O O . THR C 3 21 ? -17.93098 -37.00901 9.02641 1.000 20.57287 23 THR C O 1
ATOM 2742 N N . CYS C 3 22 ? -19.63850 -37.81145 7.79343 1.000 16.07650 24 CYS C N 1
ATOM 2743 C CA . CYS C 3 22 ? -20.58379 -38.03041 8.87613 1.000 16.68627 24 CYS C CA 1
ATOM 2744 C C . CYS C 3 22 ? -21.44131 -39.19819 8.44405 1.000 17.73511 24 CYS C C 1
ATOM 2745 O O . CYS C 3 22 ? -21.96779 -39.18456 7.32864 1.000 17.56390 24 CYS C O 1
ATOM 2748 N N . GLY C 3 23 ? -21.55747 -40.21588 9.29214 1.000 18.95869 25 GLY C N 1
ATOM 2749 C CA . GLY C 3 23 ? -22.35263 -41.38055 8.97118 1.000 20.17150 25 GLY C CA 1
ATOM 2750 C C . GLY C 3 23 ? -23.05264 -41.92936 10.19906 1.000 21.34417 25 GLY C C 1
ATOM 2751 O O . GLY C 3 23 ? -22.82830 -41.46981 11.31995 1.000 21.29881 25 GLY C O 1
ATOM 2752 N N . GLY C 3 24 ? -23.90128 -42.92457 9.96425 1.000 19.92948 26 GLY C N 1
ATOM 2753 C CA . GLY C 3 24 ? -24.57420 -43.63836 11.02811 1.000 22.58963 26 GLY C CA 1
ATOM 2754 C C . GLY C 3 24 ? -25.97714 -43.11994 11.23743 1.000 28.44392 26 GLY C C 1
ATOM 2755 O O . GLY C 3 24 ? -26.51207 -42.33345 10.45213 1.000 29.25042 26 GLY C O 1
ATOM 2756 N N . SER C 3 25 ? -26.59503 -43.59382 12.31652 1.000 31.27242 27 SER C N 1
ATOM 2757 C CA . SER C 3 25 ? -27.85162 -43.00471 12.83122 1.000 32.28035 27 SER C CA 1
ATOM 2758 C C . SER C 3 25 ? -28.90684 -42.92691 11.71963 1.000 24.99854 27 SER C C 1
ATOM 2759 O O . SER C 3 25 ? -29.14528 -43.91307 10.99736 1.000 21.81330 27 SER C O 1
ATOM 2762 N N . SER C 3 26 ? -29.56476 -41.78508 11.54423 1.000 18.66460 28 SER C N 1
ATOM 2763 C CA . SER C 3 26 ? -30.60038 -41.63354 10.54923 1.000 20.96171 28 SER C CA 1
ATOM 2764 C C . SER C 3 26 ? -30.10022 -40.99822 9.27255 1.000 16.21235 28 SER C C 1
ATOM 2765 O O . SER C 3 26 ? -30.91367 -40.48442 8.50453 1.000 15.46381 28 SER C O 1
ATOM 2768 N N . VAL C 3 27 ? -28.78987 -40.99894 9.01474 1.000 15.73049 29 VAL C N 1
ATOM 2769 C CA . VAL C 3 27 ? -28.35397 -40.48051 7.72434 1.000 17.78091 29 VAL C CA 1
ATOM 2770 C C . VAL C 3 27 ? -28.99347 -41.35225 6.65715 1.000 18.10412 29 VAL C C 1
ATOM 2771 O O . VAL C 3 27 ? -28.99699 -42.58213 6.76229 1.000 15.90428 29 VAL C O 1
ATOM 2775 N N . GLY C 3 28 ? -29.59927 -40.71641 5.65984 1.000 16.53848 30 GLY C N 1
ATOM 2776 C CA . GLY C 3 28 ? -30.33904 -41.40904 4.63236 1.000 15.43502 30 GLY C CA 1
ATOM 2777 C C . GLY C 3 28 ? -31.83003 -41.41935 4.85537 1.000 16.26575 30 GLY C C 1
ATOM 2778 O O . GLY C 3 28 ? -32.58049 -41.68780 3.91508 1.000 15.68099 30 GLY C O 1
ATOM 2779 N N . ARG C 3 29 ? -32.27667 -41.12312 6.07125 1.000 13.75499 31 ARG C N 1
ATOM 2780 C CA . ARG C 3 29 ? -33.69596 -41.04099 6.37942 1.000 16.08594 31 ARG C CA 1
ATOM 2781 C C . ARG C 3 29 ? -34.14478 -39.66463 6.84513 1.000 14.31341 31 ARG C C 1
ATOM 2782 O O . ARG C 3 29 ? -35.32820 -39.35147 6.72619 1.000 14.32226 31 ARG C O 1
ATOM 2790 N N . LYS C 3 30 ? -33.24265 -38.84206 7.36727 1.000 13.05092 32 LYS C N 1
ATOM 2791 C CA . LYS C 3 30 ? -33.53594 -37.47781 7.77411 1.000 12.59584 32 LYS C CA 1
ATOM 2792 C C . LYS C 3 30 ? -32.35615 -36.63764 7.34083 1.000 11.57596 32 LYS C C 1
ATOM 2793 O O . LYS C 3 30 ? -31.21942 -37.10960 7.36087 1.000 11.34947 32 LYS C O 1
ATOM 2799 N N . SER C 3 31 ? -32.61724 -35.39176 6.94526 1.000 12.44811 33 SER C N 1
ATOM 2800 C CA . SER C 3 31 ? -31.54115 -34.59084 6.38953 1.000 12.08668 33 SER C CA 1
ATOM 2801 C C . SER C 3 31 ? -30.54461 -34.18005 7.47918 1.000 11.71158 33 SER C C 1
ATOM 2802 O O . SER C 3 31 ? -30.84084 -34.17210 8.68156 1.000 10.71207 33 SER C O 1
ATOM 2805 N N . VAL C 3 32 ? -29.33937 -33.84503 7.02267 1.000 10.67562 34 VAL C N 1
ATOM 2806 C CA . VAL C 3 32 ? -28.19357 -33.53826 7.87568 1.000 12.03312 34 VAL C CA 1
ATOM 2807 C C . VAL C 3 32 ? -27.95658 -32.03795 7.85508 1.000 10.42279 34 VAL C C 1
ATOM 2808 O O . VAL C 3 32 ? -27.95248 -31.41405 6.78115 1.000 10.31642 34 VAL C O 1
ATOM 2812 N N . HIS C 3 33 ? -27.75027 -31.46210 9.02665 1.000 9.54250 35 HIS C N 1
ATOM 2813 C CA . HIS C 3 33 ? -27.37088 -30.06455 9.17978 1.000 10.84239 35 HIS C CA 1
ATOM 2814 C C . HIS C 3 33 ? -25.94623 -29.99555 9.73695 1.000 11.20568 35 HIS C C 1
ATOM 2815 O O . HIS C 3 33 ? -25.48355 -30.91805 10.40801 1.000 11.13089 35 HIS C O 1
ATOM 2822 N N . TRP C 3 34 ? -25.23930 -28.91351 9.45014 1.000 10.37178 36 TRP C N 1
ATOM 2823 C CA . TRP C 3 34 ? -23.84935 -28.76895 9.87524 1.000 11.27683 36 TRP C CA 1
ATOM 2824 C C . TRP C 3 34 ? -23.64283 -27.45504 10.62534 1.000 11.53875 36 TRP C C 1
ATOM 2825 O O . TRP C 3 34 ? -24.13072 -26.39900 10.20143 1.000 10.86260 36 TRP C O 1
ATOM 2836 N N . TYR C 3 35 ? -22.86305 -27.51079 11.69443 1.000 10.23488 37 TYR C N 1
ATOM 2837 C CA . TYR C 3 35 ? -22.60203 -26.34631 12.52681 1.000 11.37440 37 TYR C CA 1
ATOM 2838 C C . TYR C 3 35 ? -21.09962 -26.15156 12.65701 1.000 13.47745 37 TYR C C 1
ATOM 2839 O O . TYR C 3 35 ? -20.34117 -27.12298 12.76744 1.000 11.71181 37 TYR C O 1
ATOM 2848 N N . GLN C 3 36 ? -20.68383 -24.88763 12.61538 1.000 13.11392 38 GLN C N 1
ATOM 2849 C CA . GLN C 3 36 ? -19.30797 -24.46674 12.82124 1.000 14.41776 38 GLN C CA 1
ATOM 2850 C C . GLN C 3 36 ? -19.19725 -23.87155 14.21322 1.000 15.36099 38 GLN C C 1
ATOM 2851 O O . GLN C 3 36 ? -19.95993 -22.96465 14.55363 1.000 15.95087 38 GLN C O 1
ATOM 2857 N N . GLN C 3 37 ? -18.23514 -24.33629 14.99888 1.000 13.95417 39 GLN C N 1
ATOM 2858 C CA . GLN C 3 37 ? -17.96664 -23.73365 16.30558 1.000 17.40008 39 GLN C CA 1
ATOM 2859 C C . GLN C 3 37 ? -16.53024 -23.22793 16.36990 1.000 17.53459 39 GLN C C 1
ATOM 2860 O O . GLN C 3 37 ? -15.59469 -24.02334 16.50958 1.000 14.37030 39 GLN C O 1
ATOM 2866 N N . SER C 3 38 ? -16.36087 -21.90832 16.27518 1.000 18.09356 40 SER C N 1
ATOM 2867 C CA . SER C 3 38 ? -15.05328 -21.30087 16.46478 1.000 21.00971 40 SER C CA 1
ATOM 2868 C C . SER C 3 38 ? -14.69269 -21.26977 17.95209 1.000 25.75657 40 SER C C 1
ATOM 2869 O O . SER C 3 38 ? -15.58185 -21.25972 18.81883 1.000 24.33817 40 SER C O 1
ATOM 2872 N N . PRO C 3 39 ? -13.39610 -21.29705 18.27117 1.000 28.12743 41 PRO C N 1
ATOM 2873 C CA . PRO C 3 39 ? -12.98223 -21.34630 19.68102 1.000 27.44743 41 PRO C CA 1
ATOM 2874 C C . PRO C 3 39 ? -13.64428 -20.26289 20.52697 1.000 29.12109 41 PRO C C 1
ATOM 2875 O O . PRO C 3 39 ? -13.66060 -19.08003 20.16969 1.000 29.59676 41 PRO C O 1
ATOM 2879 N N . GLY C 3 40 ? -14.24872 -20.68749 21.63345 1.000 28.60898 42 GLY C N 1
ATOM 2880 C CA . GLY C 3 40 ? -14.88180 -19.76880 22.54769 1.000 26.76008 42 GLY C CA 1
ATOM 2881 C C . GLY C 3 40 ? -16.20082 -19.19462 22.09466 1.000 31.18732 42 GLY C C 1
ATOM 2882 O O . GLY C 3 40 ? -16.76236 -18.35825 22.80247 1.000 32.35842 42 GLY C O 1
ATOM 2883 N N . GLN C 3 41 ? -16.73059 -19.61904 20.95483 1.000 32.38288 43 GLN C N 1
ATOM 2884 C CA . GLN C 3 41 ? -17.96334 -19.05497 20.43945 1.000 28.52446 43 GLN C CA 1
ATOM 2885 C C . GLN C 3 41 ? -19.05318 -20.11600 20.42496 1.000 26.48087 43 GLN C C 1
ATOM 2886 O O . GLN C 3 41 ? -18.78898 -21.31427 20.54050 1.000 25.34580 43 GLN C O 1
ATOM 2892 N N . ALA C 3 42 ? -20.29086 -19.65283 20.28673 1.000 26.28305 44 ALA C N 1
ATOM 2893 C CA . ALA C 3 42 ? -21.40750 -20.55697 20.10171 1.000 26.28465 44 ALA C CA 1
ATOM 2894 C C . ALA C 3 42 ? -21.36734 -21.15492 18.69352 1.000 21.14628 44 ALA C C 1
ATOM 2895 O O . ALA C 3 42 ? -20.76515 -20.57477 17.78433 1.000 23.01708 44 ALA C O 1
ATOM 2897 N N . PRO C 3 43 ? -21.97070 -22.32210 18.49166 1.000 19.39694 45 PRO C N 1
ATOM 2898 C CA . PRO C 3 43 ? -22.07932 -22.86001 17.12938 1.000 18.44142 45 PRO C CA 1
ATOM 2899 C C . PRO C 3 43 ? -22.89080 -21.96187 16.19522 1.000 17.13636 45 PRO C C 1
ATOM 2900 O O . PRO C 3 43 ? -23.72766 -21.15551 16.60271 1.000 18.48934 45 PRO C O 1
ATOM 2904 N N . VAL C 3 44 ? -22.61313 -22.12046 14.91112 1.000 15.35367 46 VAL C N 1
ATOM 2905 C CA . VAL C 3 44 ? -23.21956 -21.36721 13.82570 1.000 16.41205 46 VAL C CA 1
ATOM 2906 C C . VAL C 3 44 ? -23.64768 -22.36903 12.76699 1.000 13.32805 46 VAL C C 1
ATOM 2907 O O . VAL C 3 44 ? -22.86864 -23.24933 12.39691 1.000 12.44620 46 VAL C O 1
ATOM 2911 N N . LEU C 3 45 ? -24.87885 -22.24239 12.28736 1.000 13.71927 47 LEU C N 1
ATOM 2912 C CA . LEU C 3 45 ? -25.36290 -23.08845 11.20637 1.000 13.43403 47 LEU C CA 1
ATOM 2913 C C . LEU C 3 45 ? -24.66504 -22.71527 9.90425 1.000 12.09098 47 LEU C C 1
ATOM 2914 O O . LEU C 3 45 ? -24.76545 -21.57711 9.45595 1.000 13.45407 47 LEU C O 1
ATOM 2919 N N . VAL C 3 46 ? -23.98131 -23.65851 9.27227 1.000 11.03531 48 VAL C N 1
ATOM 2920 C CA . VAL C 3 46 ? -23.33436 -23.37498 7.99932 1.000 11.48701 48 VAL C CA 1
ATOM 2921 C C . VAL C 3 46 ? -23.91985 -24.16845 6.83547 1.000 12.48359 48 VAL C C 1
ATOM 2922 O O . VAL C 3 46 ? -23.72452 -23.76442 5.68233 1.000 12.58876 48 VAL C O 1
ATOM 2926 N N . VAL C 3 47 ? -24.61615 -25.27953 7.07495 1.000 11.56753 49 VAL C N 1
ATOM 2927 C CA . VAL C 3 47 ? -25.30857 -26.05407 6.04193 1.000 12.81933 49 VAL C CA 1
ATOM 2928 C C . VAL C 3 47 ? -26.57899 -26.60218 6.66195 1.000 13.10729 49 VAL C C 1
ATOM 2929 O O . VAL C 3 47 ? -26.55075 -27.07898 7.79800 1.000 12.44657 49 VAL C O 1
ATOM 2933 N N . TYR C 3 48 ? -27.69249 -26.54144 5.92402 1.000 12.29426 50 TYR C N 1
ATOM 2934 C CA . TYR C 3 48 ? -28.93390 -27.17288 6.34562 1.000 13.03333 50 TYR C CA 1
ATOM 2935 C C . TYR C 3 48 ? -29.52281 -27.99092 5.20107 1.000 13.36380 50 TYR C C 1
ATOM 2936 O O . TYR C 3 48 ? -29.25468 -27.72363 4.02936 1.000 12.78426 50 TYR C O 1
ATOM 2945 N N . ASP C 3 49 ? -30.30539 -29.01539 5.56366 1.000 12.18285 51 ASP C N 1
ATOM 2946 C CA . ASP C 3 49 ? -30.98740 -29.87094 4.59611 1.000 13.17375 51 ASP C CA 1
ATOM 2947 C C . ASP C 3 49 ? -30.00030 -30.45131 3.58324 1.000 12.62136 51 ASP C C 1
ATOM 2948 O O . ASP C 3 49 ? -30.20981 -30.38657 2.36922 1.000 13.16932 51 ASP C O 1
ATOM 2953 N N . ASP C 3 50 ? -28.91297 -31.02822 4.11377 1.000 12.26159 52 ASP C N 1
ATOM 2954 C CA . ASP C 3 50 ? -27.83910 -31.68439 3.36589 1.000 12.48783 52 ASP C CA 1
ATOM 2955 C C . ASP C 3 50 ? -26.92498 -30.72919 2.61238 1.000 12.79166 52 ASP C C 1
ATOM 2956 O O . ASP C 3 50 ? -25.70750 -30.91930 2.61040 1.000 12.82960 52 ASP C O 1
ATOM 2961 N N . SER C 3 51 ? -27.49205 -29.72783 1.93518 1.000 13.18636 53 SER C N 1
ATOM 2962 C CA . SER C 3 51 ? -26.69131 -28.96630 0.98473 1.000 14.75902 53 SER C CA 1
ATOM 2963 C C . SER C 3 51 ? -27.12725 -27.51779 0.80513 1.000 14.77521 53 SER C C 1
ATOM 2964 O O . SER C 3 51 ? -26.57230 -26.84493 -0.06658 1.000 14.96932 53 SER C O 1
ATOM 2967 N N . ASP C 3 52 ? -28.05881 -26.99266 1.58378 1.000 13.99552 54 ASP C N 1
ATOM 2968 C CA . ASP C 3 52 ? -28.39617 -25.57927 1.46872 1.000 16.06027 54 ASP C CA 1
ATOM 2969 C C . ASP C 3 52 ? -27.55217 -24.72727 2.41269 1.000 15.56727 54 ASP C C 1
ATOM 2970 O O . ASP C 3 52 ? -27.20588 -25.13915 3.52377 1.000 13.67986 54 ASP C O 1
ATOM 2975 N N . ARG C 3 53 ? -27.21078 -23.53607 1.94388 1.000 19.05768 55 ARG C N 1
ATOM 2976 C CA . ARG C 3 53 ? -26.36278 -22.57218 2.63706 1.000 19.84930 55 ARG C CA 1
ATOM 2977 C C . ARG C 3 53 ? -27.20015 -21.46073 3.24325 1.000 18.55215 55 ARG C C 1
ATOM 2978 O O . ARG C 3 53 ? -27.94234 -20.81024 2.49717 1.000 18.48384 55 ARG C O 1
ATOM 2986 N N . PRO C 3 54 ? -27.12600 -21.18106 4.54464 1.000 20.45830 56 PRO C N 1
ATOM 2987 C CA . PRO C 3 54 ? -27.83367 -20.00700 5.08342 1.000 22.59544 56 PRO C CA 1
ATOM 2988 C C . PRO C 3 54 ? -27.25162 -18.70844 4.53760 1.000 21.36527 56 PRO C C 1
ATOM 2989 O O . PRO C 3 54 ? -26.08507 -18.64850 4.14890 1.000 18.41329 56 PRO C O 1
ATOM 2993 N N . SER C 3 55 ? -28.07647 -17.65517 4.52992 1.000 23.76594 57 SER C N 1
ATOM 2994 C CA . SER C 3 55 ? -27.61677 -16.31843 4.14079 1.000 24.89659 57 SER C CA 1
ATOM 2995 C C . SER C 3 55 ? -26.38165 -15.90510 4.92063 1.000 26.77334 57 SER C C 1
ATOM 2996 O O . SER C 3 55 ? -26.31501 -16.06641 6.14454 1.000 26.34876 57 SER C O 1
ATOM 2999 N N . GLY C 3 56 ? -25.41650 -15.32637 4.20959 1.000 25.12177 58 GLY C N 1
ATOM 3000 C CA . GLY C 3 56 ? -24.19615 -14.89513 4.83430 1.000 24.98333 58 GLY C CA 1
ATOM 3001 C C . GLY C 3 56 ? -23.11009 -15.94127 4.92177 1.000 25.98870 58 GLY C C 1
ATOM 3002 O O . GLY C 3 56 ? -21.97976 -15.59708 5.26688 1.000 24.77732 58 GLY C O 1
ATOM 3003 N N . ILE C 3 57 ? -23.40097 -17.20502 4.62713 1.000 22.54458 59 ILE C N 1
ATOM 3004 C CA . ILE C 3 57 ? -22.36106 -18.23348 4.69370 1.000 23.95146 59 ILE C CA 1
ATOM 3005 C C . ILE C 3 57 ? -21.65402 -18.28006 3.34639 1.000 21.48484 59 ILE C C 1
ATOM 3006 O O . ILE C 3 57 ? -22.31650 -18.39605 2.30805 1.000 23.15071 59 ILE C O 1
ATOM 3011 N N . PRO C 3 58 ? -20.32970 -18.18782 3.31572 1.000 21.35265 60 PRO C N 1
ATOM 3012 C CA . PRO C 3 58 ? -19.61010 -18.21346 2.03276 1.000 24.59440 60 PRO C CA 1
ATOM 3013 C C . PRO C 3 58 ? -19.92118 -19.45890 1.20010 1.000 24.42203 60 PRO C C 1
ATOM 3014 O O . PRO C 3 58 ? -20.15466 -20.55197 1.72524 1.000 18.66975 60 PRO C O 1
ATOM 3018 N N A GLU C 3 59 ? -19.90434 -19.27982 -0.12269 0.541 25.88137 61 GLU C N 1
ATOM 3019 N N B GLU C 3 59 ? -19.91651 -19.27618 -0.12498 0.459 25.88813 61 GLU C N 1
ATOM 3020 C CA A GLU C 3 59 ? -20.16548 -20.39862 -1.02332 0.541 26.20434 61 GLU C CA 1
ATOM 3021 C CA B GLU C 3 59 ? -20.14669 -20.37956 -1.05521 0.459 26.20882 61 GLU C CA 1
ATOM 3022 C C A GLU C 3 59 ? -19.09639 -21.48895 -0.91431 0.541 23.33838 61 GLU C C 1
ATOM 3023 C C B GLU C 3 59 ? -19.07234 -21.46426 -0.96445 0.459 23.43002 61 GLU C C 1
ATOM 3024 O O A GLU C 3 59 ? -19.33302 -22.61836 -1.35671 0.541 21.46913 61 GLU C O 1
ATOM 3025 O O B GLU C 3 59 ? -19.28767 -22.56881 -1.47434 0.459 21.63638 61 GLU C O 1
ATOM 3036 N N . ARG C 3 60 ? -17.93655 -21.17605 -0.31860 1.000 21.00041 62 ARG C N 1
ATOM 3037 C CA . ARG C 3 60 ? -16.88388 -22.17468 -0.09957 1.000 20.21185 62 ARG C CA 1
ATOM 3038 C C . ARG C 3 60 ? -17.36059 -23.36481 0.73512 1.000 17.75575 62 ARG C C 1
ATOM 3039 O O . ARG C 3 60 ? -16.74568 -24.44107 0.69302 1.000 17.56143 62 ARG C O 1
ATOM 3047 N N . PHE C 3 61 ? -18.38364 -23.16411 1.56337 1.000 16.91625 63 PHE C N 1
ATOM 3048 C CA . PHE C 3 61 ? -18.93735 -24.20647 2.42156 1.000 15.87181 63 PHE C CA 1
ATOM 3049 C C . PHE C 3 61 ? -20.04714 -24.90844 1.64495 1.000 17.41623 63 PHE C C 1
ATOM 3050 O O . PHE C 3 61 ? -21.06330 -24.27798 1.32417 1.000 16.19506 63 PHE C O 1
ATOM 3058 N N . SER C 3 62 ? -19.86711 -26.19661 1.33283 1.000 15.32706 64 SER C N 1
ATOM 3059 C CA . SER C 3 62 ? -20.96701 -26.92420 0.72754 1.000 16.22456 64 SER C CA 1
ATOM 3060 C C . SER C 3 62 ? -21.09843 -28.32534 1.31229 1.000 15.62926 64 SER C C 1
ATOM 3061 O O . SER C 3 62 ? -20.11109 -29.00200 1.60573 1.000 14.53667 64 SER C O 1
ATOM 3064 N N . GLY C 3 63 ? -22.33581 -28.76242 1.45082 1.000 15.34033 65 GLY C N 1
ATOM 3065 C CA . GLY C 3 63 ? -22.56883 -30.09216 1.93900 1.000 15.34728 65 GLY C CA 1
ATOM 3066 C C . GLY C 3 63 ? -23.14539 -30.94104 0.84067 1.000 17.29341 65 GLY C C 1
ATOM 3067 O O . GLY C 3 63 ? -23.70856 -30.42631 -0.13934 1.000 15.41945 65 GLY C O 1
ATOM 3068 N N . SER C 3 64 ? -22.99272 -32.24888 1.00035 1.000 14.15305 66 SER C N 1
ATOM 3069 C CA . SER C 3 64 ? -23.52697 -33.22995 0.07141 1.000 17.79961 66 SER C CA 1
ATOM 3070 C C . SER C 3 64 ? -23.96743 -34.45421 0.86721 1.000 16.91108 66 SER C C 1
ATOM 3071 O O . SER C 3 64 ? -23.60715 -34.63141 2.03404 1.000 13.98588 66 SER C O 1
ATOM 3074 N N . ASN C 3 65 ? -24.77980 -35.28773 0.23786 1.000 17.48175 67 ASN C N 1
ATOM 3075 C CA . ASN C 3 65 ? -25.25942 -36.48942 0.89112 1.000 18.03018 67 ASN C CA 1
ATOM 3076 C C . ASN C 3 65 ? -25.22292 -37.63440 -0.10978 1.000 19.29876 67 ASN C C 1
ATOM 3077 O O . ASN C 3 65 ? -25.77115 -37.52099 -1.21048 1.000 18.58929 67 ASN C O 1
ATOM 3082 N N . SER C 3 66 ? -24.56722 -38.73022 0.26618 1.000 19.77019 68 SER C N 1
ATOM 3083 C CA . SER C 3 66 ? -24.47612 -39.91153 -0.57820 1.000 19.90543 68 SER C CA 1
ATOM 3084 C C . SER C 3 66 ? -25.34865 -41.03209 -0.05006 1.000 24.26508 68 SER C C 1
ATOM 3085 O O . SER C 3 66 ? -25.02281 -42.20148 -0.22731 1.000 25.21625 68 SER C O 1
ATOM 3088 N N . GLY C 3 67 ? -26.45105 -40.69223 0.60995 1.000 20.39765 69 GLY C N 1
ATOM 3089 C CA . GLY C 3 67 ? -27.34931 -41.69575 1.14298 1.000 19.00919 69 GLY C CA 1
ATOM 3090 C C . GLY C 3 67 ? -26.95560 -42.18140 2.52148 1.000 22.46240 69 GLY C C 1
ATOM 3091 O O . GLY C 3 67 ? -27.59858 -41.84956 3.50662 1.000 27.79386 69 GLY C O 1
ATOM 3092 N N . ASP C 3 68 ? -25.90384 -42.96886 2.62410 1.000 24.28835 70 ASP C N 1
ATOM 3093 C CA . ASP C 3 68 ? -25.46645 -43.47772 3.91869 1.000 25.94602 70 ASP C CA 1
ATOM 3094 C C . ASP C 3 68 ? -24.46853 -42.55466 4.62328 1.000 23.37591 70 ASP C C 1
ATOM 3095 O O . ASP C 3 68 ? -24.17171 -42.77200 5.80332 1.000 22.05003 70 ASP C O 1
ATOM 3100 N N . THR C 3 69 ? -23.91019 -41.56327 3.93231 1.000 21.41503 71 THR C N 1
ATOM 3101 C CA . THR C 3 69 ? -22.91146 -40.68486 4.53071 1.000 23.05456 71 THR C CA 1
ATOM 3102 C C . THR C 3 69 ? -23.13924 -39.26720 4.03198 1.000 18.60342 71 THR C C 1
ATOM 3103 O O . THR C 3 69 ? -23.67047 -39.05744 2.94146 1.000 20.81508 71 THR C O 1
ATOM 3107 N N . ALA C 3 70 ? -22.75286 -38.29430 4.84117 1.000 15.92963 72 ALA C N 1
ATOM 3108 C CA . ALA C 3 70 ? -22.86004 -36.89042 4.48063 1.000 17.24294 72 ALA C CA 1
ATOM 3109 C C . ALA C 3 70 ? -21.48725 -36.24509 4.58190 1.000 16.39739 72 ALA C C 1
ATOM 3110 O O . ALA C 3 70 ? -20.68198 -36.61681 5.43084 1.000 15.82344 72 ALA C O 1
ATOM 3112 N N . THR C 3 71 ? -21.21981 -35.26863 3.72564 1.000 13.09731 73 THR C N 1
ATOM 3113 C CA . THR C 3 71 ? -19.89552 -34.66495 3.66227 1.000 16.88017 73 THR C CA 1
ATOM 3114 C C . THR C 3 71 ? -20.01027 -33.15175 3.66621 1.000 13.09654 73 THR C C 1
ATOM 3115 O O . THR C 3 71 ? -20.79171 -32.58286 2.90669 1.000 12.71714 73 THR C O 1
ATOM 3119 N N . LEU C 3 72 ? -19.25766 -32.50068 4.52813 1.000 13.53136 74 LEU C N 1
ATOM 3120 C CA . LEU C 3 72 ? -19.09983 -31.05309 4.46125 1.000 14.31322 74 LEU C CA 1
ATOM 3121 C C . LEU C 3 72 ? -17.77054 -30.78868 3.75928 1.000 14.64815 74 LEU C C 1
ATOM 3122 O O . LEU C 3 72 ? -16.73329 -31.33207 4.16722 1.000 14.60570 74 LEU C O 1
ATOM 3127 N N . THR C 3 73 ? -17.80619 -30.01460 2.67915 1.000 12.07694 75 THR C N 1
ATOM 3128 C CA . THR C 3 73 ? -16.61038 -29.67825 1.91455 1.000 12.56944 75 THR C CA 1
ATOM 3129 C C . THR C 3 73 ? -16.34030 -28.18929 2.06069 1.000 15.88381 75 THR C C 1
ATOM 3130 O O . THR C 3 73 ? -17.22348 -27.36894 1.78603 1.000 14.40809 75 THR C O 1
ATOM 3134 N N . ILE C 3 74 ? -15.14013 -27.83999 2.51651 1.000 13.58729 76 ILE C N 1
ATOM 3135 C CA . ILE C 3 74 ? -14.73798 -26.44654 2.65255 1.000 14.75074 76 ILE C CA 1
ATOM 3136 C C . ILE C 3 74 ? -13.62089 -26.20543 1.64098 1.000 14.98694 76 ILE C C 1
ATOM 3137 O O . ILE C 3 74 ? -12.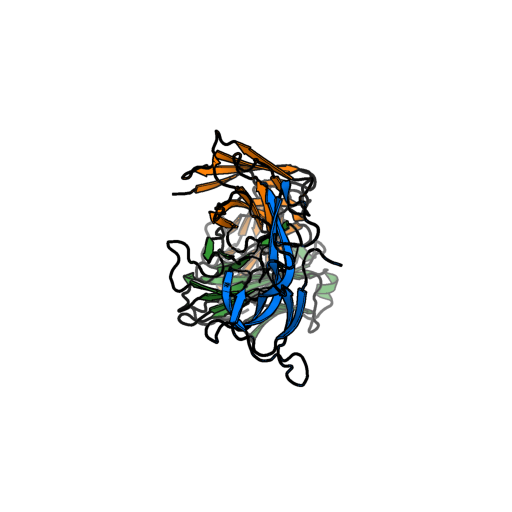47914 -26.62869 1.84663 1.000 14.09146 76 ILE C O 1
ATOM 3142 N N . SER C 3 75 ? -13.95907 -25.55138 0.53354 1.000 12.22708 77 SER C N 1
ATOM 3143 C CA . SER C 3 75 ? -13.02536 -25.20990 -0.52151 1.000 15.17962 77 SER C CA 1
ATOM 3144 C C . SER C 3 75 ? -12.23619 -23.95783 -0.16862 1.000 13.59770 77 SER C C 1
ATOM 3145 O O . SER C 3 75 ? -12.70409 -23.10066 0.56977 1.000 11.95474 77 SER C O 1
ATOM 3148 N N . ARG C 3 76 ? -11.04390 -23.84170 -0.74256 1.000 14.16006 78 ARG C N 1
ATOM 3149 C CA . ARG C 3 76 ? -10.17969 -22.67476 -0.55854 1.000 15.34675 78 ARG C CA 1
ATOM 3150 C C . ARG C 3 76 ? -10.11753 -22.24278 0.90600 1.000 14.13968 78 ARG C C 1
ATOM 3151 O O . ARG C 3 76 ? -10.44470 -21.11098 1.26545 1.000 13.77214 78 ARG C O 1
ATOM 3159 N N . VAL C 3 77 ? -9.64492 -23.16774 1.74609 1.000 15.01290 79 VAL C N 1
ATOM 3160 C CA . VAL C 3 77 ? -9.69613 -23.00375 3.19531 1.000 14.75636 79 VAL C CA 1
ATOM 3161 C C . VAL C 3 77 ? -8.91449 -21.77140 3.65817 1.000 14.59475 79 VAL C C 1
ATOM 3162 O O . VAL C 3 77 ? -7.85934 -21.43369 3.09998 1.000 13.39427 79 VAL C O 1
ATOM 3166 N N . GLU C 3 78 ? -9.44239 -21.08008 4.68127 1.000 15.30737 80 GLU C N 1
ATOM 3167 C CA . GLU C 3 78 ? -8.82421 -19.88675 5.24940 1.000 15.80735 80 GLU C CA 1
ATOM 3168 C C . GLU C 3 78 ? -8.55710 -20.16019 6.72143 1.000 16.49493 80 GLU C C 1
ATOM 3169 O O . GLU C 3 78 ? -9.16292 -21.06473 7.30291 1.000 14.78520 80 GLU C O 1
ATOM 3175 N N . VAL C 3 79 ? -7.65000 -19.39215 7.33937 1.000 14.98804 81 VAL C N 1
ATOM 3176 C CA . VAL C 3 79 ? -7.37483 -19.65419 8.75250 1.000 15.14530 81 VAL C CA 1
ATOM 3177 C C . VAL C 3 79 ? -8.61293 -19.37876 9.60883 1.000 16.49868 81 VAL C C 1
ATOM 3178 O O . VAL C 3 79 ? -8.77647 -19.98880 10.67131 1.000 17.23588 81 VAL C O 1
ATOM 3182 N N . GLY C 3 80 ? -9.51871 -18.51061 9.15128 1.000 15.67050 82 GLY C N 1
ATOM 3183 C CA . GLY C 3 80 ? -10.76328 -18.27777 9.85835 1.000 15.90975 82 GLY C CA 1
ATOM 3184 C C . GLY C 3 80 ? -11.69378 -19.47567 9.89698 1.000 17.59235 82 GLY C C 1
ATOM 3185 O O . GLY C 3 80 ? -12.62700 -19.48723 10.70937 1.000 18.36610 82 GLY C O 1
ATOM 3186 N N . ASP C 3 81 ? -11.47238 -20.47544 9.04577 1.000 15.24411 83 ASP C N 1
ATOM 3187 C CA . ASP C 3 81 ? -12.26746 -21.69854 9.07373 1.000 15.01397 83 ASP C CA 1
ATOM 3188 C C . ASP C 3 81 ? -11.79206 -22.71384 10.10399 1.000 17.10726 83 ASP C C 1
ATOM 3189 O O . ASP C 3 81 ? -12.44789 -23.75370 10.26700 1.000 15.24461 83 ASP C O 1
ATOM 3194 N N . GLU C 3 82 ? -10.66801 -22.46666 10.77647 1.000 15.91737 84 GLU C N 1
ATOM 3195 C CA . GLU C 3 82 ? -10.25506 -23.32129 11.88397 1.000 16.25139 84 GLU C CA 1
ATOM 3196 C C . GLU C 3 82 ? -11.32932 -23.33521 12.97561 1.000 18.12451 84 GLU C C 1
ATOM 3197 O O . GLU C 3 82 ? -11.60434 -22.30346 13.60106 1.000 15.05048 84 GLU C O 1
ATOM 3203 N N . ALA C 3 83 ? -11.94621 -24.49167 13.20761 1.000 16.00275 85 ALA C N 1
ATOM 3204 C CA . ALA C 3 83 ? -13.07094 -24.61671 14.12698 1.000 16.79384 85 ALA C CA 1
ATOM 3205 C C . ALA C 3 83 ? -13.36142 -26.09546 14.31584 1.000 16.76819 85 ALA C C 1
ATOM 3206 O O . ALA C 3 83 ? -12.76202 -26.95823 13.66057 1.000 14.39389 85 ALA C O 1
ATOM 3208 N N . ASP C 3 84 ? -14.31401 -26.37809 15.19806 1.000 16.61483 86 ASP C N 1
ATOM 3209 C CA . ASP C 3 84 ? -14.90951 -27.70042 15.30940 1.000 16.17920 86 ASP C CA 1
ATOM 3210 C C . ASP C 3 84 ? -16.21118 -27.71288 14.50021 1.000 16.42206 86 ASP C C 1
ATOM 3211 O O . ASP C 3 84 ? -17.04513 -26.81472 14.65721 1.000 15.77568 86 ASP C O 1
ATOM 3216 N N . TYR C 3 85 ? -16.40629 -28.73435 13.66472 1.000 13.06988 87 TYR C N 1
ATOM 3217 C CA . TYR C 3 85 ? -17.60379 -28.83690 12.83634 1.000 13.12466 87 TYR C CA 1
ATOM 3218 C C . TYR C 3 85 ? -18.42734 -30.04030 13.29528 1.000 16.47086 87 TYR C C 1
ATOM 3219 O O . TYR C 3 85 ? -17.88032 -31.13247 13.49443 1.000 14.02987 87 TYR C O 1
ATOM 3228 N N . TYR C 3 86 ? -19.73242 -29.83492 13.47615 1.000 12.35690 88 TYR C N 1
ATOM 3229 C CA . TYR C 3 86 ? -20.63867 -30.87140 13.95219 1.000 11.96221 88 TYR C CA 1
ATOM 3230 C C . TYR C 3 86 ? -21.71375 -31.12522 12.91531 1.000 12.76835 88 TYR C C 1
ATOM 3231 O O . TYR C 3 86 ? -22.31493 -30.17832 12.40185 1.000 11.35312 88 TYR C O 1
ATOM 3240 N N . CYS C 3 87 ? -21.94801 -32.39285 12.58906 1.000 13.39498 89 CYS C N 1
ATOM 3241 C CA . CYS C 3 87 ? -23.13763 -32.72717 11.82313 1.000 13.48785 89 CYS C CA 1
ATOM 3242 C C . CYS C 3 87 ? -24.26737 -33.05584 12.79236 1.000 13.56641 89 CYS C C 1
ATOM 3243 O O . CYS C 3 87 ? -24.04382 -33.31754 13.98176 1.000 13.68613 89 CYS C O 1
ATOM 3246 N N . GLN C 3 88 ? -25.49187 -33.04825 12.27608 1.000 13.12431 90 GLN C N 1
ATOM 3247 C CA . GLN C 3 88 ? -26.65136 -33.17898 13.14994 1.000 13.40988 90 GLN C CA 1
ATOM 3248 C C . GLN C 3 88 ? -27.81569 -33.73093 12.34365 1.000 14.30383 90 GLN C C 1
ATOM 3249 O O . GLN C 3 88 ? -28.00462 -33.36256 11.18067 1.000 12.41504 90 GLN C O 1
ATOM 3255 N N A VAL C 3 89 ? -28.58549 -34.62307 12.96749 0.762 14.39983 91 VAL C N 1
ATOM 3256 N N B VAL C 3 89 ? -28.56713 -34.65073 12.95049 0.238 13.96429 91 VAL C N 1
ATOM 3257 C CA A VAL C 3 89 ? -29.71459 -35.26652 12.31368 0.762 14.83040 91 VAL C CA 1
ATOM 3258 C CA B VAL C 3 89 ? -29.69774 -35.31004 12.30689 0.238 15.35463 91 VAL C CA 1
ATOM 3259 C C A VAL C 3 89 ? -30.78973 -35.47718 13.36765 0.762 15.56420 91 VAL C C 1
ATOM 3260 C C B VAL C 3 89 ? -30.77643 -35.52344 13.36151 0.238 15.35303 91 VAL C C 1
ATOM 3261 O O A VAL C 3 89 ? -30.51543 -35.49799 14.56864 0.762 14.96365 91 VAL C O 1
ATOM 3262 O O B VAL C 3 89 ? -30.48906 -35.60981 14.55982 0.238 15.09417 91 VAL C O 1
ATOM 3269 N N . TRP C 3 90 ? -32.03116 -35.58922 12.91669 1.000 15.18022 92 TRP C N 1
ATOM 3270 C CA . TRP C 3 90 ? -33.09688 -36.06189 13.78731 1.000 16.40275 92 TRP C CA 1
ATOM 3271 C C . TRP C 3 90 ? -33.00184 -37.58506 13.79887 1.000 17.66097 92 TRP C C 1
ATOM 3272 O O . TRP C 3 90 ? -33.03465 -38.21947 12.73988 1.000 16.50420 92 TRP C O 1
ATOM 3283 N N . ASP C 3 91 ? -32.85486 -38.18709 14.96873 1.000 18.94056 93 ASP C N 1
ATOM 3284 C CA . ASP C 3 91 ? -32.69243 -39.63618 15.03653 1.000 20.86030 93 ASP C CA 1
ATOM 3285 C C . ASP C 3 91 ? -34.06935 -40.26845 15.18009 1.000 23.10416 93 ASP C C 1
ATOM 3286 O O . ASP C 3 91 ? -34.67918 -40.19561 16.24362 1.000 20.16302 93 ASP C O 1
ATOM 3291 N N . ILE C 3 92 ? -34.55621 -40.88587 14.10186 1.000 24.28515 94 ILE C N 1
ATOM 3292 C CA . ILE C 3 92 ? -35.86278 -41.54392 14.11042 1.000 25.42454 94 ILE C CA 1
ATOM 3293 C C . ILE C 3 92 ? -35.94121 -42.58505 15.21436 1.000 27.75148 94 ILE C C 1
ATOM 3294 O O . ILE C 3 92 ? -36.95630 -42.70440 15.92258 1.000 28.62404 94 ILE C O 1
ATOM 3299 N N . ASP C 3 93 ? -34.89545 -43.40183 15.32857 1.000 26.06692 95 ASP C N 1
ATOM 3300 C CA . ASP C 3 93 ? -34.99889 -44.59419 16.15718 1.000 32.32848 95 ASP C CA 1
ATOM 3301 C C . ASP C 3 93 ? -35.03834 -44.26813 17.64495 1.000 34.37932 95 ASP C C 1
ATOM 3302 O O . ASP C 3 93 ? -35.49032 -45.10449 18.43058 1.000 38.78509 95 ASP C O 1
ATOM 3307 N N . SER C 3 94 ? -34.63205 -43.06570 18.05192 1.000 31.09142 96 SER C N 1
ATOM 3308 C CA . SER C 3 94 ? -34.70897 -42.69963 19.45332 1.000 32.88252 96 SER C CA 1
ATOM 3309 C C . SER C 3 94 ? -35.43405 -41.38899 19.73817 1.000 33.21162 96 SER C C 1
ATOM 3310 O O . SER C 3 94 ? -35.49831 -41.00184 20.90809 1.000 30.88475 96 SER C O 1
ATOM 3313 N N . ASP C 3 95 ? -35.96926 -40.69349 18.72638 1.000 27.20633 97 ASP C N 1
ATOM 3314 C CA . ASP C 3 95 ? -36.76098 -39.47924 18.94805 1.000 26.75260 97 ASP C CA 1
ATOM 3315 C C . ASP C 3 95 ? -35.92461 -38.36109 19.56466 1.000 26.94532 97 ASP C C 1
ATOM 3316 O O . ASP C 3 95 ? -36.36281 -37.66861 20.47666 1.000 33.68691 97 ASP C O 1
ATOM 3321 N N . HIS C 3 96 ? -34.71675 -38.17690 19.06090 1.000 27.15485 98 HIS C N 1
ATOM 3322 C CA . HIS C 3 96 ? -33.72922 -37.25859 19.60901 1.000 27.86710 98 HIS C CA 1
ATOM 3323 C C . HIS C 3 96 ? -33.17340 -36.48586 18.43295 1.000 22.30242 98 HIS C C 1
ATOM 3324 O O . HIS C 3 96 ? -32.95252 -37.07735 17.37753 1.000 22.76504 98 HIS C O 1
ATOM 3331 N N . VAL C 3 97 ? -32.88911 -35.19582 18.62107 1.000 21.80723 99 VAL C N 1
ATOM 3332 C CA . VAL C 3 97 ? -31.84215 -34.56472 17.82886 1.000 19.98598 99 VAL C CA 1
ATOM 3333 C C . VAL C 3 97 ? -30.50907 -35.15325 18.29644 1.000 20.57285 99 VAL C C 1
ATOM 3334 O O . VAL C 3 97 ? -30.25835 -35.27195 19.50515 1.000 20.12981 99 VAL C O 1
ATOM 3338 N N . VAL C 3 98 ? -29.66368 -35.57724 17.35620 1.000 15.99187 100 VAL C N 1
ATOM 3339 C CA . VAL C 3 98 ? -28.33822 -36.06958 17.71842 1.000 18.33685 100 VAL C CA 1
ATOM 3340 C C . VAL C 3 98 ? -27.27949 -35.33408 16.90117 1.000 19.17905 100 VAL C C 1
ATOM 3341 O O . VAL C 3 98 ? -27.49474 -34.97373 15.73788 1.000 14.70872 100 VAL C O 1
ATOM 3345 N N . PHE C 3 99 ? -26.12463 -35.11140 17.52631 1.000 18.54116 101 PHE C N 1
ATOM 3346 C CA . PHE C 3 99 ? -24.97388 -34.48769 16.88594 1.000 16.42633 101 PHE C CA 1
ATOM 3347 C C . PHE C 3 99 ? -23.85975 -35.51212 16.73368 1.000 16.59400 101 PHE C C 1
ATOM 3348 O O . PHE C 3 99 ? -23.70896 -36.41223 17.56400 1.000 17.90822 101 PHE C O 1
ATOM 3356 N N . GLY C 3 100 ? -23.05641 -35.34998 15.68307 1.000 14.27900 102 GLY C N 1
ATOM 3357 C CA . GLY C 3 100 ? -21.82202 -36.09364 15.58001 1.000 15.05593 102 GLY C CA 1
ATOM 3358 C C . GLY C 3 100 ? -20.87157 -35.68633 16.68028 1.000 17.66784 102 GLY C C 1
ATOM 3359 O O . GLY C 3 100 ? -21.07206 -34.68780 17.37703 1.000 16.71389 102 GLY C O 1
ATOM 3360 N N . GLY C 3 101 ? -19.83088 -36.49931 16.86711 1.000 19.76829 103 GLY C N 1
ATOM 3361 C CA . GLY C 3 101 ? -18.82695 -36.21010 17.88510 1.000 21.07367 103 GLY C CA 1
ATOM 3362 C C . GLY C 3 101 ? -17.99430 -34.96295 17.62584 1.000 22.03172 103 GLY C C 1
ATOM 3363 O O . GLY C 3 101 ? -17.31517 -34.49624 18.54405 1.000 20.85294 103 GLY C O 1
ATOM 3364 N N . GLY C 3 102 ? -18.03733 -34.41207 16.41476 1.000 19.92466 104 GLY C N 1
ATOM 3365 C CA . GLY C 3 102 ? -17.27419 -33.21527 16.10197 1.000 18.06521 104 GLY C CA 1
ATOM 3366 C C . GLY C 3 102 ? -15.96103 -33.51555 15.40382 1.000 20.19503 104 GLY C C 1
ATOM 3367 O O . GLY C 3 102 ? -15.30264 -34.51257 15.72157 1.000 18.80026 104 GLY C O 1
ATOM 3368 N N . THR C 3 103 ? -15.57708 -32.66481 14.44432 1.000 17.80572 105 THR C N 1
ATOM 3369 C CA . THR C 3 103 ? -14.29882 -32.75447 13.74236 1.000 15.62376 105 THR C CA 1
ATOM 3370 C C . THR C 3 103 ? -13.53157 -31.45766 13.94324 1.000 16.94034 105 THR C C 1
ATOM 3371 O O . THR C 3 103 ? -14.02396 -30.38605 13.58685 1.000 13.37369 105 THR C O 1
ATOM 3375 N N . LYS C 3 104 ? -12.33292 -31.55748 14.50611 1.000 17.78795 106 LYS C N 1
ATOM 3376 C CA . LYS C 3 104 ? -11.45645 -30.40587 14.68747 1.000 17.76451 106 LYS C CA 1
ATOM 3377 C C . LYS C 3 104 ? -10.70585 -30.17106 13.38529 1.000 16.66521 106 LYS C C 1
ATOM 3378 O O . LYS C 3 104 ? -9.87351 -30.99451 12.98912 1.000 18.14709 106 LYS C O 1
ATOM 3384 N N . VAL C 3 105 ? -11.01125 -29.06969 12.70275 1.000 14.72552 107 VAL C N 1
ATOM 3385 C CA . VAL C 3 105 ? -10.31481 -28.69034 11.47430 1.000 15.35706 107 VAL C CA 1
ATOM 3386 C C . VAL C 3 105 ? -9.18042 -27.74322 11.85416 1.000 17.22416 107 VAL C C 1
ATOM 3387 O O . VAL C 3 105 ? -9.41912 -26.62116 12.30913 1.000 14.71279 107 VAL C O 1
ATOM 3391 N N . THR C 3 106 ? -7.94523 -28.20063 11.69452 1.000 15.35366 108 THR C N 1
ATOM 3392 C CA . THR C 3 106 ? -6.76819 -27.36403 11.89307 1.000 17.13525 108 THR C CA 1
ATOM 3393 C C . THR C 3 106 ? -6.32330 -26.79413 10.55139 1.000 15.47916 108 THR C C 1
AT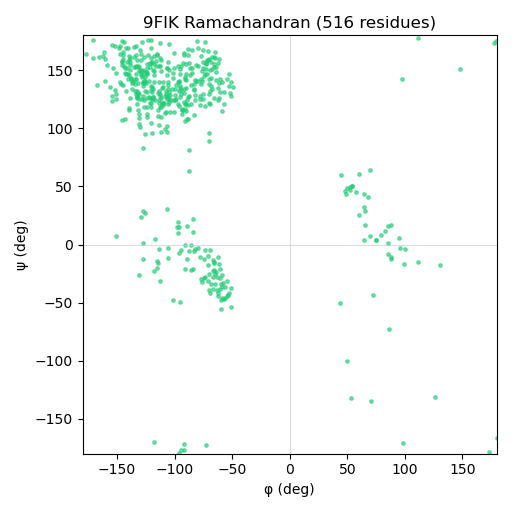OM 3394 O O . THR C 3 106 ? -6.12608 -27.54333 9.58687 1.000 13.59976 108 THR C O 1
ATOM 3398 N N . VAL C 3 107 ? -6.16954 -25.47844 10.48060 1.000 13.82103 109 VAL C N 1
ATOM 3399 C CA . VAL C 3 107 ? -5.66692 -24.81883 9.27755 1.000 14.36130 109 VAL C CA 1
ATOM 3400 C C . VAL C 3 107 ? -4.23351 -24.37814 9.55900 1.000 17.15823 109 VAL C C 1
ATOM 3401 O O . VAL C 3 107 ? -3.98075 -23.59931 10.48812 1.000 14.09938 109 VAL C O 1
ATOM 3405 N N . LEU C 3 108 ? -3.29807 -24.87278 8.75450 1.000 14.01119 110 LEU C N 1
ATOM 3406 C CA . LEU C 3 108 ? -1.86855 -24.65183 8.97023 1.000 16.69209 110 LEU C CA 1
ATOM 3407 C C . LEU C 3 108 ? -1.42690 -23.35469 8.30003 1.000 16.76287 110 LEU C C 1
ATOM 3408 O O . LEU C 3 108 ? -0.84888 -23.33821 7.20934 1.000 16.76287 110 LEU C O 1
ATOM 3413 N N . GLY C 3 109 ? -1.67081 -22.24351 8.98717 1.000 14.79529 111 GLY C N 1
ATOM 3414 C CA . GLY C 3 109 ? -1.30101 -20.93192 8.47543 1.000 18.40574 111 GLY C CA 1
ATOM 3415 C C . GLY C 3 109 ? 0.00740 -20.34260 8.97216 1.000 18.82370 111 GLY C C 1
ATOM 3416 O O . GLY C 3 109 ? 0.29144 -19.17804 8.67417 1.000 18.57188 111 GLY C O 1
ATOM 3417 N N . GLN C 3 110 ? 0.83216 -21.11132 9.67666 1.000 20.49562 112 GLN C N 1
ATOM 3418 C CA . GLN C 3 110 ? 2.08703 -20.67235 10.26501 1.000 20.39373 112 GLN C CA 1
ATOM 3419 C C . GLN C 3 110 ? 3.09987 -21.77723 10.05411 1.000 21.06560 112 GLN C C 1
ATOM 3420 O O . GLN C 3 110 ? 2.71582 -22.94758 9.96049 1.000 19.49818 112 GLN C O 1
ATOM 3426 N N . PRO C 3 111 ? 4.38964 -21.45533 10.02887 1.000 24.39257 113 PRO C N 1
ATOM 3427 C CA . PRO C 3 111 ? 5.40283 -22.51583 9.98390 1.000 24.86908 113 PRO C CA 1
ATOM 3428 C C . PRO C 3 111 ? 5.41911 -23.32255 11.27705 1.000 24.19388 113 PRO C C 1
ATOM 3429 O O . PRO C 3 111 ? 5.07297 -22.83648 12.35322 1.000 22.15606 113 PRO C O 1
ATOM 3433 N N . LYS C 3 112 ? 5.81048 -24.58202 11.15884 1.000 23.97615 114 LYS C N 1
ATOM 3434 C CA . LYS C 3 112 ? 5.91324 -25.43413 12.33595 1.000 26.01242 114 LYS C CA 1
ATOM 3435 C C . LYS C 3 112 ? 6.94727 -24.86740 13.30996 1.000 25.53587 114 LYS C C 1
ATOM 3436 O O . LYS C 3 112 ? 7.99799 -24.36993 12.89834 1.000 26.51625 114 LYS C O 1
ATOM 3442 N N . ALA C 3 113 ? 6.63101 -24.90370 14.60769 1.000 24.84134 115 ALA C N 1
ATOM 3443 C CA . ALA C 3 113 ? 7.54122 -24.45539 15.66113 1.000 23.57960 115 ALA C CA 1
ATOM 3444 C C . ALA C 3 113 ? 7.58148 -25.49908 16.76627 1.000 23.74489 115 ALA C C 1
ATOM 3445 O O . ALA C 3 113 ? 6.53878 -25.88222 17.30401 1.000 23.72566 115 ALA C O 1
ATOM 3447 N N . ALA C 3 114 ? 8.77162 -25.94219 17.11097 1.000 25.90117 116 ALA C N 1
ATOM 3448 C CA . ALA C 3 114 ? 8.90952 -26.96662 18.12889 1.000 26.90169 116 ALA C CA 1
ATOM 3449 C C . ALA C 3 114 ? 8.69486 -26.37199 19.52049 1.000 26.30713 116 ALA C C 1
ATOM 3450 O O . ALA C 3 114 ? 8.97211 -25.19176 19.75766 1.000 28.17044 116 ALA C O 1
ATOM 3452 N N . PRO C 3 115 ? 8.18242 -27.16301 20.45431 1.000 28.91024 117 PRO C N 1
ATOM 3453 C CA . PRO C 3 115 ? 7.93620 -26.64043 21.80281 1.000 25.88656 117 PRO C CA 1
ATOM 3454 C C . PRO C 3 115 ? 9.21898 -26.41183 22.59223 1.000 28.56565 117 PRO C C 1
ATOM 3455 O O . PRO C 3 115 ? 10.21548 -27.12115 22.43680 1.000 27.83358 117 PRO C O 1
ATOM 3459 N N . SER C 3 116 ? 9.18080 -25.38196 23.43153 1.000 28.60679 118 SER C N 1
ATOM 3460 C CA . SER C 3 116 ? 10.16986 -25.15657 24.47925 1.000 32.78974 118 SER C CA 1
ATOM 3461 C C . SER C 3 116 ? 9.69310 -25.86999 25.73361 1.000 33.06790 118 SER C C 1
ATOM 3462 O O . SER C 3 116 ? 8.52384 -25.74208 26.10868 1.000 31.57551 118 SER C O 1
ATOM 3465 N N . VAL C 3 117 ? 10.58973 -26.58338 26.40629 1.000 34.90603 119 VAL C N 1
ATOM 3466 C CA . VAL C 3 117 ? 10.19778 -27.41168 27.53939 1.000 36.42792 119 VAL C CA 1
ATOM 3467 C C . VAL C 3 117 ? 11.05812 -27.05740 28.74646 1.000 37.93031 119 VAL C C 1
ATOM 3468 O O . VAL C 3 117 ? 12.28902 -27.12588 28.67900 1.000 37.26143 119 VAL C O 1
ATOM 3472 N N . THR C 3 118 ? 10.40856 -26.70159 29.85025 1.000 35.33065 120 THR C N 1
ATOM 3473 C CA . THR C 3 118 ? 11.06896 -26.44771 31.12624 1.000 36.73782 120 THR C CA 1
ATOM 3474 C C . THR C 3 118 ? 10.52477 -27.43682 32.15170 1.000 40.59138 120 THR C C 1
ATOM 3475 O O . THR C 3 118 ? 9.30379 -27.51824 32.35015 1.000 38.26448 120 THR C O 1
ATOM 3479 N N . LEU C 3 119 ? 11.41861 -28.18807 32.79918 1.000 39.07108 121 LEU C N 1
ATOM 3480 C CA . LEU C 3 119 ? 11.02715 -29.21804 33.75401 1.000 39.60002 121 LEU C CA 1
ATOM 3481 C C . LEU C 3 119 ? 11.59585 -28.89368 35.12373 1.000 41.39445 121 LEU C C 1
ATOM 3482 O O . LEU C 3 119 ? 12.80953 -28.68833 35.26117 1.000 44.80590 121 LEU C O 1
ATOM 3487 N N . PHE C 3 120 ? 10.70397 -28.87178 36.15351 1.000 40.97678 122 PHE C N 1
ATOM 3488 C CA . PHE C 3 120 ? 11.04299 -28.55864 37.53727 1.000 39.97808 122 PHE C CA 1
ATOM 3489 C C . PHE C 3 120 ? 10.94638 -29.79653 38.41647 1.000 41.25650 122 PHE C C 1
ATOM 3490 O O . PHE C 3 120 ? 9.97102 -30.54955 38.31645 1.000 41.11274 122 PHE C O 1
ATOM 3498 N N . PRO C 3 121 ? 11.92369 -30.01668 39.29350 1.000 42.68523 123 PRO C N 1
ATOM 3499 C CA . PRO C 3 121 ? 11.82953 -31.10949 40.27486 1.000 46.32589 123 PRO C CA 1
ATOM 3500 C C . PRO C 3 121 ? 10.95098 -30.70775 41.44731 1.000 44.00101 123 PRO C C 1
ATOM 3501 O O . PRO C 3 121 ? 10.60204 -29.52540 41.58725 1.000 43.23641 123 PRO C O 1
ATOM 3505 N N . PRO C 3 122 ? 10.56924 -31.64665 42.31686 1.000 44.84946 124 PRO C N 1
ATOM 3506 C CA . PRO C 3 122 ? 9.86221 -31.24753 43.53923 1.000 46.70982 124 PRO C CA 1
ATOM 3507 C C . PRO C 3 122 ? 10.72353 -30.28736 44.34199 1.000 47.74085 124 PRO C C 1
ATOM 3508 O O . PRO C 3 122 ? 11.94243 -30.44805 44.42564 1.000 47.67697 124 PRO C O 1
ATOM 3512 N N . SER C 3 123 ? 10.08832 -29.26666 44.91199 1.000 46.88262 125 SER C N 1
ATOM 3513 C CA . SER C 3 123 ? 10.83195 -28.39405 45.80124 1.000 46.36100 125 SER C CA 1
ATOM 3514 C C . SER C 3 123 ? 11.11051 -29.12377 47.10862 1.000 50.51031 125 SER C C 1
ATOM 3515 O O . SER C 3 123 ? 10.41002 -30.07155 47.48378 1.000 49.32382 125 SER C O 1
ATOM 3518 N N . SER C 3 124 ? 12.15632 -28.68372 47.80668 1.000 49.00884 126 SER C N 1
ATOM 3519 C CA . SER C 3 124 ? 12.39193 -29.23507 49.13122 1.000 50.46736 126 SER C CA 1
ATOM 3520 C C . SER C 3 124 ? 11.19354 -28.98412 50.03846 1.000 50.37664 126 SER C C 1
ATOM 3521 O O . SER C 3 124 ? 10.82232 -29.84909 50.84300 1.000 51.18986 126 SER C O 1
ATOM 3524 N N . GLU C 3 125 ? 10.55140 -27.82097 49.89459 1.000 49.46831 127 GLU C N 1
ATOM 3525 C CA . GLU C 3 125 ? 9.41786 -27.49876 50.75321 1.000 49.50320 127 GLU C CA 1
ATOM 3526 C C . GLU C 3 125 ? 8.31168 -28.53482 50.59320 1.000 49.15533 127 GLU C C 1
ATOM 3527 O O . GLU C 3 125 ? 7.78287 -29.05729 51.58395 1.000 50.01346 127 GLU C O 1
ATOM 3533 N N . GLU C 3 126 ? 7.96348 -28.85859 49.34356 1.000 47.97926 128 GLU C N 1
ATOM 3534 C CA . GLU C 3 126 ? 6.93167 -29.86056 49.09709 1.000 47.69114 128 GLU C CA 1
ATOM 3535 C C . GLU C 3 126 ? 7.34796 -31.22558 49.61800 1.000 48.97807 128 GLU C C 1
ATOM 3536 O O . GLU C 3 126 ? 6.51841 -31.97347 50.15269 1.000 49.49576 128 GLU C O 1
ATOM 3542 N N . LEU C 3 127 ? 8.62495 -31.57698 49.45615 1.000 49.60987 129 LEU C N 1
ATOM 3543 C CA . LEU C 3 127 ? 9.07684 -32.89050 49.89712 1.000 50.92402 129 LEU C CA 1
ATOM 3544 C C . LEU C 3 127 ? 8.91644 -33.04397 51.40286 1.000 52.24394 129 LEU C C 1
ATOM 3545 O O . LEU C 3 127 ? 8.41991 -34.06795 51.88130 1.000 53.03936 129 LEU C O 1
ATOM 3550 N N . GLN C 3 128 ? 9.29314 -32.01774 52.16232 1.000 52.54011 130 GLN C N 1
ATOM 3551 C CA . GLN C 3 128 ? 9.10869 -32.05037 53.60619 1.000 53.75540 130 GLN C CA 1
ATOM 3552 C C . GLN C 3 128 ? 7.64317 -32.15319 53.99801 1.000 53.55787 130 GLN C C 1
ATOM 3553 O O . GLN C 3 128 ? 7.35034 -32.40813 55.17017 1.000 54.67059 130 GLN C O 1
ATOM 3559 N N . ALA C 3 129 ? 6.71988 -31.97405 53.05449 1.000 52.25067 131 ALA C N 1
ATOM 3560 C CA . ALA C 3 129 ? 5.30516 -32.18129 53.31175 1.000 52.13782 131 ALA C CA 1
ATOM 3561 C C . ALA C 3 129 ? 4.82460 -33.54901 52.84446 1.000 52.31367 131 ALA C C 1
ATOM 3562 O O . ALA C 3 129 ? 3.61151 -33.76170 52.75480 1.000 53.97053 131 ALA C O 1
ATOM 3564 N N . ASN C 3 130 ? 5.75609 -34.47421 52.55707 1.000 52.88845 132 ASN C N 1
ATOM 3565 C CA A ASN C 3 130 ? 5.43437 -35.82690 52.08257 0.570 53.28663 132 ASN C CA 1
ATOM 3566 C CA B ASN C 3 130 ? 5.45482 -35.82858 52.07324 0.430 53.28972 132 ASN C CA 1
ATOM 3567 C C . ASN C 3 130 ? 4.72015 -35.82476 50.73527 1.000 54.35485 132 ASN C C 1
ATOM 3568 O O . ASN C 3 130 ? 3.91880 -36.72213 50.45255 1.000 55.30758 132 ASN C O 1
ATOM 3577 N N . LYS C 3 131 ? 4.99721 -34.83312 49.89233 1.000 50.40681 133 LYS C N 1
ATOM 3578 C CA . LYS C 3 131 ? 4.45469 -34.81208 48.54418 1.000 50.56846 133 LYS C CA 1
ATOM 3579 C C . LYS C 3 131 ? 5.56807 -34.46907 47.55992 1.000 49.72939 133 LYS C C 1
ATOM 3580 O O . LYS C 3 131 ? 6.64287 -33.99320 47.94036 1.000 48.73010 133 LYS C O 1
ATOM 3586 N N . ALA C 3 132 ? 5.30929 -34.74851 46.28314 1.000 49.78454 134 ALA C N 1
ATOM 3587 C CA . ALA C 3 132 ? 6.29030 -34.51872 45.22799 1.000 46.53931 134 ALA C CA 1
ATOM 3588 C C . ALA C 3 132 ? 5.53971 -34.22915 43.94473 1.000 46.07795 134 ALA C C 1
ATOM 3589 O O . ALA C 3 132 ? 4.68020 -35.01815 43.53969 1.000 50.96345 134 ALA C O 1
ATOM 3591 N N . THR C 3 133 ? 5.84383 -33.09676 43.32016 1.000 44.93854 135 THR C N 1
ATOM 3592 C CA . THR C 3 133 ? 5.24400 -32.74370 42.04330 1.000 42.13519 135 THR C CA 1
ATOM 3593 C C . THR C 3 133 ? 6.32577 -32.31536 41.07072 1.000 41.76810 135 THR C C 1
ATOM 3594 O O . THR C 3 133 ? 7.13464 -31.43168 41.37292 1.000 41.78909 135 THR C O 1
ATOM 3598 N N . LEU C 3 134 ? 6.34006 -32.97756 39.92178 1.000 41.03582 136 LEU C N 1
ATOM 3599 C CA . LEU C 3 134 ? 7.17266 -32.63877 38.78218 1.000 40.52120 136 LEU C CA 1
ATOM 3600 C C . LEU C 3 134 ? 6.34953 -31.75033 37.85506 1.000 41.36376 136 LEU C C 1
ATOM 3601 O O . LEU C 3 134 ? 5.19821 -32.08118 37.53715 1.000 40.35054 136 LEU C O 1
ATOM 3606 N N . VAL C 3 135 ? 6.91007 -30.61458 37.44455 1.000 39.02187 137 VAL C N 1
ATOM 3607 C CA . VAL C 3 135 ? 6.15874 -29.64114 36.65731 1.000 36.89946 137 VAL C CA 1
ATOM 3608 C C . VAL C 3 135 ? 6.86561 -29.44415 35.32456 1.000 39.63796 137 VAL C C 1
ATOM 3609 O O . VAL C 3 135 ? 8.01893 -28.98807 35.27906 1.000 36.11516 137 VAL C O 1
ATOM 3613 N N . CYS C 3 136 ? 6.16547 -29.78259 34.24387 1.000 35.55998 138 CYS C N 1
ATOM 3614 C CA . CYS C 3 136 ? 6.68758 -29.70867 32.88459 1.000 37.20814 138 CYS C CA 1
ATOM 3615 C C . CYS C 3 136 ? 5.88865 -28.65647 32.12904 1.000 34.54915 138 CYS C C 1
ATOM 3616 O O . CYS C 3 136 ? 4.70015 -28.85674 31.85025 1.000 32.35546 138 CYS C O 1
ATOM 3619 N N . LEU C 3 137 ? 6.54101 -27.53951 31.81107 1.000 36.01519 139 LEU C N 1
ATOM 3620 C CA . LEU C 3 137 ? 5.91707 -26.38959 31.16504 1.000 33.84426 139 LEU C CA 1
ATOM 3621 C C . LEU C 3 137 ? 6.34011 -26.34286 29.70278 1.000 34.64692 139 LEU C C 1
ATOM 3622 O O . LEU C 3 137 ? 7.53704 -26.31462 29.40342 1.000 32.58907 139 LEU C O 1
ATOM 3627 N N . ILE C 3 138 ? 5.35597 -26.31713 28.80208 1.000 30.04945 140 ILE C N 1
ATOM 3628 C CA . ILE C 3 138 ? 5.55943 -26.48380 27.36553 1.000 29.84902 140 ILE C CA 1
ATOM 3629 C C . ILE C 3 138 ? 5.01861 -25.24659 26.66519 1.000 31.38535 140 ILE C C 1
ATOM 3630 O O . ILE C 3 138 ? 3.84384 -24.89978 26.84730 1.000 28.61433 140 ILE C O 1
ATOM 3635 N N . SER C 3 139 ? 5.84435 -24.59993 25.83580 1.000 28.52040 141 SER C N 1
ATOM 3636 C CA . SER C 3 139 ? 5.43154 -23.31496 25.28473 1.000 30.12127 141 SER C CA 1
ATOM 3637 C C . SER C 3 139 ? 5.92936 -23.11535 23.85707 1.000 29.98407 141 SER C C 1
ATOM 3638 O O . SER C 3 139 ? 6.85400 -23.78359 23.39179 1.000 27.64731 141 SER C O 1
ATOM 3641 N N . ASP C 3 140 ? 5.25411 -22.19734 23.15619 1.000 28.26701 142 ASP C N 1
ATOM 3642 C CA . ASP C 3 140 ? 5.68257 -21.69142 21.84776 1.000 29.54912 142 ASP C CA 1
ATOM 3643 C C . ASP C 3 140 ? 5.67889 -22.75433 20.76209 1.000 26.69380 142 ASP C C 1
ATOM 3644 O O . ASP C 3 140 ? 6.49657 -22.69846 19.84525 1.000 27.58419 142 ASP C O 1
ATOM 3649 N N . PHE C 3 141 ? 4.77487 -23.72557 20.82294 1.000 24.26948 143 PHE C N 1
ATOM 3650 C CA . PHE C 3 141 ? 4.70107 -24.69821 19.74394 1.000 23.82886 143 PHE C CA 1
ATOM 3651 C C . PHE C 3 141 ? 3.55299 -24.36827 18.79611 1.000 22.60075 143 PHE C C 1
ATOM 3652 O O . PHE C 3 141 ? 2.58423 -23.70121 19.16354 1.000 20.76222 143 PHE C O 1
ATOM 3660 N N . TYR C 3 142 ? 3.71818 -24.77701 17.53982 1.000 20.75141 144 TYR C N 1
ATOM 3661 C CA . TYR C 3 142 ? 2.72272 -24.61388 16.51928 1.000 21.21918 144 TYR C CA 1
ATOM 3662 C C . TYR C 3 142 ? 2.95776 -25.75565 15.53112 1.000 22.18362 144 TYR C C 1
ATOM 3663 O O . TYR C 3 142 ? 4.11427 -25.97840 15.12737 1.000 19.26979 144 TYR C O 1
ATOM 3672 N N . PRO C 3 143 ? 1.90376 -26.48005 15.10352 1.000 19.77754 145 PRO C N 1
ATOM 3673 C CA . PRO C 3 143 ? 0.48612 -26.29768 15.46005 1.000 21.08579 145 PRO C CA 1
ATOM 3674 C C . PRO C 3 143 ? 0.18702 -26.75875 16.87358 1.000 22.95170 145 PRO C C 1
ATOM 3675 O O . PRO C 3 143 ? 1.05159 -27.31529 17.55531 1.000 20.02043 145 PRO C O 1
ATOM 3679 N N . GLY C 3 144 ? -1.04073 -26.52322 17.34407 1.000 21.29165 146 GLY C N 1
ATOM 3680 C CA . GLY C 3 144 ? -1.32669 -26.63403 18.75940 1.000 21.33852 146 GLY C CA 1
ATOM 3681 C C . GLY C 3 144 ? -1.72387 -28.00794 19.26030 1.000 25.00615 146 GLY C C 1
ATOM 3682 O O . GLY C 3 144 ? -2.83773 -28.18130 19.76032 1.000 25.71397 146 GLY C O 1
ATOM 3683 N N . ALA C 3 145 ? -0.82901 -28.98561 19.15595 1.000 23.67429 147 ALA C N 1
ATOM 3684 C CA . ALA C 3 145 ? -1.09422 -30.31980 19.67297 1.000 24.32898 147 ALA C CA 1
ATOM 3685 C C . ALA C 3 145 ? 0.22074 -30.96272 20.07244 1.000 26.00924 147 ALA C C 1
ATOM 3686 O O . ALA C 3 145 ? 1.16036 -30.98315 19.27192 1.000 28.79040 147 ALA C O 1
ATOM 3688 N N . VAL C 3 146 ? 0.28793 -31.49165 21.29557 1.000 28.28325 148 VAL C N 1
ATOM 3689 C CA . VAL C 3 146 ? 1.43991 -32.26963 21.73846 1.000 31.56783 148 VAL C CA 1
ATOM 3690 C C . VAL C 3 146 ? 0.97174 -33.53117 22.45465 1.000 33.49637 148 VAL C C 1
ATOM 3691 O O . VAL C 3 146 ? -0.17044 -33.64270 22.90515 1.000 35.07776 148 VAL C O 1
ATOM 3695 N N . THR C 3 147 ? 1.87946 -34.48880 22.56219 1.000 33.61107 149 THR C N 1
ATOM 3696 C CA . THR C 3 147 ? 1.68448 -35.65054 23.41851 1.000 36.00284 149 THR C CA 1
ATOM 3697 C C . THR C 3 147 ? 2.85474 -35.73762 24.39014 1.000 37.31305 149 THR C C 1
ATOM 3698 O O . THR C 3 147 ? 4.02080 -35.61298 23.99008 1.000 34.36744 149 THR C O 1
ATOM 3702 N N . VAL C 3 148 ? 2.53145 -35.91376 25.66740 1.000 39.57903 150 VAL C N 1
ATOM 3703 C CA . VAL C 3 148 ? 3.49887 -35.92693 26.75815 1.000 40.13489 150 VAL C CA 1
ATOM 3704 C C . VAL C 3 148 ? 3.61139 -37.33323 27.32726 1.000 42.13997 150 VAL C C 1
ATOM 3705 O O . VAL C 3 148 ? 2.60171 -38.01024 27.55624 1.000 39.40467 150 VAL C O 1
ATOM 3709 N N . ALA C 3 149 ? 4.84761 -37.76750 27.54912 1.000 41.46586 151 ALA C N 1
ATOM 3710 C CA . ALA C 3 149 ? 5.15674 -39.06912 28.12254 1.000 44.87927 151 ALA C CA 1
ATOM 3711 C C . ALA C 3 149 ? 6.19547 -38.88245 29.21355 1.000 47.30415 151 ALA C C 1
ATOM 3712 O O . ALA C 3 149 ? 7.22751 -38.24166 28.98496 1.000 48.62428 151 ALA C O 1
ATOM 3714 N N . TRP C 3 150 ? 5.92822 -39.43603 30.39004 1.000 47.36914 152 TRP C N 1
ATOM 3715 C CA . TRP C 3 150 ? 6.86052 -39.34525 31.50057 1.000 48.40788 152 TRP C CA 1
ATOM 3716 C C . TRP C 3 150 ? 7.62869 -40.65158 31.63646 1.000 52.99564 152 TRP C C 1
ATOM 3717 O O . TRP C 3 150 ? 7.11431 -41.73096 31.33153 1.000 56.59111 152 TRP C O 1
ATOM 3728 N N . LYS C 3 151 ? 8.87334 -40.55053 32.08685 1.000 50.36407 153 LYS C N 1
ATOM 3729 C CA . LYS C 3 151 ? 9.70256 -41.73438 32.25378 1.000 57.75405 153 LYS C CA 1
ATOM 3730 C C . LYS C 3 151 ? 10.37365 -41.70506 33.62033 1.000 59.16025 153 LYS C C 1
ATOM 3731 O O . LYS C 3 151 ? 11.00111 -40.70424 33.98734 1.000 57.74062 153 LYS C O 1
ATOM 3737 N N . ALA C 3 152 ? 10.22392 -42.79299 34.37672 1.000 64.33364 154 ALA C N 1
ATOM 3738 C CA . ALA C 3 152 ? 11.02073 -43.02645 35.57665 1.000 63.52079 154 ALA C CA 1
ATOM 3739 C C . ALA C 3 152 ? 12.28950 -43.76113 35.15841 1.000 65.58285 154 ALA C C 1
ATOM 3740 O O . ALA C 3 152 ? 12.21293 -44.86602 34.60650 1.000 65.49858 154 ALA C O 1
ATOM 3742 N N . ASP C 3 153 ? 13.44909 -43.15311 35.42908 1.000 62.90291 155 ASP C N 1
ATOM 3743 C CA . ASP C 3 153 ? 14.69498 -43.53455 34.76955 1.000 63.84571 155 ASP C CA 1
ATOM 3744 C C . ASP C 3 153 ? 14.43506 -43.57756 33.27607 1.000 66.95386 155 ASP C C 1
ATOM 3745 O O . ASP C 3 153 ? 14.37993 -42.53242 32.62027 1.000 64.44644 155 ASP C O 1
ATOM 3750 N N . SER C 3 154 ? 14.24007 -44.77740 32.73362 1.000 67.77978 156 SER C N 1
ATOM 3751 C CA . SER C 3 154 ? 13.85073 -44.91158 31.33693 1.000 71.18614 156 SER C CA 1
ATOM 3752 C C . SER C 3 154 ? 12.63654 -45.82068 31.17322 1.000 73.43092 156 SER C C 1
ATOM 3753 O O . SER C 3 154 ? 12.43399 -46.38741 30.09293 1.000 76.57181 156 SER C O 1
ATOM 3756 N N . SER C 3 155 ? 11.81659 -45.96681 32.22218 1.000 70.82831 157 SER C N 1
ATOM 3757 C CA . SER C 3 155 ? 10.61226 -46.77297 32.14237 1.000 73.86146 157 SER C CA 1
ATOM 3758 C C . SER C 3 155 ? 9.37119 -45.87965 32.07058 1.000 72.61172 157 SER C C 1
ATOM 3759 O O . SER C 3 155 ? 9.30937 -44.84723 32.75008 1.000 69.66799 157 SER C O 1
ATOM 3762 N N . PRO C 3 156 ? 8.37790 -46.23226 31.25301 1.000 69.19974 158 PRO C N 1
ATOM 3763 C CA . PRO C 3 156 ? 7.16940 -45.40129 31.16530 1.000 65.92074 158 PRO C CA 1
ATOM 3764 C C . PRO C 3 156 ? 6.44619 -45.32393 32.50285 1.000 64.70921 158 PRO C C 1
ATOM 3765 O O . PRO C 3 156 ? 6.53140 -46.22969 33.33224 1.000 67.80445 158 PRO C O 1
ATOM 3769 N N A VAL C 3 157 ? 5.73717 -44.22065 32.72663 0.517 62.73010 159 VAL C N 1
ATOM 3770 N N B VAL C 3 157 ? 5.72031 -44.21927 32.68590 0.483 62.72714 159 VAL C N 1
ATOM 3771 C CA A VAL C 3 157 ? 4.92483 -44.07489 33.93239 0.517 62.94667 159 VAL C CA 1
ATOM 3772 C CA B VAL C 3 157 ? 4.93874 -43.93240 33.88584 0.483 62.93529 159 VAL C CA 1
ATOM 3773 C C A VAL C 3 157 ? 3.64077 -43.34741 33.55522 0.517 64.97112 159 VAL C C 1
ATOM 3774 C C B VAL C 3 157 ? 3.61704 -43.33302 33.42528 0.483 64.99528 159 VAL C C 1
ATOM 3775 O O A VAL C 3 157 ? 3.67461 -42.16973 33.17969 0.517 64.02966 159 VAL C O 1
ATOM 3776 O O B VAL C 3 157 ? 3.59856 -42.22357 32.88057 0.483 63.98339 159 VAL C O 1
ATOM 3783 N N . LYS C 3 158 ? 2.51328 -44.05096 33.63863 1.000 75.22695 160 LYS C N 1
ATOM 3784 C CA . LYS C 3 158 ? 1.20769 -43.50516 33.27543 1.000 75.94598 160 LYS C CA 1
ATOM 3785 C C . LYS C 3 158 ? 0.42727 -42.98577 34.47225 1.000 76.14081 160 LYS C C 1
ATOM 3786 O O . LYS C 3 158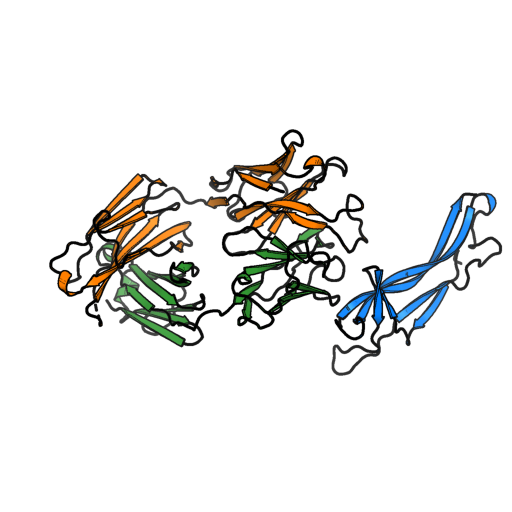 ? -0.36552 -42.04756 34.32316 1.000 71.17816 160 LYS C O 1
ATOM 3792 N N . ALA C 3 159 ? 0.63830 -43.57173 35.64945 1.000 69.98241 161 ALA C N 1
ATOM 3793 C CA . ALA C 3 159 ? -0.11011 -43.18880 36.83140 1.000 60.44373 161 ALA C CA 1
ATOM 3794 C C . ALA C 3 159 ? 0.39898 -41.86309 37.37768 1.000 58.29672 161 ALA C C 1
ATOM 3795 O O . ALA C 3 159 ? 1.60374 -41.59481 37.37283 1.000 58.16891 161 ALA C O 1
ATOM 3797 N N . GLY C 3 160 ? -0.53433 -41.03008 37.84049 1.000 57.29464 162 GLY C N 1
ATOM 3798 C CA . GLY C 3 160 ? -0.18994 -39.77892 38.48938 1.000 56.22676 162 GLY C CA 1
ATOM 3799 C C . GLY C 3 160 ? 0.04720 -38.61495 37.55580 1.000 56.13339 162 GLY C C 1
ATOM 3800 O O . GLY C 3 160 ? 0.61157 -37.59687 37.97601 1.000 53.27275 162 GLY C O 1
ATOM 3801 N N . VAL C 3 161 ? -0.37431 -38.72633 36.30065 1.000 51.40534 163 VAL C N 1
ATOM 3802 C CA . VAL C 3 161 ? -0.07500 -37.73874 35.27692 1.000 49.32895 163 VAL C CA 1
ATOM 3803 C C . VAL C 3 161 ? -1.33757 -36.94392 34.98331 1.000 54.97235 163 VAL C C 1
ATOM 3804 O O . VAL C 3 161 ? -2.39237 -37.52403 34.69346 1.000 57.74946 163 VAL C O 1
ATOM 3808 N N . GLU C 3 162 ? -1.23144 -35.61569 35.05930 1.000 58.09838 164 GLU C N 1
ATOM 3809 C CA . GLU C 3 162 ? -2.31826 -34.71572 34.67952 1.000 54.21052 164 GLU C CA 1
ATOM 3810 C C . GLU C 3 162 ? -1.75489 -33.71966 33.67245 1.000 50.99850 164 GLU C C 1
ATOM 3811 O O . GLU C 3 162 ? -0.81756 -32.97885 33.98935 1.000 47.80030 164 GLU C O 1
ATOM 3817 N N . THR C 3 163 ? -2.30227 -33.71587 32.45948 1.000 43.17525 165 THR C N 1
ATOM 3818 C CA . THR C 3 163 ? -1.82775 -32.85433 31.38433 1.000 40.64772 165 THR C CA 1
ATOM 3819 C C . THR C 3 163 ? -2.94806 -31.93743 30.91871 1.000 39.77955 165 THR C C 1
ATOM 3820 O O . THR C 3 163 ? -4.08003 -32.38279 30.69311 1.000 40.33563 165 THR C O 1
ATOM 3824 N N . THR C 3 164 ? -2.62748 -30.65621 30.77330 1.000 35.10279 166 THR C N 1
ATOM 3825 C CA . THR C 3 164 ? -3.62928 -29.71403 30.32164 1.000 32.57947 166 THR C CA 1
ATOM 3826 C C . THR C 3 164 ? -3.84781 -29.82614 28.81631 1.000 34.79295 166 THR C C 1
ATOM 3827 O O . THR C 3 164 ? -3.05554 -30.38819 28.06468 1.000 35.90679 166 THR C O 1
ATOM 3831 N N . THR C 3 165 ? -4.97033 -29.29113 28.40248 1.000 32.38899 167 THR C N 1
ATOM 3832 C CA . THR C 3 165 ? -5.23375 -29.00339 27.02198 1.000 32.10128 167 THR C CA 1
ATOM 3833 C C . THR C 3 165 ? -4.33199 -27.84932 26.55898 1.000 33.27621 167 THR C C 1
ATOM 3834 O O . THR C 3 165 ? -3.92655 -27.00819 27.36708 1.000 32.91718 167 THR C O 1
ATOM 3838 N N . PRO C 3 166 ? -3.96012 -27.80677 25.27667 1.000 33.73175 168 PRO C N 1
ATOM 3839 C CA . PRO C 3 166 ? -3.13758 -26.68886 24.79078 1.000 28.45221 168 PRO C CA 1
ATOM 3840 C C . PRO C 3 166 ? -3.96514 -25.42371 24.65309 1.000 29.85643 168 PRO C C 1
ATOM 3841 O O . PRO C 3 166 ? -5.13701 -25.46678 24.28281 1.000 27.90130 168 PRO C O 1
ATOM 3845 N N . SER C 3 167 ? -3.34203 -24.28044 24.93573 1.000 27.80385 169 SER C N 1
ATOM 3846 C CA . SER C 3 167 ? -4.03430 -23.00089 24.84309 1.000 27.91239 169 SER C CA 1
ATOM 3847 C C . SER C 3 167 ? -3.22396 -22.01949 24.00175 1.000 24.31219 169 SER C C 1
ATOM 3848 O O . SER C 3 167 ? -1.99445 -22.05342 23.99570 1.000 26.70418 169 SER C O 1
ATOM 3851 N N . LYS C 3 168 ? -3.92578 -21.14605 23.28598 1.000 22.82507 170 LYS C N 1
ATOM 3852 C CA . LYS C 3 168 ? -3.28327 -20.19696 22.38595 1.000 26.29449 170 LYS C CA 1
ATOM 3853 C C . LYS C 3 168 ? -2.68934 -19.04190 23.19067 1.000 30.97072 170 LYS C C 1
ATOM 3854 O O . LYS C 3 168 ? -3.37434 -18.44168 24.02422 1.000 33.28927 170 LYS C O 1
ATOM 3860 N N . GLN C 3 169 ? -1.40415 -18.75917 22.96938 1.000 30.23212 171 GLN C N 1
ATOM 3861 C CA . GLN C 3 169 ? -0.71419 -17.60980 23.54209 1.000 31.36422 171 GLN C CA 1
ATOM 3862 C C . GLN C 3 169 ? -0.94820 -16.37061 22.67492 1.000 35.95980 171 GLN C C 1
ATOM 3863 O O . GLN C 3 169 ? -1.42862 -16.46063 21.54208 1.000 37.30551 171 GLN C O 1
ATOM 3869 N N . SER C 3 170 ? -0.60201 -15.19254 23.20963 1.000 36.97078 172 SER C N 1
ATOM 3870 C CA . SER C 3 170 ? -0.83245 -13.96436 22.45455 1.000 37.40579 172 SER C CA 1
ATOM 3871 C C . SER C 3 170 ? 0.01965 -13.89293 21.19295 1.000 38.15367 172 SER C C 1
ATOM 3872 O O . SER C 3 170 ? -0.32830 -13.15155 20.26690 1.000 40.08794 172 SER C O 1
ATOM 3875 N N . ASN C 3 171 ? 1.12310 -14.63410 21.12958 1.000 36.48765 173 ASN C N 1
ATOM 3876 C CA . ASN C 3 171 ? 1.88917 -14.70692 19.89645 1.000 34.52153 173 ASN C CA 1
ATOM 3877 C C . ASN C 3 171 ? 1.33542 -15.74545 18.91727 1.000 34.91721 173 ASN C C 1
ATOM 3878 O O . ASN C 3 171 ? 2.00743 -16.06716 17.93240 1.000 35.49069 173 ASN C O 1
ATOM 3883 N N . ASN C 3 172 ? 0.14656 -16.28612 19.16900 1.000 31.76648 174 ASN C N 1
ATOM 3884 C CA . ASN C 3 172 ? -0.53647 -17.21365 18.27325 1.000 34.78522 174 ASN C CA 1
ATOM 3885 C C . ASN C 3 172 ? 0.12557 -18.57454 18.18625 1.000 30.60333 174 ASN C C 1
ATOM 3886 O O . ASN C 3 172 ? -0.27106 -19.38224 17.32986 1.000 26.31903 174 ASN C O 1
ATOM 3891 N N . LYS C 3 173 ? 1.13020 -18.84347 19.01677 1.000 27.83037 175 LYS C N 1
ATOM 3892 C CA . LYS C 3 173 ? 1.61103 -20.19468 19.24801 1.000 26.23188 175 LYS C CA 1
ATOM 3893 C C . LYS C 3 173 ? 0.90175 -20.73940 20.48692 1.000 26.44036 175 LYS C C 1
ATOM 3894 O O . LYS C 3 173 ? 0.04611 -20.07812 21.07598 1.000 24.94989 175 LYS C O 1
ATOM 3900 N N . TYR C 3 174 ? 1.25273 -21.94895 20.90628 1.000 24.50948 176 TYR C N 1
ATOM 3901 C CA . TYR C 3 174 ? 0.48596 -22.63582 21.93855 1.000 25.46539 176 TYR C CA 1
ATOM 3902 C C . TYR C 3 174 ? 1.35007 -23.03151 23.12845 1.000 25.01638 176 TYR C C 1
ATOM 3903 O O . TYR C 3 174 ? 2.56183 -23.21497 23.00574 1.000 23.93527 176 TYR C O 1
ATOM 3912 N N . ALA C 3 175 ? 0.69415 -23.17491 24.28761 1.000 26.07473 177 ALA C N 1
ATOM 3913 C CA . ALA C 3 175 ? 1.31489 -23.61319 25.53624 1.000 27.71451 177 ALA C CA 1
ATOM 3914 C C . ALA C 3 175 ? 0.50562 -24.73232 26.18425 1.000 26.99493 177 ALA C C 1
ATOM 3915 O O . ALA C 3 175 ? -0.71126 -24.83124 26.00847 1.000 26.30859 177 ALA C O 1
ATOM 3917 N N . ALA C 3 176 ? 1.19215 -25.57021 26.95343 1.000 26.27521 178 ALA C N 1
ATOM 3918 C CA . ALA C 3 176 ? 0.52206 -26.54274 27.80877 1.000 29.46518 178 ALA C CA 1
ATOM 3919 C C . ALA C 3 176 ? 1.45560 -26.87204 28.96857 1.000 29.36237 178 ALA C C 1
ATOM 3920 O O . ALA C 3 176 ? 2.62002 -26.46309 28.98657 1.000 29.13074 178 ALA C O 1
ATOM 3922 N N . SER C 3 177 ? 0.93361 -27.62162 29.93586 1.000 27.84909 179 SER C N 1
ATOM 3923 C CA . SER C 3 177 ? 1.72825 -28.05289 31.07271 1.000 30.05806 179 SER C CA 1
ATOM 3924 C C . SER C 3 177 ? 1.30247 -29.45210 31.48965 1.000 31.19598 179 SER C C 1
ATOM 3925 O O . SER C 3 177 ? 0.16992 -29.87141 31.24977 1.000 31.93336 179 SER C O 1
ATOM 3928 N N . SER C 3 178 ? 2.23504 -30.17872 32.10125 1.000 35.09946 180 SER C N 1
ATOM 3929 C CA . SER C 3 178 ? 1.98693 -31.53060 32.58192 1.000 36.97992 180 SER C CA 1
ATOM 3930 C C . SER C 3 178 ? 2.59976 -31.71943 33.96303 1.000 39.55635 180 SER C C 1
ATOM 3931 O O . SER C 3 178 ? 3.70829 -31.24563 34.24051 1.000 36.77148 180 SER C O 1
ATOM 3934 N N . TYR C 3 179 ? 1.86729 -32.43568 34.81578 1.000 44.25410 181 TYR C N 1
ATOM 3935 C CA . TYR C 3 179 ? 2.21112 -32.63578 36.21721 1.000 42.27599 181 TYR C CA 1
ATOM 3936 C C . TYR C 3 179 ? 2.28444 -34.12460 36.50839 1.000 45.04098 181 TYR C C 1
ATOM 3937 O O . TYR C 3 179 ? 1.32525 -34.85746 36.24202 1.000 46.31986 181 TYR C O 1
ATOM 3946 N N . LEU C 3 180 ? 3.41538 -34.56556 37.05867 1.000 44.73627 182 LEU C N 1
ATOM 3947 C CA . LEU C 3 180 ? 3.58907 -35.93849 37.52256 1.000 46.18896 182 LEU C CA 1
ATOM 3948 C C . LEU C 3 180 ? 3.69219 -35.94679 39.04249 1.000 46.76600 182 LEU C C 1
ATOM 3949 O O . LEU C 3 180 ? 4.61314 -35.34350 39.60595 1.000 47.32104 182 LEU C O 1
ATOM 3954 N N . SER C 3 181 ? 2.73900 -36.62040 39.69722 1.000 52.55663 183 SER C N 1
ATOM 3955 C CA . SER C 3 181 ? 2.71437 -36.74703 41.15351 1.000 49.34398 183 SER C CA 1
ATOM 3956 C C . SER C 3 181 ? 3.38410 -38.04619 41.58046 1.000 51.84586 183 SER C C 1
ATOM 3957 O O . SER C 3 181 ? 3.12087 -39.11226 41.01192 1.000 52.39998 183 SER C O 1
ATOM 3960 N N . LEU C 3 182 ? 4.25824 -37.94369 42.57500 1.000 53.39575 184 LEU C N 1
ATOM 3961 C CA . LEU C 3 182 ? 4.97234 -39.08265 43.12275 1.000 55.91190 184 LEU C CA 1
ATOM 3962 C C . LEU C 3 182 ? 4.93890 -38.99945 44.64353 1.000 58.14692 184 LEU C C 1
ATOM 3963 O O . LEU C 3 182 ? 4.51584 -37.99854 45.23108 1.000 56.64193 184 LEU C O 1
ATOM 3968 N N . THR C 3 183 ? 5.36702 -40.05309 45.26248 1.000 59.83066 185 THR C N 1
ATOM 3969 C CA . THR C 3 183 ? 5.70337 -39.95565 46.67128 1.000 61.53463 185 THR C CA 1
ATOM 3970 C C . THR C 3 183 ? 7.17804 -39.58425 46.81064 1.000 62.15322 185 THR C C 1
ATOM 3971 O O . THR C 3 183 ? 7.97642 -39.83717 45.89968 1.000 62.82422 185 THR C O 1
ATOM 3975 N N . PRO C 3 184 ? 7.57661 -38.96205 47.92212 1.000 62.89512 186 PRO C N 1
ATOM 3976 C CA . PRO C 3 184 ? 9.00419 -38.64675 48.09895 1.000 63.64827 186 PRO C CA 1
ATOM 3977 C C . PRO C 3 184 ? 9.90511 -39.85333 47.96209 1.000 65.64317 186 PRO C C 1
ATOM 3978 O O . PRO C 3 184 ? 11.04063 -39.71065 47.49617 1.000 65.76115 186 PRO C O 1
ATOM 3982 N N . GLU C 3 185 ? 9.42968 -41.04154 48.34348 1.000 67.70859 187 GLU C N 1
ATOM 3983 C CA . GLU C 3 185 ? 10.24593 -42.24241 48.20054 1.000 71.35632 187 GLU C CA 1
ATOM 3984 C C . GLU C 3 185 ? 10.41025 -42.63560 46.73589 1.000 70.93579 187 GLU C C 1
ATOM 3985 O O . GLU C 3 185 ? 11.49988 -43.05533 46.32467 1.000 74.26124 187 GLU C O 1
ATOM 3991 N N . GLN C 3 186 ? 9.34829 -42.50512 45.93183 1.000 69.12619 188 GLN C N 1
ATOM 3992 C CA . GLN C 3 186 ? 9.47402 -42.73374 44.49240 1.000 68.19350 188 GLN C CA 1
ATOM 3993 C C . GLN C 3 186 ? 10.51202 -41.79760 43.88040 1.000 68.26884 188 GLN C C 1
ATOM 3994 O O . GLN C 3 186 ? 11.38106 -42.22940 43.11448 1.000 69.62155 188 GLN C O 1
ATOM 4000 N N . TRP C 3 187 ? 10.45452 -40.51200 44.24114 1.000 66.66668 189 TRP C N 1
ATOM 4001 C CA . TRP C 3 187 ? 11.34819 -39.51499 43.65655 1.000 63.14788 189 TRP C CA 1
ATOM 4002 C C . TRP C 3 187 ? 12.81470 -39.79917 43.97307 1.000 67.46963 189 TRP C C 1
ATOM 4003 O O . TRP C 3 187 ? 13.68009 -39.66523 43.09957 1.000 65.48019 189 TRP C O 1
ATOM 4014 N N . LYS C 3 188 ? 13.11812 -40.19675 45.21106 1.000 69.21093 190 LYS C N 1
ATOM 4015 C CA . LYS C 3 188 ? 14.51033 -40.36806 45.61964 1.000 71.08487 190 LYS C CA 1
ATOM 4016 C C . LYS C 3 188 ? 15.08934 -41.72725 45.25063 1.000 72.92636 190 LYS C C 1
ATOM 4017 O O . LYS C 3 188 ? 16.31726 -41.85486 45.16691 1.000 72.83851 190 LYS C O 1
ATOM 4023 N N . SER C 3 189 ? 14.24615 -42.73752 45.01494 1.000 73.89595 191 SER C N 1
ATOM 4024 C CA . SER C 3 189 ? 14.76565 -44.07028 44.71150 1.000 75.05497 191 SER C CA 1
ATOM 4025 C C . SER C 3 189 ? 15.34717 -44.15858 43.29566 1.000 76.70981 191 SER C C 1
ATOM 4026 O O . SER C 3 189 ? 16.25383 -44.96633 43.05043 1.000 75.68667 191 SER C O 1
ATOM 4029 N N . HIS C 3 190 ? 14.85764 -43.33646 42.36406 1.000 75.37371 192 HIS C N 1
ATOM 4030 C CA . HIS C 3 190 ? 15.27479 -43.35752 40.96628 1.000 72.09091 192 HIS C CA 1
ATOM 4031 C C . HIS C 3 190 ? 16.42481 -42.38031 40.70276 1.000 70.29354 192 HIS C C 1
ATOM 4032 O O . HIS C 3 190 ? 16.60438 -41.38620 41.40881 1.000 71.00117 192 HIS C O 1
ATOM 4039 N N . ARG C 3 191 ? 17.19554 -42.66481 39.64497 1.000 69.92916 193 ARG C N 1
ATOM 4040 C CA . ARG C 3 191 ? 18.29674 -41.78023 39.27105 1.000 69.56032 193 ARG C CA 1
ATOM 4041 C C . ARG C 3 191 ? 17.81134 -40.51481 38.56710 1.000 68.41847 193 ARG C C 1
ATOM 4042 O O . ARG C 3 191 ? 18.42621 -39.45209 38.72149 1.000 66.22668 193 ARG C O 1
ATOM 4050 N N . SER C 3 192 ? 16.71922 -40.58942 37.80651 1.000 65.10418 194 SER C N 1
ATOM 4051 C CA . SER C 3 192 ? 16.20179 -39.39476 37.14756 1.000 61.45106 194 SER C CA 1
ATOM 4052 C C . SER C 3 192 ? 14.75513 -39.61211 36.72639 1.000 61.07130 194 SER C C 1
ATOM 4053 O O . SER C 3 192 ? 14.26780 -40.74416 36.65038 1.000 61.35383 194 SER C O 1
ATOM 4056 N N . TYR C 3 193 ? 14.07502 -38.49928 36.45573 1.000 57.25534 195 TYR C N 1
ATOM 4057 C CA . TYR C 3 193 ? 12.76831 -38.51064 35.82002 1.000 55.35090 195 TYR C CA 1
ATOM 4058 C C . TYR C 3 193 ? 12.82577 -37.64504 34.57076 1.000 52.90882 195 TYR C C 1
ATOM 4059 O O . TYR C 3 193 ? 13.62631 -36.70877 34.48019 1.000 52.64802 195 TYR C O 1
ATOM 4068 N N . SER C 3 194 ? 11.98366 -37.97625 33.59729 1.000 51.41003 196 SER C N 1
ATOM 4069 C CA . SER C 3 194 ? 12.02614 -37.29227 32.31884 1.000 49.22255 196 SER C CA 1
ATOM 4070 C C . SER C 3 194 ? 10.62449 -36.96527 31.84287 1.000 49.72402 196 SER C C 1
ATOM 4071 O O . SER C 3 194 ? 9.70049 -37.77425 31.98248 1.000 48.87551 196 SER C O 1
ATOM 4074 N N . CYS C 3 195 ? 10.49523 -35.76865 31.26776 1.000 46.71006 197 CYS C N 1
ATOM 4075 C CA . CYS C 3 195 ? 9.29181 -35.30419 30.58723 1.000 45.62862 197 CYS C CA 1
ATOM 4076 C C . CYS C 3 195 ? 9.61204 -35.28652 29.10272 1.000 42.47066 197 CYS C C 1
ATOM 4077 O O . CYS C 3 195 ? 10.44730 -34.49316 28.66173 1.000 46.45668 197 CYS C O 1
ATOM 4080 N N . GLN C 3 196 ? 8.96400 -36.15611 28.33416 1.000 41.16998 198 GLN C N 1
ATOM 4081 C CA . GLN C 3 196 ? 9.19433 -36.22919 26.89501 1.000 43.90095 198 GLN C CA 1
ATOM 4082 C C . GLN C 3 196 ? 7.95872 -35.69851 26.18097 1.000 42.32438 198 GLN C C 1
ATOM 4083 O O . GLN C 3 196 ? 6.85656 -36.23513 26.34672 1.000 42.70471 198 GLN C O 1
ATOM 4089 N N . VAL C 3 197 ? 8.14681 -34.64957 25.39127 1.000 38.33580 199 VAL C N 1
ATOM 4090 C CA . VAL C 3 197 ? 7.06748 -33.97188 24.68503 1.000 37.62619 199 VAL C CA 1
ATOM 4091 C C . VAL C 3 197 ? 7.23671 -34.24097 23.19526 1.000 39.84857 199 VAL C C 1
ATOM 4092 O O . VAL C 3 197 ? 8.28412 -33.92478 22.61312 1.000 43.29999 199 VAL C O 1
ATOM 4096 N N . THR C 3 198 ? 6.22586 -34.83734 22.57462 1.000 37.22088 200 THR C N 1
ATOM 4097 C CA . THR C 3 198 ? 6.28107 -35.11551 21.14629 1.000 34.86197 200 THR C CA 1
ATOM 4098 C C . THR C 3 198 ? 5.35831 -34.16807 20.40303 1.000 35.79026 200 THR C C 1
ATOM 4099 O O . THR C 3 198 ? 4.19666 -33.97827 20.79150 1.000 35.74199 200 THR C O 1
ATOM 4103 N N . HIS C 3 199 ? 5.89571 -33.56856 19.34359 1.000 35.09522 201 HIS C N 1
ATOM 4104 C CA . HIS C 3 199 ? 5.20888 -32.55535 18.56257 1.000 30.18470 201 HIS C CA 1
ATOM 4105 C C . HIS C 3 199 ? 5.53880 -32.85203 17.11588 1.000 31.81719 201 HIS C C 1
ATOM 4106 O O . HIS C 3 199 ? 6.70988 -32.78377 16.72572 1.000 31.26007 201 HIS C O 1
ATOM 4113 N N . GLU C 3 200 ? 4.52126 -33.20083 16.33575 1.000 32.62214 202 GLU C N 1
ATOM 4114 C CA . GLU C 3 200 ? 4.70251 -33.50073 14.91739 1.000 33.49814 202 GLU C CA 1
ATOM 4115 C C . GLU C 3 200 ? 5.84745 -34.49294 14.72219 1.000 33.17378 202 GLU C C 1
ATOM 4116 O O . GLU C 3 200 ? 6.76290 -34.27923 13.92716 1.000 30.74939 202 GLU C O 1
ATOM 4122 N N . GLY C 3 201 ? 5.81353 -35.56825 15.50454 1.000 35.10360 203 GLY C N 1
ATOM 4123 C CA . GLY C 3 201 ? 6.72679 -36.67605 15.33064 1.000 32.46127 203 GLY C CA 1
ATOM 4124 C C . GLY C 3 201 ? 8.13695 -36.44757 15.80783 1.000 36.87769 203 GLY C C 1
ATOM 4125 O O . GLY C 3 201 ? 8.98108 -37.33077 15.61762 1.000 41.25153 203 GLY C O 1
ATOM 4126 N N . SER C 3 202 ? 8.42716 -35.30444 16.42059 1.000 37.62325 204 SER C N 1
ATOM 4127 C CA . SER C 3 202 ? 9.74474 -35.02242 16.97876 1.000 37.43113 204 SER C CA 1
ATOM 4128 C C . SER C 3 202 ? 9.60019 -34.81541 18.47802 1.000 36.52137 204 SER C C 1
ATOM 4129 O O . SER C 3 202 ? 8.70815 -34.08209 18.91943 1.000 34.65223 204 SER C O 1
ATOM 4132 N N . THR C 3 203 ? 10.47687 -35.45175 19.25411 1.000 38.04304 205 THR C N 1
ATOM 4133 C CA . THR C 3 203 ? 10.40150 -35.41197 20.70992 1.000 39.61665 205 THR C CA 1
ATOM 4134 C C . THR C 3 203 ? 11.43730 -34.44898 21.28193 1.000 40.71810 205 THR C C 1
ATOM 4135 O O . THR C 3 203 ? 12.59824 -34.44560 20.85925 1.000 37.78684 205 THR C O 1
ATOM 4139 N N . VAL C 3 204 ? 10.99841 -33.61451 22.22166 1.000 40.80796 206 VAL C N 1
ATOM 4140 C CA . VAL C 3 204 ? 11.87436 -32.77052 23.02206 1.000 40.09624 206 VAL C CA 1
ATOM 4141 C C . VAL C 3 204 ? 11.77562 -33.27583 24.45443 1.000 46.20128 206 VAL C C 1
ATOM 4142 O O . VAL C 3 204 ? 10.68060 -33.31905 25.02939 1.000 42.90589 206 VAL C O 1
ATOM 4146 N N . GLU C 3 205 ? 12.90768 -33.66903 25.02747 1.000 45.02503 207 GLU C N 1
ATOM 4147 C CA . GLU C 3 205 ? 12.93552 -34.31941 26.32682 1.000 49.85804 207 GLU C CA 1
ATOM 4148 C C . GLU C 3 205 ? 13.72489 -33.47776 27.32037 1.000 48.02713 207 GLU C C 1
ATOM 4149 O O . GLU C 3 205 ? 14.74819 -32.88474 26.96814 1.000 50.19489 207 GLU C O 1
ATOM 4155 N N . LYS C 3 206 ? 13.22605 -33.41005 28.55528 1.000 47.07884 208 LYS C N 1
ATOM 4156 C CA . LYS C 3 206 ? 13.92241 -32.76171 29.65538 1.000 47.55742 208 LYS C CA 1
ATOM 4157 C C . LYS C 3 206 ? 13.97889 -33.73030 30.83128 1.000 48.77530 208 LYS C C 1
ATOM 4158 O O . LYS C 3 206 ? 13.08481 -34.56765 30.99581 1.000 47.20568 208 LYS C O 1
ATOM 4164 N N . THR C 3 207 ? 15.04298 -33.62246 31.64416 1.000 48.29484 209 THR C N 1
ATOM 4165 C CA . THR C 3 207 ? 15.32685 -34.60314 32.68879 1.000 49.33341 209 THR C CA 1
ATOM 4166 C C . THR C 3 207 ? 15.75938 -33.89772 33.97089 1.000 52.43482 209 THR C C 1
ATOM 4167 O O . THR C 3 207 ? 16.46047 -32.88362 33.90808 1.000 53.09431 209 THR C O 1
ATOM 4171 N N . VAL C 3 208 ? 15.33477 -34.42693 35.13501 1.000 50.03353 210 VAL C N 1
ATOM 4172 C CA . VAL C 3 208 ? 15.75707 -33.91443 36.44089 1.000 53.30759 210 VAL C CA 1
ATOM 4173 C C . VAL C 3 208 ? 16.12797 -35.07122 37.36602 1.000 54.68394 210 VAL C C 1
ATOM 4174 O O . VAL C 3 208 ? 15.59963 -36.18314 37.25260 1.000 54.52091 210 VAL C O 1
ATOM 4178 N N . ALA C 3 209 ? 17.02611 -34.78767 38.30924 1.000 55.42282 211 ALA C N 1
ATOM 4179 C CA . ALA C 3 209 ? 17.52208 -35.77092 39.25968 1.000 59.49845 211 ALA C CA 1
ATOM 4180 C C . ALA C 3 209 ? 17.45696 -35.23355 40.68504 1.000 57.18439 211 ALA C C 1
ATOM 4181 O O . ALA C 3 209 ? 17.56296 -34.02297 40.90604 1.000 57.70158 211 ALA C O 1
ATOM 4183 N N . PRO C 3 210 ? 17.26012 -36.11521 41.67979 1.000 59.26038 212 PRO C N 1
ATOM 4184 C CA . PRO C 3 210 ? 17.36591 -35.72773 43.09146 1.000 59.10033 212 PRO C CA 1
ATOM 4185 C C . PRO C 3 210 ? 18.71116 -35.08830 43.42435 1.000 61.28065 212 PRO C C 1
ATOM 4186 O O . PRO C 3 210 ? 18.69891 -34.09363 44.14967 1.000 64.79068 212 PRO C O 1
#

Foldseek 3Di:
DFQFDKDKDKAQDQQWFQFPVRDIWGFDQWADDDDDIDGDIDIAMWTPAFAPDDQGTPPDPNQWKGKTKGFAWDWDWGFTAHVPHPTDITTGIGTHYIDMDIDTD/DKAWAKDWADEEAAQAKIKMKIQIDDDQLLQWKKWKWWAAVPGDIGTAKIFHHVVLPRDIDGDDVQPPFWDWHDDSVRSMIMIIGGRDDQVPFTWMKMFTWWFDPPRDDDPPDDDGTDTDDIHPTHGHGYHNDDADFWDKAWAAQQPVQKTKIWIKTDFGDDDDKDKDKPVPPDDAQKDKDDWDQDPVRGTMTMIMGMDGNVCLVPDWIWMWMADVSVRDIDIDTHHHDD/DKAWAWDAEAEEEAQAKDKIKIFTFCQLPWFKWKWWAAPPGDIDTQAPRQFDGDPPRDPQWGKHGPRGMIMTMRGRDDQVSQTWMKMWTQGPVPRDIDIHPTYGYHYQPDDFDAKDKDKDWADPVQLVVQKTKIKIKIDFGPPQDKDKWKAQQNHTDDPQKDKDHWDADPVRGIIIMMMHIDTSVSQQVTQKMKIWMDDPRDIDMDMDGD

Nearest PDB structures (foldseek):
  7sl5-assembly2_D  TM=8.269E-01  e=3.982E-34  Homo sapiens
  6q1z-assembly1_H  TM=8.338E-01  e=4.733E-33  Homo sapiens
  6q23-assembly1_J  TM=8.125E-01  e=2.341E-32  Homo sapiens
  6uuh-assembly2_A  TM=7.644E-01  e=1.064E-30  Homo sapiens
  7kba-assembly1_A  TM=5.664E-01  e=1.137E-32  Homo sapiens

Sequence (545 aa):
YSVCDSESLWVTDKSSAIDIRGHQVTVLGEIKTTGNSPVKQYFYETRCKEARPVKNGCRGIDDKHWNSQCKTSQTYVRALTSENNKLVGWRWIRIDTSSCVCALSRKEVQLVESGGGLVKPGGSLRLSCAASGFTFSNAWMNWVRQAPGKGLEWVGRIKSKTDGGTTDYAAPVKGRFTISRDDSKNTLYLQMNSLKTEDTAVYYCTTSGGLLYGSPSFGDYYGYWMDYWGQGTTTVTVSSASTKGPSVFPLAPSSGGTAALGCLVKDYFPEPVTVSWNSGALTSGVHTFPAVLQSSGLYSLSSVVTVPSSSLGTQTTYICNVNHKPSNTKVDKRVEPKSQSVLTQPPSVSVAPGQQTARITCGGSSVGRKSVHWYQQSPGQAPVLVVYDDSDRPSGIPEERFSGSNSGDTATLTISRVEVGDEADYYCQVVWDIDSDHVVFGGGTKVTVLGQPKAAPSVTLFPPSSEELQANNKATLVCLISDFYPGAVTVAWKADSSPVVKAGVETTTPSKQSNNKYAASSYLSLTPEQWKSHRSYSCQVTHEGSTVEKTVAP

InterPro domains:
  IPR002072 Nerve growth factor-related [PF00243] (148-256)
  IPR002072 Nerve growth factor-related [PR00268] (147-159)
  IPR002072 Nerve growth factor-related [PR00268] (186-196)
  IPR002072 Nerve growth factor-related [PR00268] (204-230)
  IPR002072 Nerve growth factor-related [PR00268] (237-249)
  IPR002072 Nerve growth factor-related [SM00140] (144-249)
  IPR015578 Neurotrophin-3 [PR01914] (9-26)
  IPR015578 Neurotrophin-3 [PR01914] (36-47)
  IPR015578 Neurotrophin-3 [PR01914] (50-59)
  IPR015578 Neurotrophin-3 [PR01914] (81-95)
  IPR019846 Nerve growth factor conserved site [PS00248] (204-217)
  IPR020408 Nerve growth factor-like [PIRSF001789] (1-256)
  IPR020408 Nerve growth factor-like [PTHR11589] (1-257)
  IPR029034 Cystine-knot cytokine [G3DSA:2.10.90.10] (139-257)
  IPR029034 Cystine-knot cytokine [SSF57501] (137-253)
  IPR045815 Neutrophin-3, N-terminal [PF19338] (20-133)

Radius of gyration: 31.14 Å; Cα contacts (8 Å, |Δi|>4): 1442; chains: 3; bounding box: 98×60×69 Å

B-factor: mean 36.93, std 17.96, range [9.54, 124.57]

Secondary structure (DSSP, 8-state):
--SS-EEEEEE----EEEBTTS-EEEEPSEE-SSSS-EE--EEEEEES-S-SBTTBSTT--TTTEEEEEEEEEEEEEEEEEETTEEEEEEEEEEEEEEEEEEEE-/--EEEEE---EE-TT--EEEEEEEESS-GGGSEEEEEEE-TTS-EEEEEEE--TTTT--EEE-GGGTTTEEEEEETTTTEEEEEE-S--GGG-EEEEEEEEE--SSSSPPTT--S--EEEEE---EEEEE-----BPPEEEEE-----SEEEEEEEEEEEBSS--EEEEGGGT--TTEEEPPPEE-TTS-EEEEEEEEEEGGGTTT--EEEEEEETTTTEEEEEEE----/---EE--SEEEE-TTS-EEEEEEETTBTTB--EEEEE-TTS--EEEEBTTTBPPTT--TTEEEEE-SSEEEEEE-S--GGG-EEEEEEEEETTTTEEEE---EEEEE--S--BPPEEEEEPPPHHHHTTT-EEEEEEEEEEBSS--EEEEEETTEEE-TTEEEPPPEE-TTS-EEEEEEEEE-HHHHHHSS-EEEEEEETTEEEEEEE--

=== Feature glossary ===
Key to the feature types in this record:

— What the protein is —

Primary structure: the covalent order of the twenty standard amino acids along the backbone. Two proteins with the same sequence will (almost always) fold to the same structure; two with 30% identity often share a fold but not the details.

Database cross-references. InterPro integrates a dozen domain/family signature databases into unified entries with residue-range hits. GO terms attach function/process/location labels with evidence codes. CATH codes position the fold in a four-level structural taxonomy. Organism is the NCBI-taxonomy species name.

— Where its atoms are —

The mmCIF block holds the 3D Cartesian coordinates of each backbone atom (N, Cα, C, O) in ångströms. mmCIF is the PDB's canonical archive format — a tagged-loop text representation of the atomic model.

Six rendered views show the 3D structure from the faces of a cube — i.e. along ±x, ±y, ±z. Rendering representation is drawn randomly per protein from cartoon (secondary-structure ribbons), sticks (backbone bonds), or molecular surface; coloring is either N→C rainbow (blue at the N-terminus through red at the C-terminus) or one color per chain.

— Local backbone conformation —

DSSP 8-state secondary structure assigns each residue one of H (α-helix), G (3₁₀-helix), I (π-helix), E (extended β-strand), B (isolated β-bridge), T (hydrogen-bonded turn), S (bend), or '-' (coil). The assignment is computed from backbone hydrogen-bond geometry via the Kabsch–Sander algorithm.

P-SEA three-state annotation labels each residue as helix, strand, or coil based purely on the geometry of the Cα trace. It serves as a fallback when the full backbone (and thus DSSP) is unavailable.

The φ/ψ torsion pair specifies the backbone conformation at each residue. φ rotates about the N–Cα bond, ψ about the Cα–C bond. Steric clashes forbid most of the (φ, ψ) plane — the allowed regions (α-helix basin, β-sheet basin, left-handed helix) are the Ramachandran-allowed regions.

— Global shape and packing —

The geometric summary reports three shape descriptors. Rg (radius of gyration) measures how spread out the Cα atoms are about their centre of mass; compact globular proteins have small Rg, elongated or unfolded ones large. Cα contacts (<8 Å, |i−j|>4) count long-range residue pairs in spatial proximity — high for tightly packed folds, near zero for rods or random coil. The bounding-box extents give the protein's footprint along x, y, z in Å.

Accessible surface area quantifies burial. A residue with SASA near zero is packed into the hydrophobic core; one with SASA >100 Å² sits on the surface. Computed here via the Shrake–Rupley numerical algorithm with a 1.4 Å probe.

Plot images: a contact map (which residues are close in 3D, as an N×N binary image), a Ramachandran scatter (backbone torsion angles, revealing secondary-structure composition at a glance), and — for AlphaFold structures — a PAE heatmap (pairwise prediction confidence).

— Structural neighborhood —

The Foldseek 3Di string encodes local tertiary geometry as a 20-letter alphabet — one character per residue — derived from the relative positions of nearby Cα atoms. Unlike the amino-acid sequence, 3Di is a direct function of the 3D structure, so two proteins with the same fold have similar 3Di strings even at low sequence identity.

Nearest PDB neighbors are the top structural matches found by Foldseek when searching this structure against the entire Protein Data Bank. Each hit reports a TM-score (0 to 1; >0.5 almost always implies the same fold) and an E-value. These are *structural* homologs —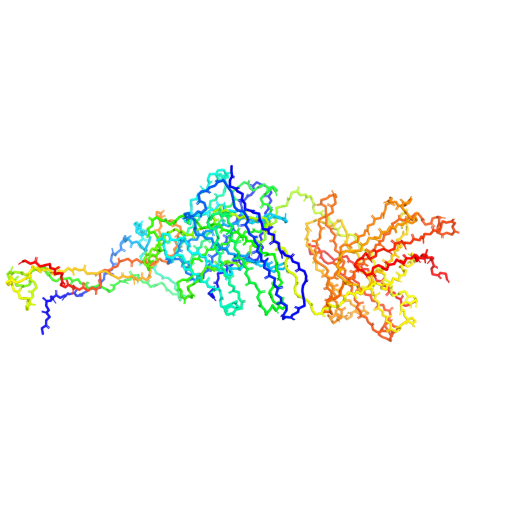 they may share no detectable sequence similarity.

— Confidence and disorder —

For AlphaFold models, the B-factor field carries pLDDT — the model's own estimate of local accuracy on a 0–100 scale. Regions with pLDDT<50 should be treated as essentially unmodeled; they often correspond to intrinsically disordered segments.

B-factor (Debye–Waller factor) reflects atomic displacement in the crystal lattice. It is an experimental observable (units Å²), not a prediction; low values mean the atom is pinned down, high values mean it moves or is heterogeneous across the crystal.

Predicted aligned error is AlphaFold's pairwise confidence. Unlike pLDDT (per-residue), PAE is per-residue-pair and captures whether two parts of the structure are correctly placed relative to each other. Units are ångströms of expected positional error.